Protein AF-A0AA36NJC1-F1 (afdb_monomer_lite)

Secondary structure (DSSP, 8-state):
--------------HHHHHHHHHHHHHHHHHHTTSPPPHHHHHHHHHHHHHHHHHTT-S-TT--HHHHHHHHHHHHHHSS-GGG---HHHHHHHHHHHHHS-HHHHHHHHHHHHHS-GGGSS--HHHHH-STTSTT---SSS-HHHHHHTS--HHHHHHHHHHHHHHHHHHHTTS-GGGGGGGSPPHHHHHHHHHHHHHHHHHHHHHHHH--HHHHHHHHHHHHHHHHH-TTHHHHHHHHHTT-TT--GGGSHHIIIII------S---HHHHHHHHHHHHHHHHHHHHHHHHHHHHHHHHHHHHHHHHHHHHHHHHHHHHHHHHHHHHHHHHHHHHHHT---------S-TTHHHHHHHHHTT----HHHHHHHHHHGGGGSS---EEE------TTTHHHHHHHHHHHHHHHHHTTEEEEEEEEE-B-TTS-S---SPPEEEEEEEEEGGGSPPTT--S---TTS-TTS-------TTTTSHHHHHTS--GGGPPBPPPGGG---TTSSS----TT-----TTTHHHHHHTTHHHHHHHHHHHHHTT-GGG--EEE-SS--HHHHHHHHHTT--EEETTHHHHHHHHHHHHHHHHHHHSPPP-

pLDDT: mean 71.26, std 20.95, range [26.2, 98.19]

Sequence (605 aa):
MACAEICVETITCDQTTASQAFTNLQLSYRGAERQAPSVLTLALTFSHVMAWKADRGLHSPEMNTEERLRAVVNEFNGGTIAKWHTDDDKFKAVLNLLIGSSPEARQVIANHLNYHKWTQSAFTSELLRSTRWLLGATCKNGTAYIKNILTVTHESQVDMLRGYVAWFNHQTRRVKAASRAKLRLDTKEWERLVDYSCVMTAIRNEAGKVHSGERLAEVQSMLHTAFMARDYYAEILASLDSALTNWNVRHLTLWGELVEIQAPESVPTEADMEAMEEATLAAQFQEVRSKISMDELAWVRYKNQEKKKLAREHIIAVTHGKAQNDIGKGLVEGYMEKMCCINLVPDSSSVPNLDAWIRQAAGELKVKQDELLTVVVTDYSKLGSAALIVAPLLAGASAGGSLRRDYRNIEDKVVQHRMELRDLRLGLDMGGLHGNTDRPGYFQAWLAVPDAFLPLKGTGHRVSRADDKEQLKAAKVSDFAASELWRLQGFAADSLPSALPEASFVVPSARATLSGNESRKNFTDVQETAQWLAGEEAYCKVLKSLFRFKLKRAVVIHTTAYCGSLERACVQLGVPVWSLTDNSVCHSYAAMTVANMLLQAGPLQ

Foldseek 3Di:
DDDDDPDPDDDDDDVVVVVVLVVLVVVCCVVCVPAQDDLLRLLVVLVVVLVVCVVVCVDPPPDDPLRSSVVVQVVVCPDPPCSSNADPLSSLLSSQCNQFADPLLSVLVSVQVSPDPNLQGLDDSQQSNDNQLGAQRFDPDADPVNRQLLGRHNQLSNLLSVLSRVVLCVVCVPPDSNCSNVVHDDNVVSSLSSSLSSNLVVLLVVLCVVDDDPLNVQLVVVSSVVNNVCPCSVVSVVLVVVRPNPDDSCPRPSCVPRRCPDDPDDPQDPVRVVVVVVVVVVVVVVVVVVVVVVVVVVVVVVVVVVVVVVVVVVVCVVVVVVVVVVVQVVVLVVVVVVPPDDDDDDDDDDDDPPVVVCVVVVVPDPDDPLCVLVVVQVVCVPLPDEKEKEQDQFDPVVPCPPCVVVVVSNCVSLVVSQKDKDKQWAFAACVQPDPPDPDTDTRIIIIIGHPLLDDDPPPDPPPPPPDDDDDPPPSPRHPQCVFPCNVVSYDDPVPHAAFDHPVVDDDPPPPDPPQPPVNDPDPDDTNPVNCGGHFLVVLLVVLCRRQVDHQVSYEYEYDDDDRVSNVVNCVVSVHHYHYPCCVPVVVVVVVVVVVVVVVVPPDDD

Radius of gyration: 37.59 Å; chains: 1; bounding box: 88×86×106 Å

Organism: NCBI:txid2562239

Structure (mmCIF, N/CA/C/O backbone):
data_AF-A0AA36NJC1-F1
#
_entry.id   AF-A0AA36NJC1-F1
#
loop_
_atom_site.group_PDB
_atom_site.id
_atom_site.type_symbol
_atom_site.label_atom_id
_atom_site.label_alt_id
_atom_site.label_comp_id
_atom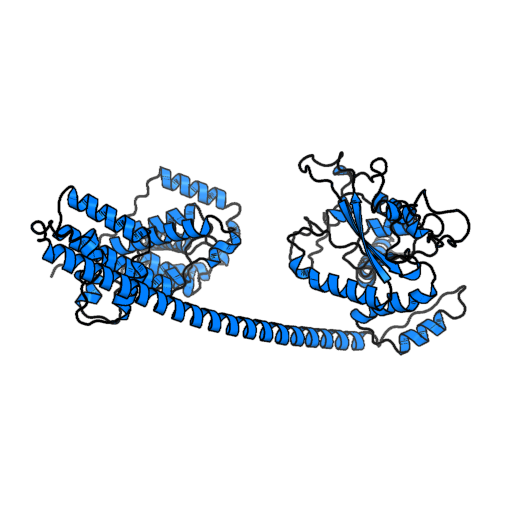_site.label_asym_id
_atom_site.label_entity_id
_atom_site.label_seq_id
_atom_site.pdbx_PDB_ins_code
_atom_site.Cartn_x
_atom_site.Cartn_y
_atom_site.Cartn_z
_atom_site.occupancy
_atom_site.B_iso_or_equiv
_atom_site.auth_seq_id
_atom_site.auth_comp_id
_atom_site.auth_asym_id
_atom_site.auth_atom_id
_atom_site.pdbx_PDB_model_num
ATOM 1 N N . MET A 1 1 ? -14.079 -18.087 39.304 1.00 34.72 1 MET A N 1
ATOM 2 C CA . MET A 1 1 ? -12.972 -17.951 38.334 1.00 34.72 1 MET A CA 1
ATOM 3 C C . MET A 1 1 ? -13.289 -18.848 37.153 1.00 34.72 1 MET A C 1
ATOM 5 O O . MET A 1 1 ? -13.023 -20.037 37.221 1.00 34.72 1 MET A O 1
ATOM 9 N N . ALA A 1 2 ? -13.970 -18.307 36.145 1.00 28.11 2 ALA A N 1
ATOM 10 C CA . ALA A 1 2 ? -14.322 -19.030 34.928 1.00 28.11 2 ALA A CA 1
ATOM 11 C C . ALA A 1 2 ? -13.328 -18.614 33.836 1.00 28.11 2 ALA A C 1
ATOM 13 O O . ALA A 1 2 ? -13.262 -17.433 33.495 1.00 28.11 2 ALA A O 1
ATOM 14 N N . CYS A 1 3 ? -12.516 -19.557 33.355 1.00 26.91 3 CYS A N 1
ATOM 15 C CA . CYS A 1 3 ? -11.728 -19.361 32.141 1.00 26.91 3 CYS A CA 1
ATOM 16 C C . CYS A 1 3 ? -12.693 -19.364 30.955 1.00 26.91 3 CYS A C 1
ATOM 18 O O . CYS A 1 3 ? -13.429 -20.328 30.765 1.00 26.91 3 CYS A O 1
ATOM 20 N N . ALA A 1 4 ? -12.709 -18.271 30.197 1.00 30.25 4 ALA A N 1
ATOM 21 C CA . ALA A 1 4 ? -13.461 -18.173 28.959 1.00 30.25 4 ALA A CA 1
ATOM 22 C C . ALA A 1 4 ? -12.799 -19.057 27.889 1.00 30.25 4 ALA A C 1
ATOM 24 O O . ALA A 1 4 ? -11.650 -18.823 27.512 1.00 30.25 4 ALA A O 1
ATOM 25 N N . GLU A 1 5 ? -13.523 -20.069 27.412 1.00 27.88 5 GLU A N 1
ATOM 26 C CA . GLU A 1 5 ? -13.194 -20.804 26.192 1.00 27.88 5 GLU A CA 1
ATOM 27 C C . GLU A 1 5 ? -13.321 -19.857 24.991 1.00 27.88 5 GLU A C 1
ATOM 29 O O . GLU A 1 5 ? -14.407 -19.384 24.656 1.00 27.88 5 GLU A O 1
ATOM 34 N N . ILE A 1 6 ? -12.197 -19.567 24.336 1.00 30.19 6 ILE A N 1
ATOM 35 C CA . ILE A 1 6 ? -12.183 -18.900 23.034 1.00 30.19 6 ILE A CA 1
ATOM 36 C C . ILE A 1 6 ? -12.561 -19.961 21.993 1.00 30.19 6 ILE A C 1
ATOM 38 O O . ILE A 1 6 ? -11.724 -20.764 21.580 1.00 30.19 6 ILE A O 1
ATOM 42 N N . CYS A 1 7 ? -13.832 -19.984 21.587 1.00 26.20 7 CYS A N 1
ATOM 43 C CA . CYS A 1 7 ? -14.284 -20.756 20.430 1.00 26.20 7 CYS A CA 1
ATOM 44 C C . CYS A 1 7 ? -13.639 -20.198 19.154 1.00 26.20 7 CYS A C 1
ATOM 46 O O . CYS A 1 7 ? -13.855 -19.045 18.781 1.00 26.20 7 CYS A O 1
ATOM 48 N N . VAL A 1 8 ? -12.851 -21.029 18.472 1.00 32.06 8 VAL A N 1
ATOM 49 C CA . VAL A 1 8 ? -12.366 -20.760 17.116 1.00 32.06 8 VAL A CA 1
ATOM 50 C C . VAL A 1 8 ? -13.524 -21.040 16.158 1.00 32.06 8 VAL A C 1
ATOM 52 O O . VAL A 1 8 ? -13.780 -22.190 15.803 1.00 32.06 8 VAL A O 1
ATOM 55 N N . GLU A 1 9 ? -14.258 -20.001 15.759 1.00 30.03 9 GLU A N 1
ATOM 56 C CA . GLU A 1 9 ? -15.265 -20.127 14.704 1.00 30.03 9 GLU A CA 1
ATOM 57 C C . GLU A 1 9 ? -14.600 -20.573 13.396 1.00 30.03 9 GLU A C 1
ATOM 59 O O . GLU A 1 9 ? -13.691 -19.936 12.855 1.00 30.03 9 GLU A O 1
ATOM 64 N N . THR A 1 10 ? -15.055 -21.721 12.900 1.00 35.41 10 THR A N 1
ATOM 65 C CA . THR A 1 10 ? -14.620 -22.292 11.629 1.00 35.41 10 THR A CA 1
ATOM 66 C C . THR A 1 10 ? -15.188 -21.434 10.503 1.00 35.41 10 THR A C 1
ATOM 68 O O . THR A 1 10 ? -16.403 -21.343 10.340 1.00 35.41 10 THR A O 1
ATOM 71 N N . ILE A 1 11 ? -14.312 -20.796 9.723 1.00 35.31 11 ILE A N 1
ATOM 72 C CA . ILE A 1 11 ? -14.692 -19.988 8.558 1.00 35.31 11 ILE A CA 1
ATOM 73 C C . ILE A 1 11 ? -15.380 -20.905 7.539 1.00 35.31 11 ILE A C 1
ATOM 75 O O . ILE A 1 11 ? -14.723 -21.648 6.809 1.00 35.31 11 ILE A O 1
ATOM 79 N N . THR A 1 12 ? -16.708 -20.853 7.476 1.00 31.88 12 THR A N 1
ATOM 80 C CA . THR A 1 12 ? -17.489 -21.478 6.408 1.00 31.88 12 THR A CA 1
ATOM 81 C C . THR A 1 12 ? -17.546 -20.498 5.239 1.00 31.88 12 THR A C 1
ATOM 83 O O . THR A 1 12 ? -18.242 -19.489 5.262 1.00 31.88 12 THR A O 1
ATOM 86 N N . CYS A 1 13 ? -16.714 -20.740 4.226 1.00 38.81 13 CYS A N 1
ATOM 87 C CA . CYS A 1 13 ? -16.704 -19.938 3.007 1.00 38.81 13 CYS A CA 1
ATOM 88 C C . CYS A 1 13 ? -17.854 -20.390 2.095 1.00 38.81 13 CYS A C 1
ATOM 90 O O . CYS A 1 13 ? -17.997 -21.585 1.830 1.00 38.81 13 CYS A O 1
ATOM 92 N N . ASP A 1 14 ? -18.657 -19.441 1.612 1.00 38.16 14 ASP A N 1
ATOM 93 C CA . ASP A 1 14 ? -19.707 -19.675 0.620 1.00 38.16 14 ASP A CA 1
ATOM 94 C C . ASP A 1 14 ? -19.108 -20.358 -0.626 1.00 38.16 14 ASP A C 1
ATOM 96 O O . ASP A 1 14 ? -18.220 -19.816 -1.297 1.00 38.16 14 ASP A O 1
ATOM 100 N N . GLN A 1 15 ? -19.561 -21.585 -0.904 1.00 43.72 15 GLN A N 1
ATOM 101 C CA . GLN A 1 15 ? -18.944 -22.490 -1.877 1.00 43.72 15 GLN A CA 1
ATOM 102 C C . GLN A 1 15 ? -18.927 -21.920 -3.300 1.00 43.72 15 GLN A C 1
ATOM 104 O O . GLN A 1 15 ? -18.056 -22.273 -4.093 1.00 43.72 15 GLN A O 1
ATOM 109 N N . THR A 1 16 ? -19.842 -21.009 -3.628 1.00 55.59 16 THR A N 1
ATOM 110 C CA . THR A 1 16 ? -19.928 -20.385 -4.956 1.00 55.59 16 THR A CA 1
ATOM 111 C C . THR A 1 16 ? -18.801 -19.375 -5.188 1.00 55.59 16 THR A C 1
ATOM 113 O O . THR A 1 16 ? -18.092 -19.444 -6.196 1.00 55.59 16 THR A O 1
ATOM 116 N N . THR A 1 17 ? -18.547 -18.512 -4.204 1.00 50.00 17 THR A N 1
ATOM 117 C CA . THR A 1 17 ? -17.450 -17.533 -4.222 1.00 50.00 17 THR A CA 1
ATOM 118 C C . THR A 1 17 ? -16.094 -18.220 -4.045 1.00 50.00 17 THR A C 1
ATOM 120 O O . THR A 1 17 ? -15.123 -17.862 -4.713 1.00 50.00 17 THR A O 1
ATOM 123 N N . ALA A 1 18 ? -16.031 -19.263 -3.208 1.00 46.56 18 ALA A N 1
ATOM 124 C CA . ALA A 1 18 ? -14.847 -20.101 -3.037 1.00 46.56 18 ALA A CA 1
ATOM 125 C C . ALA A 1 18 ? -14.481 -20.850 -4.326 1.00 46.56 18 ALA A C 1
ATOM 127 O O . ALA A 1 18 ? -13.310 -20.902 -4.688 1.00 46.56 18 ALA A O 1
ATOM 128 N N . SER A 1 19 ? -15.469 -21.372 -5.059 1.00 44.53 19 SER A N 1
ATOM 129 C CA . SER A 1 19 ? -15.263 -22.053 -6.342 1.00 44.53 19 SER A CA 1
ATOM 130 C C . SER A 1 19 ? -14.794 -21.086 -7.435 1.00 44.53 19 SER A C 1
ATOM 132 O O . SER A 1 19 ? -13.894 -21.407 -8.213 1.00 44.53 19 SER A O 1
ATOM 134 N N . GLN A 1 20 ? -15.306 -19.852 -7.450 1.00 47.41 20 GLN A N 1
ATOM 135 C CA . GLN A 1 20 ? -14.855 -18.815 -8.381 1.00 47.41 20 GLN A CA 1
ATOM 136 C C . GLN A 1 20 ? -13.445 -18.299 -8.037 1.00 47.41 20 GLN A C 1
ATOM 138 O O . GLN A 1 20 ? -12.611 -18.131 -8.929 1.00 47.41 20 GLN A O 1
ATOM 143 N N . ALA A 1 21 ? -13.131 -18.134 -6.747 1.00 50.25 21 ALA A N 1
ATOM 144 C CA . ALA A 1 21 ? -11.783 -17.834 -6.265 1.00 50.25 21 ALA A CA 1
ATOM 145 C C . ALA A 1 21 ? -10.804 -18.977 -6.573 1.00 50.25 21 ALA A C 1
ATOM 147 O O . ALA A 1 21 ? -9.695 -18.714 -7.031 1.00 50.25 21 ALA A O 1
ATOM 148 N N . PHE A 1 22 ? -11.228 -20.233 -6.407 1.00 48.91 22 PHE A N 1
ATOM 149 C CA . PHE A 1 22 ? -10.456 -21.427 -6.745 1.00 48.91 22 PHE A CA 1
ATOM 150 C C . PHE A 1 22 ? -10.212 -21.532 -8.252 1.00 48.91 22 PHE A C 1
ATOM 152 O O . PHE A 1 22 ? -9.081 -21.760 -8.662 1.00 48.91 22 PHE A O 1
ATOM 159 N N . THR A 1 23 ? -11.220 -21.261 -9.084 1.00 44.44 23 THR A N 1
ATOM 160 C CA . THR A 1 23 ? -11.103 -21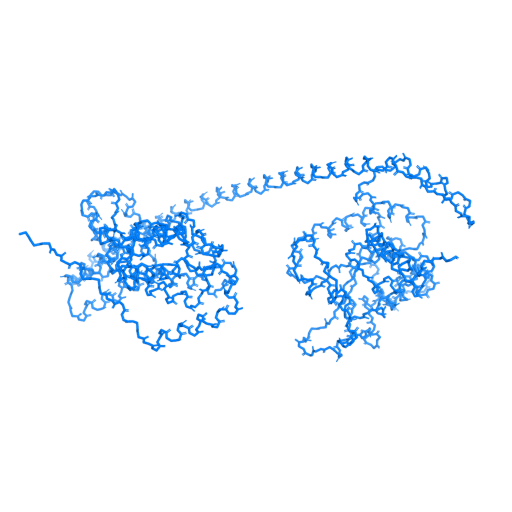.238 -10.553 1.00 44.44 23 THR A CA 1
ATOM 161 C C . THR A 1 23 ? -10.161 -20.125 -11.019 1.00 44.44 23 THR A C 1
ATOM 163 O O . THR A 1 23 ? -9.307 -20.355 -11.873 1.00 44.44 23 THR A O 1
ATOM 166 N N . ASN A 1 24 ? -10.221 -18.939 -10.406 1.00 48.50 24 ASN A N 1
ATOM 167 C CA . ASN A 1 24 ? -9.266 -17.857 -10.665 1.00 48.50 24 ASN A CA 1
ATOM 168 C C . ASN A 1 24 ? -7.847 -18.214 -10.187 1.00 48.50 24 ASN A C 1
ATOM 170 O O . ASN A 1 24 ? -6.868 -17.892 -10.864 1.00 48.50 24 ASN A O 1
ATOM 174 N N . LEU A 1 25 ? -7.719 -18.945 -9.075 1.00 45.03 25 LEU A N 1
ATOM 175 C CA . LEU A 1 25 ? -6.455 -19.526 -8.611 1.00 45.03 25 LEU A CA 1
ATOM 176 C C . LEU A 1 25 ? -5.918 -20.571 -9.601 1.00 45.03 25 LEU A C 1
ATOM 178 O O . LEU A 1 25 ? -4.721 -20.600 -9.875 1.00 45.03 25 LEU A O 1
ATOM 182 N N . GLN A 1 26 ? -6.795 -21.390 -10.180 1.00 41.81 26 GLN A N 1
ATOM 183 C CA . GLN A 1 26 ? -6.466 -22.472 -11.107 1.00 41.81 26 GLN A CA 1
ATOM 184 C C . GLN A 1 26 ? -6.102 -21.949 -12.511 1.00 41.81 26 GLN A C 1
ATOM 186 O O . GLN A 1 26 ? -5.174 -22.450 -13.147 1.00 41.81 26 GLN A O 1
ATOM 191 N N . LEU A 1 27 ? -6.761 -20.882 -12.975 1.00 40.22 27 LEU A N 1
ATOM 192 C CA . LEU A 1 27 ? -6.408 -20.154 -14.202 1.00 40.22 27 LEU A CA 1
ATOM 193 C C . LEU A 1 27 ? -5.113 -19.347 -14.026 1.00 40.22 27 LEU A C 1
ATOM 195 O O . LEU A 1 27 ? -4.299 -19.265 -14.947 1.00 40.22 27 LEU A O 1
ATOM 199 N N . SER A 1 28 ? -4.871 -18.825 -12.820 1.00 47.00 28 SER A N 1
ATOM 200 C CA . SER A 1 28 ? -3.584 -18.253 -12.421 1.00 47.00 28 SER A CA 1
ATOM 201 C C . SER A 1 28 ? -2.477 -19.317 -12.407 1.00 47.00 28 SER A C 1
ATOM 203 O O . SER A 1 28 ? -1.366 -19.025 -12.835 1.00 47.00 28 SER A O 1
ATOM 205 N N . TYR A 1 29 ? -2.769 -20.570 -12.033 1.00 39.97 29 TYR A N 1
ATOM 206 C CA . TYR A 1 29 ? -1.802 -21.670 -11.859 1.00 39.97 29 TYR A CA 1
ATOM 207 C C . TYR A 1 29 ? -0.889 -21.927 -13.071 1.00 39.97 29 TYR A C 1
ATOM 209 O O . TYR A 1 29 ? 0.311 -22.121 -12.883 1.00 39.97 29 TYR A O 1
ATOM 217 N N . ARG A 1 30 ? -1.384 -21.811 -14.315 1.00 42.62 30 ARG A N 1
ATOM 218 C CA . ARG A 1 30 ? -0.550 -22.018 -15.524 1.00 42.62 30 ARG A CA 1
ATOM 219 C C . ARG A 1 30 ? 0.528 -20.938 -15.739 1.00 42.62 30 ARG A C 1
ATOM 221 O O . ARG A 1 30 ? 1.493 -21.178 -16.459 1.00 42.62 30 ARG A O 1
ATOM 228 N N . GLY A 1 31 ? 0.408 -19.772 -15.094 1.00 42.84 31 GLY A N 1
ATOM 229 C CA . GLY A 1 31 ? 1.458 -18.740 -15.021 1.00 42.84 31 GLY A CA 1
ATOM 230 C C . GLY A 1 31 ? 2.042 -18.522 -13.613 1.00 42.84 31 GLY A C 1
ATOM 231 O O . GLY A 1 31 ? 3.157 -18.017 -13.472 1.00 42.84 31 GLY A O 1
ATOM 232 N N . ALA A 1 32 ? 1.315 -18.916 -12.567 1.00 43.81 32 ALA A N 1
ATOM 233 C CA . ALA A 1 32 ? 1.643 -18.727 -11.156 1.00 43.81 32 ALA A CA 1
ATOM 234 C C . ALA A 1 32 ? 2.521 -19.838 -10.582 1.00 43.81 32 ALA A C 1
ATOM 236 O O . ALA A 1 32 ? 3.129 -19.633 -9.530 1.00 43.81 32 ALA A O 1
ATOM 237 N N . GLU A 1 33 ? 2.695 -20.969 -11.276 1.00 47.25 33 GLU A N 1
ATOM 238 C CA . GLU A 1 33 ? 3.740 -21.943 -10.936 1.00 47.25 33 GLU A CA 1
ATOM 239 C C . GLU A 1 33 ? 5.119 -21.278 -10.796 1.00 47.25 33 GLU A C 1
ATOM 241 O O . GLU A 1 33 ? 5.881 -21.649 -9.905 1.00 47.25 33 GLU A O 1
ATOM 246 N N . ARG A 1 34 ? 5.380 -20.197 -11.545 1.00 51.78 34 ARG A N 1
ATOM 247 C CA . ARG A 1 34 ? 6.658 -19.469 -11.533 1.00 51.78 34 ARG A CA 1
ATOM 248 C C . ARG A 1 34 ? 6.779 -18.345 -10.497 1.00 51.78 34 ARG A C 1
ATOM 250 O O . ARG A 1 34 ? 7.883 -17.845 -10.311 1.00 51.78 34 ARG A O 1
ATOM 257 N N . GLN A 1 35 ? 5.697 -17.903 -9.849 1.00 59.41 35 GLN A N 1
ATOM 258 C CA . GLN A 1 35 ? 5.758 -16.788 -8.890 1.00 59.41 35 GLN A CA 1
ATOM 259 C C . GLN A 1 35 ? 5.654 -17.286 -7.454 1.00 59.41 35 GLN A C 1
ATOM 261 O O . GLN A 1 35 ? 4.804 -18.122 -7.155 1.00 59.41 35 GLN A O 1
ATOM 266 N N . ALA A 1 36 ? 6.512 -16.769 -6.570 1.00 70.62 36 ALA A N 1
ATOM 267 C CA . ALA A 1 36 ? 6.444 -17.061 -5.142 1.00 70.62 36 ALA A CA 1
ATOM 268 C C . ALA A 1 36 ? 5.036 -16.738 -4.592 1.00 70.62 36 ALA A C 1
ATOM 270 O O . ALA A 1 36 ? 4.454 -15.722 -4.991 1.00 70.62 36 ALA A O 1
ATOM 271 N N . PRO A 1 37 ? 4.472 -17.589 -3.716 1.00 80.38 37 PRO A N 1
ATOM 272 C CA . PRO A 1 37 ? 3.160 -17.359 -3.125 1.00 80.38 37 PRO A CA 1
ATOM 273 C C . PRO A 1 37 ? 3.142 -16.034 -2.354 1.00 80.38 37 PRO A C 1
ATOM 275 O O . PRO A 1 37 ? 4.134 -15.628 -1.744 1.00 80.38 37 PRO A O 1
ATOM 278 N N . SER A 1 38 ? 2.002 -15.343 -2.397 1.00 84.69 38 SER A N 1
ATOM 279 C CA . SER A 1 38 ? 1.811 -14.114 -1.622 1.00 84.69 38 SER A CA 1
ATOM 280 C C . SER A 1 38 ? 1.776 -14.413 -0.119 1.00 84.69 38 SER A C 1
ATOM 282 O O . SER A 1 38 ? 1.473 -15.538 0.278 1.00 84.69 38 SER A O 1
ATOM 284 N N . VAL A 1 39 ? 2.020 -13.404 0.725 1.00 87.69 39 VAL A N 1
ATOM 285 C CA . VAL A 1 39 ? 1.953 -13.557 2.192 1.00 87.69 39 VAL A CA 1
ATOM 286 C C . VAL A 1 39 ? 0.572 -14.046 2.638 1.00 87.69 39 VAL A C 1
ATOM 288 O O . VAL A 1 39 ? 0.490 -14.920 3.493 1.00 87.69 39 VAL A O 1
ATOM 291 N N . LEU A 1 40 ? -0.515 -13.560 2.024 1.00 85.69 40 LEU A N 1
ATOM 292 C CA . LEU A 1 40 ? -1.859 -14.057 2.335 1.00 85.69 40 LEU A CA 1
ATOM 293 C C . LEU A 1 40 ? -2.016 -15.532 1.945 1.00 85.69 40 LEU A C 1
ATOM 295 O O . LEU A 1 40 ? -2.547 -16.320 2.718 1.00 85.69 40 LEU A O 1
ATOM 299 N N . THR A 1 41 ? -1.543 -15.917 0.757 1.00 87.06 41 THR A N 1
ATOM 300 C CA . THR A 1 41 ? -1.603 -17.313 0.299 1.00 87.06 41 THR A CA 1
ATOM 301 C C . THR A 1 41 ? -0.829 -18.233 1.242 1.00 87.06 41 THR A C 1
ATOM 303 O O . THR A 1 41 ? -1.329 -19.301 1.591 1.00 87.06 41 THR A O 1
ATOM 306 N N . LEU A 1 42 ? 0.358 -17.806 1.686 1.00 92.00 42 LEU A N 1
ATOM 307 C CA . LEU A 1 42 ? 1.141 -18.511 2.700 1.00 92.00 42 LEU A CA 1
ATOM 308 C C . LEU A 1 42 ? 0.372 -18.614 4.018 1.00 92.00 42 LEU A C 1
ATOM 310 O O . LEU A 1 42 ? 0.260 -19.709 4.552 1.00 92.00 42 LEU A O 1
ATOM 314 N N . ALA A 1 43 ? -0.222 -17.520 4.499 1.00 91.38 43 ALA A N 1
ATOM 315 C CA . ALA A 1 43 ? -1.003 -17.521 5.732 1.00 91.38 43 ALA A CA 1
ATOM 316 C C . ALA A 1 43 ? -2.192 -18.486 5.671 1.00 91.38 43 ALA A C 1
ATOM 318 O O . ALA A 1 43 ? -2.352 -19.306 6.568 1.00 91.38 43 ALA A O 1
ATOM 319 N N . LEU A 1 44 ? -2.985 -18.461 4.597 1.00 87.50 44 LEU A N 1
ATOM 320 C CA . LEU A 1 44 ? -4.116 -19.379 4.425 1.00 87.50 44 LEU A CA 1
ATOM 321 C C . LEU A 1 44 ? -3.658 -20.841 4.338 1.00 87.50 44 LEU A C 1
ATOM 323 O O . LEU A 1 44 ? -4.234 -21.708 4.993 1.00 87.50 44 LEU A O 1
ATOM 327 N N . THR A 1 45 ? -2.590 -21.106 3.579 1.00 90.38 45 THR A N 1
ATOM 328 C CA . THR A 1 45 ? -2.037 -22.461 3.421 1.00 90.38 45 THR A CA 1
ATOM 329 C C . THR A 1 45 ? -1.499 -22.984 4.749 1.00 90.38 45 THR A C 1
ATOM 331 O O . THR A 1 45 ? -1.863 -24.076 5.176 1.00 90.38 45 THR A O 1
ATOM 334 N N . PHE A 1 46 ? -0.672 -22.197 5.439 1.00 94.19 46 PHE A N 1
ATOM 335 C CA . PHE A 1 46 ? -0.108 -22.582 6.728 1.00 94.19 46 PHE A CA 1
ATOM 336 C C . PHE A 1 46 ? -1.186 -22.696 7.805 1.00 94.19 46 PHE A C 1
ATOM 338 O O . PHE A 1 46 ? -1.118 -23.632 8.589 1.00 94.19 46 PHE A O 1
ATOM 345 N N . SER A 1 47 ? -2.221 -21.849 7.798 1.00 92.38 47 SER A N 1
ATOM 346 C CA . SER A 1 47 ? -3.389 -21.999 8.679 1.00 92.38 47 SER A CA 1
ATOM 347 C C . SER A 1 47 ? -4.059 -23.363 8.513 1.00 92.38 47 SER A C 1
ATOM 349 O O . SER A 1 47 ? -4.237 -24.092 9.487 1.00 92.38 47 SER A O 1
ATOM 351 N N . HIS A 1 48 ? -4.347 -23.753 7.268 1.00 89.81 48 HIS A N 1
ATOM 352 C CA . HIS A 1 48 ? -4.955 -25.047 6.968 1.00 89.81 48 HIS A CA 1
ATOM 353 C C . HIS A 1 48 ? -4.053 -26.219 7.384 1.00 89.81 48 HIS A C 1
ATOM 355 O O . HIS A 1 48 ? -4.523 -27.177 7.992 1.00 89.81 48 HIS A O 1
ATOM 361 N N . VAL A 1 49 ? -2.746 -26.143 7.102 1.00 93.06 49 VAL A N 1
ATOM 362 C CA . VAL A 1 49 ? -1.786 -27.180 7.519 1.00 93.06 49 VAL A CA 1
ATOM 363 C C . VAL A 1 49 ? -1.688 -27.262 9.046 1.00 93.06 49 VAL A C 1
ATOM 365 O O . VAL A 1 49 ? -1.649 -28.362 9.590 1.00 93.06 49 VAL A O 1
ATOM 368 N N . MET A 1 50 ? -1.683 -26.128 9.752 1.00 96.19 50 MET A N 1
ATOM 369 C CA . MET A 1 50 ? -1.670 -26.098 11.216 1.00 96.19 50 MET A CA 1
ATOM 370 C C . MET A 1 50 ? -2.923 -26.740 11.815 1.00 96.19 50 MET A C 1
ATOM 372 O O . MET A 1 50 ? -2.782 -27.497 12.775 1.00 96.19 50 MET A O 1
ATOM 376 N N . ALA A 1 51 ? -4.106 -26.460 11.257 1.00 92.38 51 ALA A N 1
ATOM 377 C CA . ALA A 1 51 ? -5.368 -27.069 11.676 1.00 92.38 51 ALA A CA 1
ATOM 378 C C . ALA A 1 51 ? -5.350 -28.585 11.436 1.00 92.38 51 ALA A C 1
ATOM 380 O O . ALA A 1 51 ? -5.485 -29.359 12.376 1.00 92.38 51 ALA A O 1
ATOM 381 N N . TRP A 1 52 ? -5.016 -29.013 10.215 1.00 96.44 52 TRP A N 1
ATOM 382 C CA . TRP A 1 52 ? -4.907 -30.430 9.863 1.00 96.44 52 TRP A CA 1
ATOM 383 C C . TRP A 1 52 ? -3.916 -31.197 10.755 1.00 96.44 52 TRP A C 1
ATOM 385 O O . TRP A 1 52 ? -4.174 -32.335 11.149 1.00 96.44 52 TRP A O 1
ATOM 395 N N . LYS A 1 53 ? -2.775 -30.584 11.100 1.00 97.19 53 LYS A N 1
ATOM 396 C CA . LYS A 1 53 ? -1.797 -31.183 12.019 1.00 97.19 53 LYS A CA 1
ATOM 397 C C . LYS A 1 53 ? -2.307 -31.253 13.454 1.00 97.19 53 LYS A C 1
ATOM 399 O O . LYS A 1 53 ? -2.028 -32.240 14.130 1.00 97.19 53 LYS A O 1
ATOM 404 N N . ALA A 1 54 ? -3.028 -30.235 13.920 1.00 95.62 54 ALA A N 1
ATOM 405 C CA . ALA A 1 54 ? -3.644 -30.250 15.242 1.00 95.62 54 ALA A CA 1
ATOM 406 C C . ALA A 1 54 ? -4.706 -31.358 15.342 1.00 95.62 54 ALA A C 1
ATOM 408 O O . ALA A 1 54 ? -4.652 -32.155 16.274 1.00 95.62 54 ALA A O 1
ATOM 409 N N . ASP A 1 55 ? -5.568 -31.496 14.331 1.00 96.12 55 ASP A N 1
ATOM 410 C CA . ASP A 1 55 ? -6.627 -32.518 14.283 1.00 96.12 55 ASP A CA 1
ATOM 411 C C . ASP A 1 55 ? -6.075 -33.952 14.288 1.00 96.12 55 ASP A C 1
ATOM 413 O O . ASP A 1 55 ? -6.714 -34.882 14.774 1.00 96.12 55 ASP A O 1
ATOM 417 N N . ARG A 1 56 ? -4.861 -34.146 13.761 1.00 97.56 56 ARG A N 1
ATOM 418 C CA . ARG A 1 56 ? -4.160 -35.439 13.756 1.00 97.56 56 ARG A CA 1
ATOM 419 C C . ARG A 1 56 ? -3.273 -35.679 14.978 1.00 97.56 56 ARG A C 1
ATOM 421 O O . ARG A 1 56 ? -2.563 -36.681 15.006 1.00 97.56 56 ARG A O 1
ATOM 428 N N . GLY A 1 57 ? -3.259 -34.764 15.948 1.00 97.25 57 GLY A N 1
ATOM 429 C CA . GLY A 1 57 ? -2.378 -34.842 17.116 1.00 97.25 57 GLY A CA 1
ATOM 430 C C . GLY A 1 57 ? -0.886 -34.700 16.786 1.00 97.25 57 GLY A C 1
ATOM 431 O O . GLY A 1 57 ? -0.043 -35.080 17.592 1.00 97.25 57 GLY A O 1
ATOM 432 N N . LEU A 1 58 ? -0.541 -34.170 15.604 1.00 97.56 58 LEU A N 1
ATOM 433 C CA . LEU A 1 58 ? 0.846 -33.907 15.192 1.00 97.56 58 LEU A CA 1
ATOM 434 C C . LEU A 1 58 ? 1.387 -32.597 15.780 1.00 97.56 58 LEU A C 1
ATOM 436 O O . LEU A 1 58 ? 2.598 -32.425 15.892 1.00 97.56 58 LEU A O 1
ATOM 440 N N . HIS A 1 59 ? 0.503 -31.663 16.134 1.00 98.12 59 HIS A N 1
ATOM 441 C CA . HIS A 1 59 ? 0.839 -30.508 16.962 1.00 98.12 59 HIS A CA 1
ATOM 442 C C . HIS A 1 59 ? 0.319 -30.740 18.377 1.00 98.12 59 HIS A C 1
ATOM 444 O O . HIS A 1 59 ? -0.861 -31.046 18.552 1.00 98.12 59 HIS A O 1
ATOM 450 N N . SER A 1 60 ? 1.187 -30.568 19.378 1.00 97.62 60 SER A N 1
ATOM 451 C CA . SER A 1 60 ? 0.775 -30.650 20.781 1.00 97.62 60 SER A CA 1
ATOM 452 C C . SER A 1 60 ? -0.279 -29.571 21.082 1.00 97.62 60 SER A C 1
ATOM 454 O O . SER A 1 60 ? -0.152 -28.444 20.584 1.00 97.62 60 SER A O 1
ATOM 456 N N . PRO A 1 61 ? -1.308 -29.870 21.899 1.00 96.56 61 PRO A N 1
ATOM 457 C CA . PRO A 1 61 ? -2.281 -28.870 22.334 1.00 96.56 61 PRO A CA 1
ATOM 458 C C . PRO A 1 61 ? -1.627 -27.695 23.077 1.00 96.56 61 PRO A C 1
ATOM 460 O O . PRO A 1 61 ? -2.160 -26.591 23.026 1.00 96.56 61 PRO A O 1
ATOM 463 N N . GLU A 1 62 ? -0.455 -27.904 23.686 1.00 97.75 62 GLU A N 1
ATOM 464 C CA . GLU A 1 62 ? 0.323 -26.869 24.382 1.00 97.75 62 GLU A CA 1
ATOM 465 C C . GLU A 1 62 ? 1.002 -25.875 23.429 1.00 97.75 62 GLU A C 1
ATOM 467 O O . GLU A 1 62 ? 1.353 -24.774 23.847 1.00 97.75 62 GLU A O 1
ATOM 472 N N . MET A 1 63 ? 1.169 -26.233 22.148 1.00 97.75 63 MET A N 1
ATOM 473 C CA . MET A 1 63 ? 1.821 -25.348 21.186 1.00 97.75 63 MET A CA 1
ATOM 474 C C . MET A 1 63 ? 0.945 -24.135 20.889 1.00 97.75 63 MET A C 1
ATOM 476 O O . MET A 1 63 ? -0.188 -24.287 20.411 1.00 97.75 63 MET A O 1
ATOM 480 N N . ASN A 1 64 ? 1.496 -22.937 21.070 1.00 97.00 64 ASN A N 1
ATOM 481 C CA . ASN A 1 64 ? 0.837 -21.700 20.657 1.00 97.00 64 ASN A CA 1
ATOM 482 C C . ASN A 1 64 ? 0.871 -21.527 19.120 1.00 97.00 64 ASN A C 1
ATOM 484 O O . ASN A 1 64 ? 1.542 -22.265 18.394 1.00 97.00 64 ASN A O 1
ATOM 488 N N . THR A 1 65 ? 0.134 -20.547 18.590 1.00 95.88 65 THR A N 1
ATOM 489 C CA . THR A 1 65 ? 0.034 -20.329 17.135 1.00 95.88 65 THR A CA 1
ATOM 490 C C . THR A 1 65 ? 1.384 -20.035 16.472 1.00 95.88 65 THR A C 1
ATOM 492 O O . THR A 1 65 ? 1.609 -20.483 15.349 1.00 95.88 65 THR A O 1
ATOM 495 N N . GLU A 1 66 ? 2.297 -19.323 17.144 1.00 97.00 66 GLU A N 1
ATOM 496 C CA . GLU A 1 66 ? 3.632 -19.050 16.597 1.00 97.00 66 GLU A CA 1
ATOM 497 C C . GLU A 1 66 ? 4.466 -20.330 16.497 1.00 97.00 66 GLU A C 1
ATOM 499 O O . GLU A 1 66 ? 5.091 -20.576 15.466 1.00 97.00 66 GLU A O 1
ATOM 504 N N . GLU A 1 67 ? 4.450 -21.171 17.529 1.00 97.94 67 GLU A N 1
ATOM 505 C CA . GLU A 1 67 ? 5.163 -22.451 17.552 1.00 97.94 67 GLU A CA 1
ATOM 506 C C . GLU A 1 67 ? 4.636 -23.403 16.478 1.00 97.94 67 GLU A C 1
ATOM 508 O O . GLU A 1 67 ? 5.423 -24.005 15.743 1.00 97.94 67 GLU A O 1
ATOM 513 N N . ARG A 1 68 ? 3.306 -23.489 16.325 1.00 98.00 68 ARG A N 1
ATOM 514 C CA . ARG A 1 68 ? 2.665 -24.268 15.251 1.00 98.00 68 ARG A CA 1
ATOM 515 C C . ARG A 1 68 ? 3.078 -23.752 13.876 1.00 98.00 68 ARG A C 1
ATOM 517 O O . ARG A 1 68 ? 3.421 -24.548 13.002 1.00 98.00 68 ARG A O 1
ATOM 524 N N . LEU A 1 69 ? 3.098 -22.432 13.687 1.00 97.12 69 LEU A N 1
ATOM 525 C CA . LEU A 1 69 ? 3.511 -21.823 12.426 1.00 97.12 69 LEU A CA 1
ATOM 526 C C . LEU A 1 69 ? 4.990 -22.095 12.137 1.00 97.12 69 LEU A C 1
ATOM 528 O O . LEU A 1 69 ? 5.336 -22.453 11.015 1.00 97.12 69 LEU A O 1
ATOM 532 N N . ARG A 1 70 ? 5.862 -21.964 13.141 1.00 97.56 70 ARG A N 1
ATOM 533 C CA . ARG A 1 70 ? 7.305 -22.206 13.017 1.00 97.56 70 ARG A CA 1
ATOM 534 C C . ARG A 1 70 ? 7.599 -23.662 12.672 1.00 97.56 70 ARG A C 1
ATOM 536 O O . ARG A 1 70 ? 8.426 -23.910 11.800 1.00 97.56 70 ARG A O 1
ATOM 543 N N . ALA A 1 71 ? 6.887 -24.611 13.279 1.00 97.31 71 ALA A N 1
ATOM 544 C CA . ALA A 1 71 ? 6.995 -26.029 12.942 1.00 97.31 71 ALA A CA 1
ATOM 545 C C . ALA A 1 71 ? 6.620 -26.304 11.475 1.00 97.31 71 ALA A C 1
ATOM 547 O O . ALA A 1 71 ? 7.358 -26.992 10.771 1.00 97.31 71 ALA A O 1
ATOM 548 N N . VAL A 1 72 ? 5.517 -25.721 10.989 1.00 96.25 72 VAL A N 1
ATOM 549 C CA . VAL A 1 72 ? 5.100 -25.835 9.580 1.00 96.25 72 VAL A CA 1
ATOM 550 C C . VAL A 1 72 ? 6.117 -25.179 8.645 1.00 96.25 72 VAL A C 1
ATOM 552 O O . VAL A 1 72 ? 6.540 -25.790 7.669 1.00 96.25 72 VAL A O 1
ATOM 555 N N . VAL A 1 73 ? 6.562 -23.960 8.945 1.00 95.81 73 VAL A N 1
ATOM 556 C CA . VAL A 1 73 ? 7.518 -23.227 8.104 1.00 95.81 73 VAL A CA 1
ATOM 557 C C . VAL A 1 73 ? 8.864 -23.945 8.017 1.00 95.81 73 VAL A C 1
ATOM 559 O O . VAL A 1 73 ? 9.427 -24.023 6.929 1.00 95.81 73 VAL A O 1
ATOM 562 N N . ASN A 1 74 ? 9.362 -24.519 9.114 1.00 95.94 74 ASN A N 1
ATOM 563 C CA . ASN A 1 74 ? 10.614 -25.279 9.117 1.00 95.94 74 ASN A CA 1
ATOM 564 C C . ASN A 1 74 ? 10.541 -26.527 8.226 1.00 95.94 74 ASN A C 1
ATOM 566 O O . ASN A 1 74 ? 11.487 -26.805 7.492 1.00 95.94 74 ASN A O 1
ATOM 570 N N . GLU A 1 75 ? 9.417 -27.247 8.239 1.00 94.00 75 GLU A N 1
ATOM 571 C CA . GLU A 1 75 ? 9.201 -28.393 7.349 1.00 94.00 75 GLU A CA 1
ATOM 572 C C . GLU A 1 75 ? 9.178 -27.964 5.876 1.00 94.00 75 GLU A C 1
ATOM 574 O O . GLU A 1 75 ? 9.857 -28.562 5.041 1.00 94.00 75 GLU A O 1
ATOM 579 N N . PHE A 1 76 ? 8.458 -26.885 5.556 1.00 92.50 76 PHE A N 1
ATOM 580 C CA . PHE A 1 76 ? 8.390 -26.358 4.191 1.00 92.50 76 PHE A CA 1
ATOM 581 C C . PHE A 1 76 ? 9.738 -25.809 3.706 1.00 92.50 76 PHE A C 1
ATOM 583 O O . PHE A 1 76 ? 10.096 -26.010 2.547 1.00 92.50 76 PHE A O 1
ATOM 590 N N . ASN A 1 77 ? 10.501 -25.152 4.583 1.00 93.38 77 ASN A N 1
ATOM 591 C CA . ASN A 1 77 ? 11.835 -24.638 4.275 1.00 93.38 77 ASN A CA 1
ATOM 592 C C . ASN A 1 77 ? 12.874 -25.760 4.110 1.00 93.38 77 ASN A C 1
ATOM 594 O O . ASN A 1 77 ? 13.834 -25.570 3.367 1.00 93.38 77 ASN A O 1
ATOM 598 N N . GLY A 1 78 ? 12.694 -26.907 4.778 1.00 88.06 78 GLY A N 1
ATOM 599 C CA . GLY A 1 78 ? 13.534 -28.099 4.608 1.00 88.06 78 GLY A CA 1
ATOM 600 C C . GLY A 1 78 ? 13.214 -28.919 3.352 1.00 88.06 78 GLY A C 1
ATOM 601 O O . GLY A 1 78 ? 14.011 -29.764 2.947 1.00 88.06 78 GLY A O 1
ATOM 602 N N . GLY A 1 79 ? 12.061 -28.675 2.721 1.00 85.12 79 GLY A N 1
ATOM 603 C CA . GLY A 1 79 ? 11.660 -29.320 1.474 1.00 85.12 79 GLY A CA 1
ATOM 604 C C . GLY A 1 79 ? 12.401 -28.786 0.242 1.00 85.12 79 GLY A C 1
ATOM 605 O O . GLY A 1 79 ? 12.912 -27.671 0.210 1.00 85.12 79 GLY A O 1
ATOM 606 N N . THR A 1 80 ? 12.406 -29.567 -0.841 1.00 62.59 80 THR A N 1
ATOM 607 C CA . THR A 1 80 ? 13.109 -29.241 -2.101 1.00 62.59 80 THR A CA 1
ATOM 608 C C . THR A 1 80 ? 12.479 -28.087 -2.894 1.00 62.59 80 THR A C 1
ATOM 610 O O . THR A 1 80 ? 13.026 -27.654 -3.908 1.00 62.59 80 THR A O 1
ATOM 613 N N . ILE A 1 81 ? 11.321 -27.571 -2.470 1.00 79.50 81 ILE A N 1
ATOM 614 C CA . ILE A 1 81 ? 10.568 -26.567 -3.222 1.00 79.50 81 ILE A CA 1
ATOM 615 C C . ILE A 1 81 ? 10.925 -25.162 -2.717 1.00 79.50 81 ILE A C 1
ATOM 617 O O . ILE A 1 81 ? 10.175 -24.546 -1.960 1.00 79.50 81 ILE A O 1
ATOM 621 N N . ALA A 1 82 ? 12.035 -24.612 -3.222 1.00 80.94 82 ALA A N 1
ATOM 622 C CA . ALA A 1 82 ? 12.534 -23.264 -2.897 1.00 80.94 82 ALA A CA 1
ATOM 623 C C . ALA A 1 82 ? 11.481 -22.140 -3.028 1.00 80.94 82 ALA A C 1
ATOM 625 O O . ALA A 1 82 ? 11.593 -21.086 -2.407 1.00 80.94 82 ALA A O 1
ATOM 626 N N . LYS A 1 83 ? 10.418 -22.363 -3.811 1.00 80.81 83 LYS A N 1
ATOM 627 C CA . LYS A 1 83 ? 9.289 -21.438 -3.979 1.00 80.81 83 LYS A CA 1
ATOM 628 C C . LYS A 1 83 ? 8.553 -21.121 -2.670 1.00 80.81 83 LYS A C 1
ATOM 630 O O . LYS A 1 83 ? 8.040 -20.013 -2.540 1.00 80.81 83 LYS A O 1
ATOM 635 N N . TRP A 1 84 ? 8.481 -22.065 -1.733 1.00 83.88 84 TRP A N 1
ATOM 636 C CA . TRP A 1 84 ? 7.791 -21.884 -0.448 1.00 83.88 84 TRP A CA 1
ATOM 637 C C . TRP A 1 84 ? 8.704 -21.347 0.650 1.00 83.88 84 TRP A C 1
ATOM 639 O O . TRP A 1 84 ? 8.266 -21.201 1.792 1.00 83.88 84 TRP A O 1
ATOM 649 N N . HIS A 1 85 ? 9.950 -21.020 0.295 1.00 91.19 85 HIS A N 1
ATOM 650 C CA . HIS A 1 85 ? 10.903 -20.503 1.250 1.00 91.19 85 HIS A CA 1
ATOM 651 C C . HIS A 1 85 ? 10.373 -19.220 1.899 1.00 91.19 85 HIS A C 1
ATOM 653 O O . HIS A 1 85 ? 10.091 -18.205 1.241 1.00 91.19 85 HIS A O 1
ATOM 659 N N . THR A 1 86 ? 10.214 -19.307 3.212 1.00 93.06 86 THR A N 1
ATOM 660 C CA . THR A 1 86 ? 9.680 -18.252 4.059 1.00 93.06 86 THR A CA 1
ATOM 661 C C . THR A 1 86 ? 10.823 -17.733 4.915 1.00 93.06 86 THR A C 1
ATOM 663 O O . THR A 1 86 ? 11.302 -18.435 5.804 1.00 93.06 86 THR A O 1
ATOM 666 N N . ASP A 1 87 ? 11.272 -16.520 4.599 1.00 93.50 87 ASP A N 1
ATOM 667 C CA . ASP A 1 87 ? 12.223 -15.757 5.407 1.00 93.50 87 ASP A CA 1
ATOM 668 C C . ASP A 1 87 ? 11.550 -15.203 6.678 1.00 93.50 87 ASP A C 1
ATOM 670 O O . ASP A 1 87 ? 10.321 -15.224 6.809 1.00 93.50 87 ASP A O 1
ATOM 674 N N . ASP A 1 88 ? 12.348 -14.691 7.617 1.00 94.38 88 ASP A N 1
ATOM 675 C CA . ASP A 1 88 ? 11.858 -14.162 8.899 1.00 94.38 88 ASP A CA 1
ATOM 676 C C . ASP A 1 88 ? 10.842 -13.018 8.738 1.00 94.38 88 ASP A C 1
ATOM 678 O O . ASP A 1 88 ? 9.935 -12.852 9.560 1.00 94.38 88 ASP A O 1
ATOM 682 N N . ASP A 1 89 ? 10.956 -12.233 7.665 1.00 91.00 89 ASP A N 1
ATOM 683 C CA . ASP A 1 89 ? 10.060 -11.111 7.398 1.00 91.00 89 ASP A CA 1
ATOM 684 C C . ASP A 1 89 ? 8.689 -11.586 6.918 1.00 91.00 89 ASP A C 1
ATOM 686 O O . ASP A 1 89 ? 7.656 -11.129 7.420 1.00 91.00 89 ASP A O 1
ATOM 690 N N . LYS A 1 90 ? 8.657 -12.545 5.989 1.00 92.69 90 LYS A N 1
ATOM 691 C CA . LYS A 1 90 ? 7.425 -13.220 5.572 1.00 92.69 90 LYS A CA 1
ATOM 692 C C . LYS A 1 90 ? 6.821 -14.010 6.720 1.00 92.69 90 LYS A C 1
ATOM 694 O O . LYS A 1 90 ? 5.604 -13.968 6.870 1.00 92.69 90 LYS A O 1
ATOM 699 N N . PHE A 1 91 ? 7.638 -14.681 7.535 1.00 95.69 91 PHE A N 1
ATOM 700 C CA . PHE A 1 91 ? 7.178 -15.408 8.717 1.00 95.69 91 PHE A CA 1
ATOM 701 C C . PHE A 1 91 ? 6.391 -14.481 9.645 1.00 95.69 91 PHE A C 1
ATOM 703 O O . PHE A 1 91 ? 5.236 -14.765 9.956 1.00 95.69 91 PHE A O 1
ATOM 710 N N . LYS A 1 92 ? 6.967 -13.329 10.015 1.00 96.56 92 LYS A N 1
ATOM 711 C CA . LYS A 1 92 ? 6.293 -12.337 10.868 1.00 96.56 92 LYS A CA 1
ATOM 712 C C . LYS A 1 92 ? 5.025 -11.778 10.229 1.00 96.56 92 LYS A C 1
ATOM 714 O O . LYS A 1 92 ? 4.015 -11.639 10.910 1.00 96.56 92 LYS A O 1
ATOM 719 N N . ALA A 1 93 ? 5.047 -11.480 8.931 1.00 94.81 93 ALA A N 1
ATOM 720 C CA . ALA A 1 93 ? 3.866 -10.981 8.230 1.00 94.81 93 ALA A CA 1
ATOM 721 C C . ALA A 1 93 ? 2.730 -12.025 8.184 1.00 94.81 93 ALA A C 1
ATOM 723 O O . ALA A 1 93 ? 1.564 -11.677 8.372 1.00 94.81 93 ALA A O 1
ATOM 724 N N . VAL A 1 94 ? 3.062 -13.305 7.981 1.00 95.56 94 VAL A N 1
ATOM 725 C CA . VAL A 1 94 ? 2.102 -14.416 8.054 1.00 95.56 94 VAL A CA 1
ATOM 726 C C . VAL A 1 94 ? 1.567 -14.576 9.474 1.00 95.56 94 VAL A C 1
ATOM 728 O O . VAL A 1 94 ? 0.354 -14.652 9.655 1.00 95.56 94 VAL A O 1
ATOM 731 N N . LEU A 1 95 ? 2.447 -14.584 10.477 1.00 96.69 95 LEU A N 1
ATOM 732 C CA . LEU A 1 95 ? 2.063 -14.700 11.881 1.00 96.69 95 LEU A CA 1
ATOM 733 C C . LEU A 1 95 ? 1.059 -13.611 12.263 1.00 96.69 95 LEU A C 1
ATOM 735 O O . LEU A 1 95 ? -0.022 -13.923 12.754 1.00 96.69 95 LEU A O 1
ATOM 739 N N . ASN A 1 96 ? 1.371 -12.355 11.945 1.00 96.62 96 ASN A N 1
ATOM 740 C CA . ASN A 1 96 ? 0.513 -11.202 12.196 1.00 96.62 96 ASN A CA 1
ATOM 741 C C . ASN A 1 96 ? -0.871 -11.326 11.542 1.00 96.62 96 ASN A C 1
ATOM 743 O O . ASN A 1 96 ? -1.874 -10.989 12.168 1.00 96.62 96 ASN A O 1
ATOM 747 N N . LEU A 1 97 ? -0.957 -11.840 10.310 1.00 95.00 97 LEU A N 1
ATOM 748 C CA . LEU A 1 97 ? -2.249 -12.104 9.666 1.00 95.00 97 LEU A CA 1
ATOM 749 C C . LEU A 1 97 ? -3.056 -13.176 10.408 1.00 95.00 97 LEU A C 1
ATOM 751 O O . LEU A 1 97 ? -4.281 -13.079 10.491 1.00 95.00 97 LEU A O 1
ATOM 755 N N . LEU A 1 98 ? -2.393 -14.201 10.936 1.00 94.00 98 LEU A N 1
ATOM 756 C CA . LEU A 1 98 ? -3.061 -15.312 11.607 1.00 94.00 98 LEU A CA 1
ATOM 757 C C . LEU A 1 98 ? -3.571 -14.925 12.994 1.00 94.00 98 LEU A C 1
ATOM 759 O O . LEU A 1 98 ? -4.725 -15.203 13.305 1.00 94.00 98 LEU A O 1
ATOM 763 N N . ILE A 1 99 ? -2.739 -14.266 13.803 1.00 94.38 99 ILE A N 1
ATOM 764 C CA . ILE A 1 99 ? -3.068 -13.967 15.206 1.00 94.38 99 ILE A CA 1
ATOM 765 C C . ILE A 1 99 ? -3.678 -12.581 15.408 1.00 94.38 99 ILE A C 1
ATOM 767 O O . ILE A 1 99 ? -4.405 -12.364 16.369 1.00 94.38 99 ILE A O 1
ATOM 771 N N . GLY A 1 100 ? -3.355 -11.629 14.534 1.00 93.19 100 GLY A N 1
ATOM 772 C CA . GLY A 1 100 ? -3.602 -10.210 14.771 1.00 93.19 100 GLY A CA 1
ATOM 773 C C . GLY A 1 100 ? -4.638 -9.585 13.848 1.00 93.19 100 GLY A C 1
ATOM 774 O O . GLY A 1 100 ? -4.831 -8.375 13.914 1.00 93.19 100 GLY A O 1
ATOM 775 N N . SER A 1 101 ? -5.309 -10.359 12.991 1.00 95.69 101 SER A N 1
ATOM 776 C CA . SER A 1 101 ? -6.360 -9.830 12.116 1.00 95.69 101 SER A CA 1
ATOM 777 C C . SER A 1 101 ? -7.696 -10.541 12.289 1.00 95.69 101 SER A C 1
ATOM 779 O O . SER A 1 101 ? -7.746 -11.741 12.572 1.00 95.69 101 SER A O 1
ATOM 781 N N . SER A 1 102 ? -8.784 -9.792 12.119 1.00 95.44 102 SER A N 1
ATOM 782 C CA . SER A 1 102 ? -10.131 -10.352 12.102 1.00 95.44 102 SER A CA 1
ATOM 783 C C . SER A 1 102 ? -10.404 -11.136 10.809 1.00 95.44 102 SER A C 1
ATOM 785 O O . SER A 1 102 ? -9.752 -10.893 9.784 1.00 95.44 102 SER A O 1
ATOM 787 N N . PRO A 1 103 ? -11.362 -12.082 10.809 1.00 92.12 103 PRO A N 1
ATOM 788 C CA . PRO A 1 103 ? -11.806 -12.757 9.586 1.00 92.12 103 PRO A CA 1
ATOM 789 C C . PRO A 1 103 ? -12.184 -11.779 8.460 1.00 92.12 103 PRO A C 1
ATOM 791 O O . PRO A 1 103 ? -11.794 -11.964 7.309 1.00 92.12 103 PRO A O 1
ATOM 794 N N . GLU A 1 104 ? -12.861 -10.691 8.802 1.00 95.06 104 GLU A N 1
ATOM 795 C CA . GLU A 1 104 ? -13.332 -9.644 7.901 1.00 95.06 104 GLU A CA 1
ATOM 796 C C . GLU A 1 104 ? -12.165 -8.837 7.333 1.00 95.06 104 GLU A C 1
ATOM 798 O O . GLU A 1 104 ? -12.129 -8.559 6.133 1.00 95.06 104 GLU A O 1
ATOM 803 N N . ALA A 1 105 ? -11.166 -8.515 8.159 1.00 95.62 105 ALA A N 1
ATOM 804 C CA . ALA A 1 105 ? -9.932 -7.880 7.710 1.00 95.62 105 ALA A CA 1
ATOM 805 C C . ALA A 1 105 ? -9.195 -8.767 6.693 1.00 95.62 105 ALA A C 1
ATOM 807 O O . ALA A 1 105 ? -8.783 -8.293 5.628 1.00 95.62 105 ALA A O 1
ATOM 808 N N . ARG A 1 106 ? -9.098 -10.078 6.964 1.00 92.94 106 ARG A N 1
ATOM 809 C CA . ARG A 1 106 ? -8.547 -11.048 6.002 1.00 92.94 106 ARG A CA 1
ATOM 810 C C . ARG A 1 106 ? -9.363 -11.093 4.715 1.00 92.94 106 ARG A C 1
ATOM 812 O O . ARG A 1 106 ? -8.766 -11.142 3.641 1.00 92.94 106 ARG A O 1
ATOM 819 N N . GLN A 1 107 ? -10.690 -11.017 4.801 1.00 91.94 107 GLN A N 1
ATOM 820 C CA . GLN A 1 107 ? -11.563 -10.994 3.629 1.00 91.94 107 GLN A CA 1
ATOM 821 C C . GLN A 1 107 ? -11.342 -9.743 2.768 1.00 91.94 107 GLN A C 1
ATOM 823 O O . GLN A 1 107 ? -11.315 -9.849 1.544 1.00 91.94 107 GLN A O 1
ATOM 828 N N . VAL A 1 108 ? -11.117 -8.567 3.367 1.00 95.31 108 VAL A N 1
ATOM 829 C CA . VAL A 1 108 ? -10.776 -7.340 2.621 1.00 95.31 108 VAL A CA 1
ATOM 830 C C . VAL A 1 108 ? -9.463 -7.517 1.852 1.00 95.31 108 VAL A C 1
ATOM 832 O O . VAL A 1 108 ? -9.394 -7.198 0.662 1.00 95.31 108 VAL A O 1
ATOM 835 N N . ILE A 1 109 ? -8.433 -8.075 2.498 1.00 93.75 109 ILE A N 1
ATOM 836 C CA . ILE A 1 109 ? -7.138 -8.336 1.852 1.00 93.75 109 ILE A CA 1
ATOM 837 C C . ILE A 1 109 ? -7.294 -9.376 0.732 1.00 93.75 109 ILE A C 1
ATOM 839 O O . ILE A 1 109 ? -6.774 -9.174 -0.367 1.00 93.75 109 ILE A O 1
ATOM 843 N N . ALA A 1 110 ? -8.041 -10.455 0.980 1.00 88.81 110 ALA A N 1
ATOM 844 C CA . ALA A 1 110 ? -8.331 -11.495 -0.004 1.00 88.81 110 ALA A CA 1
ATOM 845 C C . ALA A 1 110 ? -9.065 -10.932 -1.226 1.00 88.81 110 ALA A C 1
ATOM 847 O O . ALA A 1 110 ? -8.622 -11.135 -2.355 1.00 88.81 110 ALA A O 1
ATOM 848 N N . ASN A 1 111 ? -10.124 -10.148 -1.007 1.00 90.56 111 ASN A N 1
ATOM 849 C CA . ASN A 1 111 ? -10.887 -9.499 -2.069 1.00 90.56 111 ASN A CA 1
ATOM 850 C C . ASN A 1 111 ? -9.993 -8.614 -2.940 1.00 90.56 111 ASN A C 1
ATOM 852 O O . ASN A 1 111 ? -10.097 -8.668 -4.161 1.00 90.56 111 ASN A O 1
ATOM 856 N N . HIS A 1 112 ? -9.074 -7.847 -2.347 1.00 92.81 112 HIS A N 1
ATOM 857 C CA . HIS A 1 112 ? -8.124 -7.038 -3.116 1.00 92.81 112 HIS A CA 1
ATOM 858 C C . HIS A 1 112 ? -7.171 -7.898 -3.957 1.00 92.81 112 HIS A C 1
ATOM 860 O O . HIS A 1 112 ? -6.917 -7.612 -5.128 1.00 92.81 112 HIS A O 1
ATOM 866 N N . LEU A 1 113 ? -6.649 -8.978 -3.376 1.00 88.69 113 LEU A N 1
ATOM 867 C CA . LEU A 1 113 ? -5.711 -9.876 -4.053 1.00 88.69 113 LEU A CA 1
ATOM 868 C C . LEU A 1 113 ? -6.370 -10.752 -5.127 1.00 88.69 113 LEU A C 1
ATOM 870 O O . LEU A 1 113 ? -5.678 -11.179 -6.049 1.00 88.69 113 LEU A O 1
ATOM 874 N N . ASN A 1 114 ? -7.691 -10.941 -5.087 1.00 86.19 114 ASN A N 1
ATOM 875 C CA . ASN A 1 114 ? -8.438 -11.596 -6.166 1.00 86.19 114 ASN A CA 1
ATOM 876 C C . ASN A 1 114 ? -8.369 -10.811 -7.488 1.00 86.19 114 ASN A C 1
ATOM 878 O O . ASN A 1 114 ? -8.421 -11.413 -8.558 1.00 86.19 114 ASN A O 1
ATOM 882 N N . TYR A 1 115 ? -8.206 -9.484 -7.428 1.00 89.44 115 TYR A N 1
ATOM 883 C CA . TYR A 1 115 ? -8.130 -8.618 -8.613 1.00 89.44 115 TYR A CA 1
ATOM 884 C C . TYR A 1 115 ? -6.710 -8.143 -8.943 1.00 89.44 115 TYR A C 1
ATOM 886 O O . TYR A 1 115 ? -6.456 -7.648 -10.045 1.00 89.44 115 TYR A O 1
ATOM 894 N N . HIS A 1 116 ? -5.762 -8.277 -8.011 1.00 88.62 116 HIS A N 1
ATOM 895 C CA . HIS A 1 116 ? -4.418 -7.725 -8.154 1.00 88.62 116 HIS A CA 1
ATOM 896 C C . HIS A 1 116 ? -3.327 -8.739 -7.826 1.00 88.62 116 HIS A C 1
ATOM 898 O O . HIS A 1 116 ? -3.305 -9.351 -6.762 1.00 88.62 116 HIS A O 1
ATOM 904 N N . LYS A 1 117 ? -2.315 -8.818 -8.700 1.00 89.50 117 LYS A N 1
ATOM 905 C CA . LYS A 1 117 ? -1.064 -9.521 -8.379 1.00 89.50 117 LYS A CA 1
ATOM 906 C C . LYS A 1 117 ? -0.433 -8.900 -7.133 1.00 89.50 117 LYS A C 1
ATOM 908 O O . LYS A 1 117 ? -0.469 -7.681 -6.979 1.00 89.50 117 LYS A O 1
ATOM 913 N N . TRP A 1 118 ? 0.238 -9.699 -6.302 1.00 89.44 118 TRP A N 1
ATOM 914 C CA . TRP A 1 118 ? 0.900 -9.215 -5.079 1.00 89.44 118 TRP A CA 1
ATOM 915 C C . TRP A 1 118 ? 1.794 -7.988 -5.324 1.00 89.44 118 TRP A C 1
ATOM 917 O O . TRP A 1 118 ? 1.701 -6.992 -4.609 1.00 89.44 118 TRP A O 1
ATOM 927 N N . THR A 1 119 ? 2.586 -8.005 -6.403 1.00 89.62 119 THR A N 1
ATOM 928 C CA . THR A 1 119 ? 3.474 -6.903 -6.825 1.00 89.62 119 THR A CA 1
ATOM 929 C C . THR A 1 119 ? 2.747 -5.637 -7.289 1.00 89.62 119 THR A C 1
ATOM 931 O O . THR A 1 119 ? 3.369 -4.586 -7.389 1.00 89.62 119 THR A O 1
ATOM 934 N N . GLN A 1 120 ? 1.444 -5.718 -7.552 1.00 93.06 120 GLN A N 1
ATOM 935 C CA . GLN A 1 120 ? 0.582 -4.617 -7.995 1.00 93.06 120 GLN A CA 1
ATOM 936 C C . GLN A 1 120 ? -0.491 -4.251 -6.961 1.00 93.06 120 GLN A C 1
ATOM 938 O O . GLN A 1 120 ? -1.196 -3.263 -7.146 1.00 93.06 120 GLN A O 1
ATOM 943 N N . SER A 1 121 ? -0.622 -5.045 -5.896 1.00 94.81 121 SER A N 1
ATOM 944 C CA . SER A 1 121 ? -1.588 -4.839 -4.821 1.00 94.81 121 SER A CA 1
ATOM 945 C C . SER A 1 121 ? -1.197 -3.660 -3.924 1.00 94.81 121 SER A C 1
ATOM 947 O O . SER A 1 121 ? -0.089 -3.125 -4.038 1.00 94.81 121 SER A O 1
ATOM 949 N N . ALA A 1 122 ? -2.088 -3.291 -3.006 1.00 96.56 122 ALA A N 1
ATOM 950 C CA . ALA A 1 122 ? -1.858 -2.229 -2.033 1.00 96.56 122 ALA A CA 1
ATOM 951 C C . ALA A 1 122 ? -0.902 -2.688 -0.915 1.00 96.56 122 ALA A C 1
ATOM 953 O O . ALA A 1 122 ? -0.297 -1.866 -0.233 1.00 96.56 122 ALA A O 1
ATOM 954 N N . PHE A 1 123 ? -0.729 -4.000 -0.742 1.00 96.06 123 PHE A N 1
ATOM 955 C CA . PHE A 1 123 ? -0.035 -4.583 0.398 1.00 96.06 123 PHE A CA 1
ATOM 956 C C . PHE A 1 123 ? 1.415 -4.953 0.073 1.00 96.06 123 PHE A C 1
ATOM 958 O O . PHE A 1 123 ? 1.769 -5.293 -1.062 1.00 96.06 123 PHE A O 1
ATOM 965 N N . THR A 1 124 ? 2.255 -4.904 1.104 1.00 94.00 124 THR A N 1
ATOM 966 C CA . THR A 1 124 ? 3.613 -5.459 1.112 1.00 94.00 124 THR A CA 1
ATOM 967 C C . THR A 1 124 ? 3.802 -6.291 2.374 1.00 94.00 124 THR A C 1
ATOM 969 O O . THR A 1 124 ? 3.074 -6.121 3.353 1.00 94.00 124 THR A O 1
ATOM 972 N N . SER A 1 125 ? 4.801 -7.177 2.372 1.00 92.12 125 SER A N 1
ATOM 973 C CA . SER A 1 125 ? 5.168 -7.926 3.578 1.00 92.12 125 SER A CA 1
ATOM 974 C C . SER A 1 125 ? 5.600 -6.983 4.701 1.00 92.12 125 SER A C 1
ATOM 976 O O . SER A 1 125 ? 5.299 -7.236 5.858 1.00 92.12 125 SER A O 1
ATOM 978 N N . GLU A 1 126 ? 6.254 -5.872 4.354 1.00 94.25 126 GLU A N 1
ATOM 979 C CA . GLU A 1 126 ? 6.718 -4.869 5.311 1.00 94.25 126 GLU A CA 1
ATOM 980 C C . GLU A 1 126 ? 5.557 -4.195 6.055 1.00 94.25 126 GLU A C 1
ATOM 982 O O . GLU A 1 126 ? 5.596 -4.115 7.281 1.00 94.25 126 GLU A O 1
ATOM 987 N N . LEU A 1 127 ? 4.498 -3.798 5.338 1.00 95.81 127 LEU A N 1
ATOM 988 C CA . LEU A 1 127 ? 3.309 -3.197 5.950 1.00 95.81 127 LEU A CA 1
ATOM 989 C C . LEU A 1 127 ? 2.603 -4.183 6.887 1.00 95.81 127 LEU A C 1
ATOM 991 O O . LEU A 1 127 ? 2.295 -3.855 8.031 1.00 95.81 127 LEU A O 1
ATOM 995 N N . LEU A 1 128 ? 2.410 -5.425 6.430 1.00 95.94 128 LEU A N 1
ATOM 996 C CA . LEU A 1 128 ? 1.734 -6.461 7.218 1.00 95.94 128 LEU A CA 1
ATOM 997 C C . LEU A 1 128 ? 2.572 -6.948 8.415 1.00 95.94 128 LEU A C 1
ATOM 999 O O . LEU A 1 128 ? 2.017 -7.457 9.390 1.00 95.94 128 LEU A O 1
ATOM 1003 N N . ARG A 1 129 ? 3.896 -6.752 8.384 1.00 94.94 129 ARG A N 1
ATOM 1004 C CA . ARG A 1 129 ? 4.809 -7.027 9.504 1.00 94.94 129 ARG A CA 1
ATOM 1005 C C . ARG A 1 129 ? 4.670 -6.016 10.648 1.00 94.94 129 ARG A C 1
ATOM 1007 O O . ARG A 1 129 ? 5.030 -6.356 11.775 1.00 94.94 129 ARG A O 1
ATOM 1014 N N . SER A 1 130 ? 4.166 -4.802 10.404 1.00 95.69 130 SER A N 1
ATOM 1015 C CA . SER A 1 130 ? 3.919 -3.850 11.497 1.00 95.69 130 SER A CA 1
ATOM 1016 C C . SER A 1 130 ? 2.939 -4.458 12.503 1.00 95.69 130 SER A C 1
ATOM 1018 O O . SER A 1 130 ? 1.950 -5.081 12.125 1.00 95.69 130 SER A O 1
ATOM 1020 N N . THR A 1 131 ? 3.213 -4.293 13.796 1.00 96.69 131 THR A N 1
ATOM 1021 C CA . THR A 1 131 ? 2.332 -4.779 14.868 1.00 96.69 131 THR A CA 1
ATOM 1022 C C . THR A 1 131 ? 1.247 -3.771 15.233 1.00 96.69 131 THR A C 1
ATOM 1024 O O . THR A 1 131 ? 0.296 -4.115 15.928 1.00 96.69 131 THR A O 1
ATOM 1027 N N . ARG A 1 132 ? 1.359 -2.522 14.763 1.00 96.81 132 ARG A N 1
ATOM 1028 C CA . ARG A 1 132 ? 0.461 -1.430 15.152 1.00 96.81 132 ARG A CA 1
ATOM 1029 C C . ARG A 1 132 ? -0.976 -1.644 14.686 1.00 96.81 132 ARG A C 1
ATOM 1031 O O . ARG A 1 132 ? -1.876 -1.177 15.370 1.00 96.81 132 ARG A O 1
ATOM 1038 N N . TRP A 1 133 ? -1.178 -2.322 13.554 1.00 97.50 133 TRP A N 1
ATOM 1039 C CA . TRP A 1 133 ? -2.494 -2.558 12.947 1.00 97.50 133 TRP A CA 1
ATOM 1040 C C . TRP A 1 133 ? -3.194 -3.826 13.449 1.00 97.50 133 TRP A C 1
ATOM 1042 O O . TRP A 1 133 ? -4.294 -4.129 12.989 1.00 97.50 133 TRP A O 1
ATOM 1052 N N . LEU A 1 134 ? -2.558 -4.587 14.344 1.00 97.56 134 LEU A N 1
ATOM 1053 C CA . LEU A 1 134 ? -3.108 -5.838 14.860 1.00 97.56 134 LEU A CA 1
ATOM 1054 C C . LEU A 1 134 ? -4.192 -5.570 15.903 1.00 97.56 134 LEU A C 1
ATOM 1056 O O . LEU A 1 134 ? -4.121 -4.578 16.621 1.00 97.56 134 LEU A O 1
ATOM 1060 N N . LEU A 1 135 ? -5.166 -6.470 16.016 1.00 97.69 135 LEU A N 1
ATOM 1061 C CA . LEU A 1 135 ? -6.231 -6.386 17.015 1.00 97.69 135 LEU A CA 1
ATOM 1062 C C . LEU A 1 135 ? -5.655 -6.239 18.429 1.00 97.69 135 LEU A C 1
ATOM 1064 O O . LEU A 1 135 ? -4.736 -6.958 18.820 1.00 97.69 135 LEU A O 1
ATOM 1068 N N . GLY A 1 136 ? -6.193 -5.285 19.189 1.00 97.62 136 GLY A N 1
ATOM 1069 C CA . GLY A 1 136 ? -5.739 -4.966 20.542 1.00 97.62 136 GLY A CA 1
ATOM 1070 C C . GLY A 1 136 ? -4.438 -4.161 20.611 1.00 97.62 136 GLY A C 1
ATOM 1071 O O . GLY A 1 136 ? -4.032 -3.769 21.704 1.00 97.62 136 GLY A O 1
ATOM 1072 N N . ALA A 1 137 ? -3.779 -3.867 19.485 1.00 97.38 137 ALA A N 1
ATOM 1073 C CA . ALA A 1 137 ? -2.592 -3.022 19.493 1.00 97.38 137 ALA A CA 1
ATOM 1074 C C . ALA A 1 137 ? -2.952 -1.590 19.915 1.00 97.38 137 ALA A C 1
ATOM 1076 O O . ALA A 1 137 ? -3.875 -0.976 19.375 1.00 97.38 137 ALA A O 1
ATOM 1077 N N . THR A 1 138 ? -2.188 -1.038 20.857 1.00 96.25 138 THR A N 1
ATOM 1078 C CA . THR A 1 138 ? -2.357 0.330 21.365 1.00 96.25 138 THR A CA 1
ATOM 1079 C C . THR A 1 138 ? -1.127 1.176 21.053 1.00 96.25 138 THR A C 1
ATOM 1081 O O . THR A 1 138 ? -0.040 0.653 20.786 1.00 96.25 138 THR A O 1
ATOM 1084 N N . CYS A 1 139 ? -1.252 2.501 21.150 1.00 92.38 139 CYS A N 1
ATOM 1085 C CA . CYS A 1 139 ? -0.071 3.358 21.150 1.00 92.38 139 CYS A CA 1
ATOM 1086 C C . CYS A 1 139 ? 0.827 3.034 22.364 1.00 92.38 139 CYS A C 1
ATOM 1088 O O . CYS A 1 139 ? 0.348 2.700 23.455 1.00 92.38 139 CYS A O 1
ATOM 1090 N N . LYS A 1 140 ? 2.152 3.116 22.181 1.00 89.25 140 LYS A N 1
ATOM 1091 C CA . LYS A 1 140 ? 3.120 2.877 23.269 1.00 89.25 140 LYS A CA 1
ATOM 1092 C C . LYS A 1 140 ? 3.067 4.000 24.307 1.00 89.25 140 LYS A C 1
ATOM 1094 O O . LYS A 1 140 ? 3.041 3.744 25.512 1.00 89.25 140 LYS A O 1
ATOM 1099 N N . ASN A 1 141 ? 2.982 5.232 23.811 1.00 86.31 141 ASN A N 1
ATOM 1100 C CA . ASN A 1 141 ? 2.995 6.458 24.593 1.00 86.31 141 ASN A CA 1
ATOM 1101 C C . ASN A 1 141 ? 1.602 7.088 24.534 1.00 86.31 141 ASN A C 1
ATOM 1103 O O . ASN A 1 141 ? 1.080 7.327 23.449 1.00 86.31 141 ASN A O 1
ATOM 1107 N N . GLY A 1 142 ? 0.991 7.328 25.690 1.00 85.81 142 GLY A N 1
ATOM 1108 C CA . GLY A 1 142 ? -0.336 7.927 25.776 1.00 85.81 142 GLY A CA 1
ATOM 1109 C C . GLY A 1 142 ? -0.952 7.733 27.153 1.00 85.81 142 GLY A C 1
ATOM 1110 O O . GLY A 1 142 ? -0.617 6.781 27.867 1.00 85.81 142 GLY A O 1
ATOM 1111 N N . THR A 1 143 ? -1.858 8.636 27.519 1.00 90.38 143 THR A N 1
ATOM 1112 C CA . THR A 1 143 ? -2.721 8.468 28.693 1.00 90.38 143 THR A CA 1
ATOM 1113 C C . THR A 1 143 ? -3.615 7.236 28.510 1.00 90.38 143 THR A C 1
ATOM 1115 O O . THR A 1 143 ? -3.802 6.758 27.390 1.00 90.38 143 THR A O 1
ATOM 1118 N N . ALA A 1 144 ? -4.190 6.705 29.593 1.00 92.88 144 ALA A N 1
ATOM 1119 C CA . ALA A 1 144 ? -5.101 5.557 29.506 1.00 92.88 144 ALA A CA 1
ATOM 1120 C C . ALA A 1 144 ? -6.275 5.818 28.542 1.00 92.88 144 ALA A C 1
ATOM 1122 O O . ALA A 1 144 ? -6.659 4.936 27.778 1.00 92.88 144 ALA A O 1
ATOM 1123 N N . TYR A 1 145 ? -6.775 7.056 28.519 1.00 90.25 145 TYR A N 1
ATOM 1124 C CA . TYR A 1 145 ? -7.815 7.500 27.597 1.00 90.25 145 TYR A CA 1
ATOM 1125 C C . TYR A 1 145 ? -7.362 7.445 26.128 1.00 90.25 145 TYR A C 1
ATOM 1127 O O . TYR A 1 145 ? -8.027 6.812 25.310 1.00 90.25 145 TYR A O 1
ATOM 1135 N N . ILE A 1 146 ? -6.195 8.018 25.801 1.00 89.50 146 ILE A N 1
ATOM 1136 C CA . ILE A 1 146 ? -5.643 7.975 24.435 1.00 89.50 146 ILE A CA 1
ATOM 1137 C C . ILE A 1 146 ? -5.354 6.532 24.013 1.00 89.50 146 ILE A C 1
ATOM 1139 O O . ILE A 1 146 ? -5.657 6.152 22.886 1.00 89.50 146 ILE A O 1
ATOM 1143 N N . LYS A 1 147 ? -4.816 5.701 24.914 1.00 94.38 147 LYS A N 1
ATOM 1144 C CA . LYS A 1 147 ? -4.583 4.277 24.634 1.00 94.38 147 LYS A CA 1
ATOM 1145 C C . LYS A 1 147 ? -5.879 3.555 24.293 1.00 94.38 147 LYS A C 1
ATOM 1147 O O . LYS A 1 147 ? -5.886 2.793 23.333 1.00 94.38 147 LYS A O 1
ATOM 1152 N N . ASN A 1 148 ? -6.959 3.821 25.027 1.00 95.44 148 ASN A N 1
ATOM 1153 C CA . ASN A 1 148 ? -8.269 3.238 24.754 1.00 95.44 148 ASN A CA 1
ATOM 1154 C C . ASN A 1 148 ? -8.795 3.654 23.370 1.00 95.44 148 ASN A C 1
ATOM 1156 O O . ASN A 1 148 ? -9.179 2.798 22.582 1.00 95.44 148 ASN A O 1
ATOM 1160 N N . ILE A 1 149 ? -8.719 4.947 23.031 1.00 95.31 149 ILE A N 1
ATOM 1161 C CA . ILE A 1 149 ? -9.137 5.457 21.711 1.00 95.31 149 ILE A CA 1
ATOM 1162 C C . ILE A 1 149 ? -8.299 4.865 20.581 1.00 95.31 149 ILE A C 1
ATOM 1164 O O . ILE A 1 149 ? -8.834 4.501 19.541 1.00 95.31 149 ILE A O 1
ATOM 1168 N N . LEU A 1 150 ? -6.985 4.771 20.776 1.00 95.75 150 LEU A N 1
ATOM 1169 C CA . LEU A 1 150 ? -6.053 4.273 19.770 1.00 95.75 150 LEU A CA 1
ATOM 1170 C C . LEU A 1 150 ? -5.931 2.744 19.765 1.00 95.75 150 LEU A C 1
ATOM 1172 O O . LEU A 1 150 ? -5.143 2.203 18.988 1.00 95.75 150 LEU A O 1
ATOM 1176 N N . THR A 1 151 ? -6.689 2.023 20.590 1.00 97.75 151 THR A N 1
ATOM 1177 C CA . THR A 1 151 ? -6.704 0.558 20.542 1.00 97.75 151 THR A CA 1
ATOM 1178 C C . THR A 1 151 ? -7.327 0.107 19.226 1.00 97.75 151 THR A C 1
ATOM 1180 O O . THR A 1 151 ? -8.418 0.544 18.865 1.00 97.75 151 THR A O 1
ATOM 1183 N N . VAL A 1 152 ? -6.640 -0.764 18.485 1.00 98.19 152 VAL A N 1
ATOM 1184 C CA . VAL A 1 152 ? -7.207 -1.346 17.264 1.00 98.19 152 VAL A CA 1
ATOM 1185 C C . VAL A 1 152 ? -8.333 -2.295 17.644 1.00 98.19 152 VAL A C 1
ATOM 1187 O O . VAL A 1 152 ? -8.102 -3.349 18.241 1.00 98.19 152 VAL A O 1
ATOM 1190 N N . THR A 1 153 ? -9.551 -1.923 17.276 1.00 97.75 153 THR A N 1
ATOM 1191 C CA . THR A 1 153 ? -10.734 -2.766 17.386 1.00 97.75 153 THR A CA 1
ATOM 1192 C C . THR A 1 153 ? -10.950 -3.520 16.077 1.00 97.75 153 THR A C 1
ATOM 1194 O O . THR A 1 153 ? -10.291 -3.267 15.066 1.00 97.75 153 THR A O 1
ATOM 1197 N N . HIS A 1 154 ? -11.892 -4.460 16.089 1.00 97.56 154 HIS A N 1
ATOM 1198 C CA . HIS A 1 154 ? -12.322 -5.151 14.876 1.00 97.56 154 HIS A CA 1
ATOM 1199 C C . HIS A 1 154 ? -12.783 -4.166 13.793 1.00 97.56 154 HIS A C 1
ATOM 1201 O O . HIS A 1 154 ? -12.283 -4.202 12.668 1.00 97.56 154 HIS A O 1
ATOM 1207 N N . GLU A 1 155 ? -13.654 -3.230 14.169 1.00 96.31 155 GLU A N 1
ATOM 1208 C CA . GLU A 1 155 ? -14.201 -2.220 13.265 1.00 96.31 155 GLU A CA 1
ATOM 1209 C C . GLU A 1 155 ? -13.105 -1.301 12.711 1.00 96.31 155 GLU A C 1
ATOM 1211 O O . GLU A 1 155 ? -13.000 -1.134 11.494 1.00 96.31 155 GLU A O 1
ATOM 1216 N N . SER A 1 156 ? -12.224 -0.770 13.572 1.00 96.88 156 SER A N 1
ATOM 1217 C CA . SER A 1 156 ? -11.178 0.149 13.111 1.00 96.88 156 SER A CA 1
ATOM 1218 C C . SER A 1 156 ? -10.166 -0.534 12.189 1.00 96.88 156 SER A C 1
ATOM 1220 O O . SER A 1 156 ? -9.706 0.088 11.232 1.00 96.88 156 SER A O 1
ATOM 1222 N N . GLN A 1 157 ? -9.864 -1.820 12.406 1.00 97.56 157 GLN A N 1
ATOM 1223 C CA . GLN A 1 157 ? -9.004 -2.601 11.517 1.00 97.56 157 GLN A CA 1
ATOM 1224 C C . GLN A 1 157 ? -9.633 -2.799 10.131 1.00 97.56 157 GLN A C 1
ATOM 1226 O O . GLN A 1 157 ? -8.957 -2.626 9.113 1.00 97.56 157 GLN A O 1
ATOM 1231 N N . VAL A 1 158 ? -10.917 -3.165 10.077 1.00 96.44 158 VAL A N 1
ATOM 1232 C CA . VAL A 1 158 ? -11.635 -3.394 8.815 1.00 96.44 158 VAL A CA 1
ATOM 1233 C C . VAL A 1 158 ? -11.768 -2.095 8.024 1.00 96.44 158 VAL A C 1
ATOM 1235 O O . VAL A 1 158 ? -11.482 -2.079 6.822 1.00 96.44 158 VAL A O 1
ATOM 1238 N N . ASP A 1 159 ? -12.146 -1.003 8.683 1.00 93.94 159 ASP A N 1
ATOM 1239 C CA . ASP A 1 159 ? -12.334 0.288 8.022 1.00 93.94 159 ASP A CA 1
ATOM 1240 C C . ASP A 1 159 ? -11.015 0.896 7.552 1.00 93.94 159 ASP A C 1
ATOM 1242 O O . ASP A 1 159 ? -10.951 1.424 6.439 1.00 93.94 159 ASP A O 1
ATOM 1246 N N . MET A 1 160 ? -9.937 0.716 8.320 1.00 95.81 160 MET A N 1
ATOM 1247 C CA . MET A 1 160 ? -8.584 1.071 7.892 1.00 95.81 160 MET A CA 1
ATOM 1248 C C . MET A 1 160 ? -8.207 0.368 6.584 1.00 95.81 160 MET A C 1
ATOM 1250 O O . MET A 1 160 ? -7.789 1.016 5.622 1.00 95.81 160 MET A O 1
ATOM 1254 N N . LEU A 1 161 ? -8.403 -0.953 6.508 1.00 96.75 161 LEU A N 1
ATOM 1255 C CA . LEU A 1 161 ? -8.063 -1.734 5.318 1.00 96.75 161 LEU A CA 1
ATOM 1256 C C . LEU A 1 161 ? -8.938 -1.370 4.114 1.00 96.75 161 LEU A C 1
ATOM 1258 O O . LEU A 1 161 ? -8.419 -1.243 3.003 1.00 96.75 161 LEU A O 1
ATOM 1262 N N . ARG A 1 162 ? -10.248 -1.175 4.316 1.00 95.06 162 ARG A N 1
ATOM 1263 C CA . ARG A 1 162 ? -11.175 -0.747 3.253 1.00 95.06 162 ARG A CA 1
ATOM 1264 C C . ARG A 1 162 ? -10.807 0.632 2.721 1.00 95.06 162 ARG A C 1
ATOM 1266 O O . ARG A 1 162 ? -10.667 0.789 1.507 1.00 95.06 162 ARG A O 1
ATOM 1273 N N . GLY A 1 163 ? -10.592 1.598 3.615 1.00 91.19 163 GLY A N 1
ATOM 1274 C CA . GLY A 1 163 ? -10.170 2.952 3.263 1.00 91.19 163 GLY A CA 1
ATOM 1275 C C . GLY A 1 163 ? -8.832 2.955 2.526 1.00 91.19 163 GLY A C 1
ATOM 1276 O O . GLY A 1 163 ? -8.690 3.611 1.494 1.00 91.19 163 GLY A O 1
ATOM 1277 N N . TYR A 1 164 ? -7.868 2.148 2.981 1.00 95.50 164 TYR A N 1
ATOM 1278 C CA . TYR A 1 164 ? -6.576 2.021 2.314 1.00 95.50 164 TYR A CA 1
ATOM 1279 C C . TYR A 1 164 ? -6.685 1.447 0.898 1.00 95.50 164 TYR A C 1
ATOM 1281 O O . TYR A 1 164 ? -6.112 2.001 -0.043 1.00 95.50 164 TYR A O 1
ATOM 1289 N N . VAL A 1 165 ? -7.431 0.352 0.727 1.00 96.00 165 VAL A N 1
ATOM 1290 C CA . VAL A 1 165 ? -7.642 -0.280 -0.583 1.00 96.00 165 VAL A CA 1
ATOM 1291 C C . VAL A 1 165 ? -8.367 0.673 -1.534 1.00 96.00 165 VAL A C 1
ATOM 1293 O O . VAL A 1 165 ? -7.943 0.825 -2.683 1.00 96.00 165 VAL A O 1
ATOM 1296 N N . ALA A 1 166 ? -9.416 1.354 -1.064 1.00 93.50 166 ALA A N 1
ATOM 1297 C CA . ALA A 1 166 ? -10.149 2.343 -1.850 1.00 93.50 166 ALA A CA 1
ATOM 1298 C C . ALA A 1 166 ? -9.235 3.494 -2.298 1.00 93.50 166 ALA A C 1
ATOM 1300 O O . ALA A 1 166 ? -9.175 3.810 -3.491 1.00 93.50 166 ALA A O 1
ATOM 1301 N N . TRP A 1 167 ? -8.452 4.055 -1.370 1.00 93.62 167 TRP A N 1
ATOM 1302 C CA . TRP A 1 167 ? -7.465 5.089 -1.669 1.00 93.62 167 TRP A CA 1
ATOM 1303 C C . TRP A 1 167 ? -6.433 4.614 -2.698 1.00 93.62 167 TRP A C 1
ATOM 1305 O O . TRP A 1 167 ? -6.205 5.290 -3.702 1.00 93.62 167 TRP A O 1
ATOM 1315 N N . PHE A 1 168 ? -5.840 3.435 -2.501 1.00 95.88 168 PHE A N 1
ATOM 1316 C CA . PHE A 1 168 ? -4.828 2.898 -3.409 1.00 95.88 168 PHE A CA 1
ATOM 1317 C C . PHE A 1 168 ? -5.394 2.692 -4.820 1.00 95.88 168 PHE A C 1
ATOM 1319 O O . PHE A 1 168 ? -4.759 3.056 -5.813 1.00 95.88 168 PHE A O 1
ATOM 1326 N N . ASN A 1 169 ? -6.611 2.158 -4.932 1.00 95.06 169 ASN A N 1
ATOM 1327 C CA . ASN A 1 169 ? -7.287 1.970 -6.216 1.00 95.06 169 ASN A CA 1
ATOM 1328 C C . ASN A 1 169 ? -7.584 3.304 -6.907 1.00 95.06 169 ASN A C 1
ATOM 1330 O O . ASN A 1 169 ? -7.373 3.431 -8.116 1.00 95.06 169 ASN A O 1
ATOM 1334 N N . HIS A 1 170 ? -7.996 4.319 -6.146 1.00 93.38 170 HIS A N 1
ATOM 1335 C CA . HIS A 1 170 ? -8.195 5.666 -6.666 1.00 93.38 170 HIS A CA 1
ATOM 1336 C C . HIS A 1 170 ? -6.886 6.261 -7.212 1.00 93.38 170 HIS A C 1
ATOM 1338 O O . HIS A 1 170 ? -6.823 6.650 -8.381 1.00 93.38 170 HIS A O 1
ATOM 1344 N N . GLN A 1 171 ? -5.814 6.250 -6.411 1.00 92.94 171 GLN A N 1
ATOM 1345 C CA . GLN A 1 171 ? -4.505 6.795 -6.795 1.00 92.94 171 GLN A CA 1
ATOM 1346 C C . GLN A 1 171 ? -3.883 6.056 -7.986 1.00 92.94 171 GLN A C 1
ATOM 1348 O O . GLN A 1 171 ? -3.195 6.646 -8.819 1.00 92.94 171 GLN A O 1
ATOM 1353 N N . THR A 1 172 ? -4.137 4.752 -8.110 1.00 95.69 172 THR A N 1
ATOM 1354 C CA . THR A 1 172 ? -3.540 3.923 -9.164 1.00 95.69 172 THR A CA 1
ATOM 1355 C C . THR A 1 172 ? -4.366 3.837 -10.447 1.00 95.69 172 THR A C 1
ATOM 1357 O O . THR A 1 172 ? -3.891 3.256 -11.431 1.00 95.69 172 THR A O 1
ATOM 1360 N N . ARG A 1 173 ? -5.561 4.449 -10.497 1.00 95.50 173 ARG A N 1
ATOM 1361 C CA . ARG A 1 173 ? -6.472 4.389 -11.656 1.00 95.50 173 ARG A CA 1
ATOM 1362 C C . ARG A 1 173 ? -5.813 4.845 -12.960 1.00 95.50 173 ARG A C 1
ATOM 1364 O O . ARG A 1 173 ? -6.066 4.260 -14.008 1.00 95.50 173 ARG A O 1
ATOM 1371 N N . ARG A 1 174 ? -4.948 5.862 -12.899 1.00 94.88 174 ARG A N 1
ATOM 1372 C CA . ARG A 1 174 ? -4.239 6.437 -14.063 1.00 94.88 174 ARG A CA 1
ATOM 1373 C C . ARG A 1 174 ? -2.764 6.032 -14.143 1.00 94.88 174 ARG A C 1
ATOM 1375 O O . ARG A 1 174 ? -2.004 6.585 -14.932 1.00 94.88 174 ARG A O 1
ATOM 1382 N N . VAL A 1 175 ? -2.344 5.071 -13.324 1.00 95.25 175 VAL A N 1
ATOM 1383 C CA . VAL A 1 175 ? -0.936 4.699 -13.160 1.00 95.25 175 VAL A CA 1
ATOM 1384 C C . VAL A 1 175 ? -0.701 3.336 -13.796 1.00 95.25 175 VAL A C 1
ATOM 1386 O O . VAL A 1 175 ? -1.437 2.376 -13.549 1.00 95.25 175 VAL A O 1
ATOM 1389 N N . LYS A 1 176 ? 0.358 3.237 -14.611 1.00 94.25 176 LYS A N 1
ATOM 1390 C CA . LYS A 1 176 ? 0.782 1.970 -15.227 1.00 94.25 176 LYS A CA 1
ATOM 1391 C C . LYS A 1 176 ? 0.960 0.899 -14.147 1.00 94.25 176 LYS A C 1
ATOM 1393 O O . LYS A 1 176 ? 1.556 1.177 -13.109 1.00 94.25 176 LYS A O 1
ATOM 1398 N N . ALA A 1 177 ? 0.518 -0.331 -14.414 1.00 90.69 177 ALA A N 1
ATOM 1399 C CA . ALA A 1 177 ? 0.534 -1.430 -13.442 1.00 90.69 177 ALA A CA 1
ATOM 1400 C C . ALA A 1 177 ? 1.912 -1.647 -12.780 1.00 90.69 177 ALA A C 1
ATOM 1402 O O . ALA A 1 177 ? 1.991 -1.829 -11.569 1.00 90.69 177 ALA A O 1
ATOM 1403 N N . ALA A 1 178 ? 2.999 -1.538 -13.553 1.00 90.00 178 ALA A N 1
ATOM 1404 C CA . ALA A 1 178 ? 4.374 -1.665 -13.057 1.00 90.00 178 ALA A CA 1
ATOM 1405 C C . ALA A 1 178 ? 4.803 -0.548 -12.081 1.00 90.00 178 ALA A C 1
ATOM 1407 O O . ALA A 1 178 ? 5.720 -0.741 -11.290 1.00 90.00 178 ALA A O 1
ATOM 1408 N N . SER A 1 179 ? 4.144 0.613 -12.117 1.00 95.06 179 SER A N 1
ATOM 1409 C CA . SER A 1 179 ? 4.445 1.757 -11.248 1.00 95.06 179 SER A CA 1
ATOM 1410 C C . SER A 1 179 ? 3.568 1.815 -9.997 1.00 95.06 179 SER A C 1
ATOM 1412 O O . SER A 1 179 ? 3.873 2.593 -9.100 1.00 95.06 179 SER A O 1
ATOM 1414 N N . ARG A 1 180 ? 2.506 1.001 -9.899 1.00 94.19 180 ARG A N 1
ATOM 1415 C CA . ARG A 1 180 ? 1.557 1.040 -8.769 1.00 94.19 180 ARG A CA 1
ATOM 1416 C C . ARG A 1 180 ? 2.216 0.749 -7.424 1.00 94.19 180 ARG A C 1
ATOM 1418 O O . ARG A 1 180 ? 1.861 1.367 -6.430 1.00 94.19 180 ARG A O 1
ATOM 1425 N N . ALA A 1 181 ? 3.227 -0.121 -7.405 1.00 93.19 181 ALA A N 1
ATOM 1426 C CA . ALA A 1 181 ? 3.984 -0.433 -6.193 1.00 93.19 181 ALA A CA 1
ATOM 1427 C C . ALA A 1 181 ? 4.655 0.797 -5.554 1.00 93.19 181 ALA A C 1
ATOM 1429 O O . ALA A 1 181 ? 4.889 0.792 -4.352 1.00 93.19 181 ALA A O 1
ATOM 1430 N N . LYS A 1 182 ? 4.933 1.851 -6.338 1.00 95.31 182 LYS A N 1
ATOM 1431 C CA . LYS A 1 182 ? 5.541 3.102 -5.856 1.00 95.31 182 LYS A CA 1
ATOM 1432 C C . LYS A 1 182 ? 4.560 4.016 -5.116 1.00 95.31 182 LYS A C 1
ATOM 1434 O O . LYS A 1 182 ? 4.997 4.999 -4.540 1.00 95.31 182 LYS A O 1
ATOM 1439 N N . LEU A 1 183 ? 3.259 3.725 -5.185 1.00 95.88 183 LEU A N 1
ATOM 1440 C CA . LEU A 1 183 ? 2.191 4.491 -4.531 1.00 95.88 183 LEU A CA 1
ATOM 1441 C C . LEU A 1 183 ? 1.681 3.824 -3.252 1.00 95.88 183 LEU A C 1
ATOM 1443 O O . LEU A 1 183 ? 0.667 4.237 -2.702 1.00 95.88 183 LEU A O 1
ATOM 1447 N N . ARG A 1 184 ? 2.338 2.754 -2.805 1.00 96.44 184 ARG A N 1
ATOM 1448 C CA . ARG A 1 184 ? 2.047 2.148 -1.507 1.00 96.44 184 ARG A CA 1
ATOM 1449 C C . ARG A 1 184 ? 2.540 3.074 -0.407 1.00 96.44 184 ARG A C 1
ATOM 1451 O O . ARG A 1 184 ? 3.530 3.773 -0.607 1.00 96.44 184 ARG A O 1
ATOM 1458 N N . LEU A 1 185 ? 1.865 3.029 0.734 1.00 96.12 185 LEU A N 1
ATOM 1459 C CA . LEU A 1 185 ? 2.331 3.735 1.920 1.00 96.12 185 LEU A CA 1
ATOM 1460 C C . LEU A 1 185 ? 3.645 3.132 2.405 1.00 96.12 185 LEU A C 1
ATOM 1462 O O . LEU A 1 185 ? 3.884 1.928 2.247 1.00 96.12 185 LEU A O 1
ATOM 1466 N N . ASP A 1 186 ? 4.473 3.970 3.013 1.00 96.12 186 ASP A N 1
ATOM 1467 C CA . ASP A 1 186 ? 5.547 3.475 3.861 1.00 96.12 186 ASP A CA 1
ATOM 1468 C C . ASP A 1 186 ? 5.000 2.999 5.223 1.00 96.12 186 ASP A C 1
ATOM 1470 O O . ASP A 1 186 ? 3.827 3.188 5.563 1.00 96.12 186 ASP A O 1
ATOM 1474 N N . THR A 1 187 ? 5.850 2.351 6.021 1.00 95.50 187 THR A N 1
ATOM 1475 C CA . THR A 1 187 ? 5.458 1.819 7.335 1.00 95.50 187 THR A CA 1
ATOM 1476 C C . THR A 1 187 ? 4.962 2.914 8.288 1.00 95.50 187 THR A C 1
ATOM 1478 O O . THR A 1 187 ? 4.048 2.675 9.071 1.00 95.50 187 THR A O 1
ATOM 1481 N N . LYS A 1 188 ? 5.506 4.134 8.217 1.00 94.81 188 LYS A N 1
ATOM 1482 C CA . LYS A 1 188 ? 5.121 5.235 9.111 1.00 94.81 188 LYS A CA 1
ATOM 1483 C C . LYS A 1 188 ? 3.756 5.809 8.731 1.00 94.81 188 LYS A C 1
ATOM 1485 O O . LYS A 1 188 ? 2.942 6.110 9.600 1.00 94.81 188 LYS A O 1
ATOM 1490 N N . GLU A 1 189 ? 3.506 5.984 7.441 1.00 94.31 189 GLU A N 1
ATOM 1491 C CA . GLU A 1 189 ? 2.213 6.410 6.911 1.00 94.31 189 GLU A CA 1
ATOM 1492 C C . GLU A 1 189 ? 1.126 5.365 7.171 1.00 94.31 189 GLU A C 1
ATOM 1494 O O . GLU A 1 189 ? -0.001 5.724 7.501 1.00 94.31 189 GLU A O 1
ATOM 1499 N N . TRP A 1 190 ? 1.471 4.078 7.085 1.00 96.06 190 TRP A N 1
ATOM 1500 C CA . TRP A 1 190 ? 0.588 2.979 7.466 1.00 96.06 190 TRP A CA 1
ATOM 1501 C C . TRP A 1 190 ? 0.173 3.053 8.936 1.00 96.06 190 TRP A C 1
ATOM 1503 O O . TRP A 1 190 ? -1.015 3.005 9.238 1.00 96.06 190 TRP A O 1
ATOM 1513 N N . GLU A 1 191 ? 1.124 3.234 9.853 1.00 95.50 191 GLU A N 1
ATOM 1514 C CA . GLU A 1 191 ? 0.833 3.357 11.288 1.00 95.50 191 GLU A CA 1
ATOM 1515 C C . GLU A 1 191 ? -0.043 4.575 11.603 1.00 95.50 191 GLU A C 1
ATOM 1517 O O . GLU A 1 191 ? -0.995 4.470 12.375 1.00 95.50 191 GLU A O 1
ATOM 1522 N N . ARG A 1 192 ? 0.197 5.702 10.928 1.00 93.06 192 ARG A N 1
ATOM 1523 C CA . ARG A 1 192 ? -0.658 6.893 11.028 1.00 93.06 192 ARG A CA 1
ATOM 1524 C C . ARG A 1 192 ? -2.075 6.651 10.513 1.00 93.06 192 ARG A C 1
ATOM 1526 O O . ARG A 1 192 ? -3.030 7.161 11.092 1.00 93.06 192 ARG A O 1
ATOM 1533 N N . LEU A 1 193 ? -2.227 5.862 9.448 1.00 94.12 193 LEU A N 1
ATOM 1534 C CA . LEU A 1 193 ? -3.541 5.476 8.936 1.00 94.12 193 LEU A CA 1
ATOM 1535 C C . LEU A 1 193 ? -4.297 4.575 9.927 1.00 94.12 193 LEU A C 1
ATOM 1537 O O . LEU A 1 193 ? -5.518 4.695 10.046 1.00 94.12 193 LEU A O 1
ATOM 1541 N N . VAL A 1 194 ? -3.588 3.716 10.668 1.00 95.94 194 VAL A N 1
ATOM 1542 C CA . VAL A 1 194 ? -4.170 2.942 11.777 1.00 95.94 194 VAL A CA 1
ATOM 1543 C C . VAL A 1 194 ? -4.680 3.877 12.868 1.00 95.94 194 VAL A C 1
ATOM 1545 O O . VAL A 1 194 ? -5.844 3.775 13.246 1.00 95.94 194 VAL A O 1
ATOM 1548 N N . ASP A 1 195 ? -3.845 4.810 13.336 1.00 94.75 195 ASP A N 1
ATOM 1549 C CA . ASP A 1 195 ? -4.224 5.764 14.386 1.00 94.75 195 ASP A CA 1
ATOM 1550 C C . ASP A 1 195 ? -5.452 6.590 13.980 1.00 94.75 195 ASP A C 1
ATOM 1552 O O . ASP A 1 195 ? -6.420 6.685 14.736 1.00 94.75 195 ASP A O 1
ATOM 1556 N N . TYR A 1 196 ? -5.450 7.108 12.748 1.00 93.00 196 TYR A N 1
ATOM 1557 C CA . TYR A 1 196 ? -6.581 7.824 12.161 1.00 93.00 196 TYR A CA 1
ATOM 1558 C C . TYR A 1 196 ? -7.866 6.985 12.173 1.00 93.00 196 TYR A C 1
ATOM 1560 O O . TYR A 1 196 ? -8.924 7.459 12.588 1.00 93.00 196 TYR A O 1
ATOM 1568 N N . SER A 1 197 ? -7.776 5.715 11.777 1.00 94.81 197 SER A N 1
ATOM 1569 C CA . SER A 1 197 ? -8.931 4.811 11.734 1.00 94.81 197 SER A CA 1
ATOM 1570 C C . SER A 1 197 ? -9.469 4.484 13.127 1.00 94.81 197 SER A C 1
ATOM 1572 O O . SER A 1 197 ? -10.684 4.393 13.310 1.00 94.81 197 SER A O 1
ATOM 1574 N N . CYS A 1 198 ? -8.596 4.364 14.130 1.00 95.88 198 CYS A N 1
ATOM 1575 C CA . CYS A 1 198 ? -9.009 4.204 15.522 1.00 95.88 198 CYS A CA 1
ATOM 1576 C C . CYS A 1 198 ? -9.753 5.444 16.041 1.00 95.88 198 CYS A C 1
ATOM 1578 O O . CYS A 1 198 ? -10.854 5.306 16.573 1.00 95.88 198 CYS A O 1
ATOM 1580 N N . VAL A 1 199 ? -9.222 6.651 15.808 1.00 93.50 199 VAL A N 1
ATOM 1581 C CA . VAL A 1 199 ? -9.880 7.911 16.205 1.00 93.50 199 VAL A CA 1
ATOM 1582 C C . VAL A 1 199 ? -11.252 8.050 15.546 1.00 93.50 199 VAL A C 1
ATOM 1584 O O . VAL A 1 199 ? -12.237 8.315 16.226 1.00 93.50 199 VAL A O 1
ATOM 1587 N N . MET A 1 200 ? -11.349 7.800 14.242 1.00 92.38 200 MET A N 1
ATOM 1588 C CA . MET A 1 200 ? -12.611 7.915 13.500 1.00 92.38 200 MET A CA 1
ATOM 1589 C C . MET A 1 200 ? -13.652 6.876 13.933 1.00 92.38 200 MET A C 1
ATOM 1591 O O . MET A 1 200 ? -14.854 7.139 13.924 1.00 92.38 200 MET A O 1
ATOM 1595 N N . THR A 1 201 ? -13.204 5.702 14.372 1.00 94.88 201 THR A N 1
ATOM 1596 C CA . THR A 1 201 ? -14.075 4.692 14.988 1.00 94.88 201 THR A CA 1
ATOM 1597 C C . THR A 1 201 ? -14.546 5.133 16.372 1.00 94.88 201 THR A C 1
ATOM 1599 O O . THR A 1 201 ? -15.727 5.008 16.686 1.00 94.88 201 THR A O 1
ATOM 1602 N N . ALA A 1 202 ? -13.669 5.729 17.183 1.00 94.50 202 ALA A N 1
ATOM 1603 C CA . ALA A 1 202 ? -14.057 6.304 18.468 1.00 94.50 202 ALA A CA 1
ATOM 1604 C C . ALA A 1 202 ? -15.079 7.443 18.306 1.00 94.50 202 ALA A C 1
ATOM 1606 O O . ALA A 1 202 ? -16.072 7.462 19.027 1.00 94.50 202 ALA A O 1
ATOM 1607 N N . ILE A 1 203 ? -14.896 8.335 17.324 1.00 92.31 203 ILE A N 1
ATOM 1608 C CA . ILE A 1 203 ? -15.849 9.417 17.018 1.00 92.31 203 ILE A CA 1
ATOM 1609 C C . ILE A 1 203 ? -17.220 8.850 16.644 1.00 92.31 203 ILE A C 1
ATOM 1611 O O . ILE A 1 203 ? -18.221 9.296 17.195 1.00 92.31 203 ILE A O 1
ATOM 1615 N N . ARG A 1 204 ? -17.284 7.840 15.763 1.00 93.81 204 ARG A N 1
ATOM 1616 C CA . ARG A 1 204 ? -18.552 7.177 15.406 1.00 93.81 204 ARG A CA 1
ATOM 1617 C C . ARG A 1 204 ? -19.244 6.557 16.617 1.00 93.81 204 ARG A C 1
ATOM 1619 O O . ARG A 1 204 ? -20.452 6.716 16.774 1.00 93.81 204 ARG A O 1
ATOM 1626 N N . ASN A 1 205 ? -18.482 5.896 17.484 1.00 94.19 205 ASN A N 1
ATOM 1627 C CA . ASN A 1 205 ? -19.014 5.288 18.701 1.00 94.19 205 ASN A CA 1
ATOM 1628 C C . ASN A 1 205 ? -19.551 6.330 19.689 1.00 94.19 205 ASN A C 1
ATOM 1630 O O . ASN A 1 205 ? -20.607 6.121 20.277 1.00 94.19 205 ASN A O 1
ATOM 1634 N N . GLU A 1 206 ? -18.863 7.459 19.856 1.00 93.25 206 GLU A N 1
ATOM 1635 C CA . GLU A 1 206 ? -19.349 8.566 20.686 1.00 93.25 206 GLU A CA 1
ATOM 1636 C C . GLU A 1 206 ? -20.563 9.264 20.053 1.00 93.25 206 GLU A C 1
ATOM 1638 O O . GLU A 1 206 ? -21.532 9.549 20.752 1.00 93.25 206 GLU A O 1
ATOM 1643 N N . ALA A 1 207 ? -20.583 9.459 18.731 1.00 91.12 207 ALA A N 1
ATOM 1644 C CA . ALA A 1 207 ? -21.744 9.990 18.016 1.00 91.12 207 ALA A CA 1
ATOM 1645 C C . ALA A 1 207 ? -22.982 9.091 18.186 1.00 91.12 207 ALA A C 1
ATOM 1647 O O . ALA A 1 207 ? -24.083 9.602 18.373 1.00 91.12 207 ALA A O 1
ATOM 1648 N N . GLY A 1 208 ? -22.796 7.766 18.220 1.00 92.81 208 GLY A N 1
ATOM 1649 C CA . GLY A 1 208 ? -23.845 6.785 18.528 1.00 92.81 208 GLY A CA 1
ATOM 1650 C C . GLY A 1 208 ? -24.408 6.858 19.948 1.00 92.81 208 GLY A C 1
ATOM 1651 O O . GLY A 1 208 ? -25.490 6.335 20.197 1.00 92.81 208 GLY A O 1
ATOM 1652 N N . LYS A 1 209 ? -23.705 7.511 20.880 1.00 93.25 209 LYS A N 1
ATOM 1653 C CA . LYS A 1 209 ? -24.223 7.793 22.228 1.00 93.25 209 LYS A CA 1
ATOM 1654 C C . LYS A 1 209 ? -25.037 9.084 22.276 1.00 93.25 209 LYS A C 1
ATOM 1656 O O . LYS A 1 209 ? -25.879 9.226 23.155 1.00 93.25 209 LYS A O 1
ATOM 1661 N N . VAL A 1 210 ? -24.750 10.024 21.374 1.00 91.88 210 VAL A N 1
ATOM 1662 C CA . VAL A 1 210 ? -25.412 11.335 21.305 1.00 91.88 210 VAL A CA 1
ATOM 1663 C C . VAL A 1 210 ? -26.682 11.259 20.458 1.00 91.88 210 VAL A C 1
ATOM 1665 O O . VAL A 1 210 ? -27.720 11.777 20.857 1.00 91.88 210 VAL A O 1
ATOM 1668 N N . HIS A 1 211 ? -26.611 10.587 19.309 1.00 92.38 211 HIS A N 1
ATOM 1669 C CA . HIS A 1 211 ? -27.699 10.492 18.336 1.00 92.38 211 HIS A CA 1
ATOM 1670 C C . HIS A 1 211 ? -28.275 9.081 18.278 1.00 92.38 211 HIS A C 1
ATOM 1672 O O . HIS A 1 211 ? -27.567 8.096 18.464 1.00 92.38 211 HIS A O 1
ATOM 1678 N N . SER A 1 212 ? -29.562 8.973 17.952 1.00 92.94 212 SER A N 1
ATOM 1679 C CA . SER A 1 212 ? -30.243 7.695 17.714 1.00 92.94 212 SER A CA 1
ATOM 1680 C C . SER A 1 212 ? -31.171 7.783 16.495 1.00 92.94 212 SER A C 1
ATOM 1682 O O . SER A 1 212 ? -31.441 8.874 15.988 1.00 92.94 212 SER A O 1
ATOM 1684 N N . GLY A 1 213 ? -31.631 6.635 15.989 1.00 93.38 213 GLY A N 1
ATOM 1685 C CA . GLY A 1 213 ? -32.565 6.567 14.860 1.00 93.38 213 GLY A CA 1
ATOM 1686 C C . GLY A 1 213 ? -31.981 7.071 13.534 1.00 93.38 213 GLY A C 1
ATOM 1687 O O . GLY A 1 213 ? -30.810 6.843 13.232 1.00 93.38 213 GLY A O 1
ATOM 1688 N N . GLU A 1 214 ? -32.804 7.755 12.736 1.00 90.94 214 GLU A N 1
ATOM 1689 C CA . GLU A 1 214 ? -32.432 8.260 11.403 1.00 90.94 214 GLU A CA 1
ATOM 1690 C C . GLU A 1 214 ? -31.277 9.265 11.453 1.00 90.94 214 GLU A C 1
ATOM 1692 O O . GLU A 1 214 ? -30.387 9.237 10.603 1.00 90.94 214 GLU A O 1
ATOM 1697 N N . ARG A 1 215 ? -31.234 10.097 12.501 1.00 88.69 215 ARG A N 1
ATOM 1698 C CA . ARG A 1 215 ? -30.176 11.095 12.665 1.00 88.69 215 ARG A CA 1
ATOM 1699 C C . ARG A 1 215 ? -28.803 10.457 12.841 1.00 88.69 215 ARG A C 1
ATOM 1701 O O . ARG A 1 215 ? -27.823 10.951 12.294 1.00 88.69 215 ARG A O 1
ATOM 1708 N N . LEU A 1 216 ? -28.726 9.341 13.567 1.00 91.38 216 LEU A N 1
ATOM 1709 C CA . LEU A 1 216 ? -27.473 8.604 13.707 1.00 91.38 216 LEU A CA 1
ATOM 1710 C C . LEU A 1 216 ? -26.985 8.076 12.353 1.00 91.38 216 LEU A C 1
ATOM 1712 O O . LEU A 1 216 ? -25.796 8.172 12.065 1.00 91.38 216 LEU A O 1
ATOM 1716 N N . ALA A 1 217 ? -27.886 7.559 11.513 1.00 90.88 217 ALA A N 1
ATOM 1717 C CA . ALA A 1 217 ? -27.528 7.068 10.184 1.00 90.88 217 ALA A CA 1
ATOM 1718 C C . ALA A 1 217 ? -26.999 8.196 9.278 1.00 90.88 217 ALA A C 1
ATOM 1720 O O . ALA A 1 217 ? -26.004 8.008 8.577 1.00 90.88 217 ALA A O 1
ATOM 1721 N N . GLU A 1 218 ? -27.612 9.381 9.339 1.00 90.94 218 GLU A N 1
ATOM 1722 C CA . GLU A 1 218 ? -27.141 10.576 8.632 1.00 90.94 218 GLU A CA 1
ATOM 1723 C C . GLU A 1 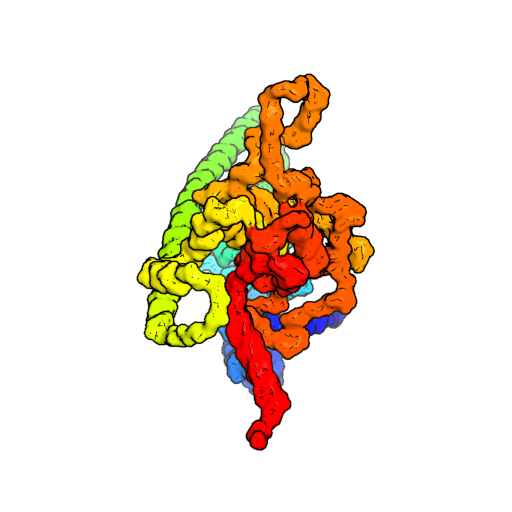218 ? -25.739 10.997 9.103 1.00 90.94 218 GLU A C 1
ATOM 1725 O O . GLU A 1 218 ? -24.821 11.101 8.288 1.00 90.94 218 GLU A O 1
ATOM 1730 N N . VAL A 1 219 ? -25.536 11.142 10.420 1.00 89.69 219 VAL A N 1
ATOM 1731 C CA . VAL A 1 219 ? -24.236 11.512 11.010 1.00 89.69 219 VAL A CA 1
ATOM 1732 C C . VAL A 1 219 ? -23.167 10.465 10.689 1.00 89.69 219 VAL A C 1
ATOM 1734 O O . VAL A 1 219 ? -22.048 10.815 10.321 1.00 89.69 219 VAL A O 1
ATOM 1737 N N . GLN A 1 220 ? -23.494 9.173 10.756 1.00 89.62 220 GLN A N 1
ATOM 1738 C CA . GLN A 1 220 ? -22.575 8.100 10.367 1.00 89.62 220 GLN A CA 1
ATOM 1739 C C . GLN A 1 220 ? -22.213 8.163 8.879 1.00 89.62 220 GLN A C 1
ATOM 1741 O O . GLN A 1 220 ? -21.048 7.961 8.534 1.00 89.62 220 GLN A O 1
ATOM 1746 N N . SER A 1 221 ? -23.167 8.485 8.002 1.00 89.75 221 SER A N 1
ATOM 1747 C CA . SER A 1 221 ? -22.913 8.684 6.571 1.00 89.75 221 SER A CA 1
ATOM 1748 C C . SER A 1 221 ? -22.003 9.892 6.315 1.00 89.75 221 SER A C 1
ATOM 1750 O O . SER A 1 221 ? -21.069 9.814 5.509 1.00 89.75 221 SER A O 1
ATOM 1752 N N . MET A 1 222 ? -22.215 10.998 7.035 1.00 88.25 222 MET A N 1
ATOM 1753 C CA . MET A 1 222 ? -21.360 12.189 6.971 1.00 88.25 222 MET A CA 1
ATOM 1754 C C . MET A 1 222 ? -19.943 11.884 7.469 1.00 88.25 222 MET A C 1
ATOM 1756 O O . MET A 1 222 ? -18.976 12.171 6.766 1.00 88.25 222 MET A O 1
ATOM 1760 N N . LEU A 1 223 ? -19.809 11.211 8.616 1.00 87.94 223 LEU A N 1
ATOM 1761 C CA . LEU A 1 223 ? -18.520 10.769 9.157 1.00 87.94 223 LEU A CA 1
ATOM 1762 C C . LEU A 1 223 ? -17.803 9.799 8.213 1.00 87.94 223 LEU A C 1
ATOM 1764 O O . LEU A 1 223 ? -16.589 9.893 8.050 1.00 87.94 223 LEU A O 1
ATOM 1768 N N . HIS A 1 224 ? -18.530 8.889 7.559 1.00 85.56 224 HIS A N 1
ATOM 1769 C CA . HIS A 1 224 ? -17.960 7.988 6.557 1.00 85.56 224 HIS A CA 1
ATOM 1770 C C . HIS A 1 224 ? -17.461 8.753 5.325 1.00 85.56 224 HIS A C 1
ATOM 1772 O O . HIS A 1 224 ? -16.373 8.482 4.818 1.00 85.56 224 HIS A O 1
ATOM 1778 N N . THR A 1 225 ? -18.222 9.743 4.861 1.00 84.38 225 THR A N 1
ATOM 1779 C CA . THR A 1 225 ? -17.818 10.600 3.738 1.00 84.38 225 THR A CA 1
ATOM 1780 C C . THR A 1 225 ? -16.569 11.408 4.094 1.00 84.38 225 THR A C 1
ATOM 1782 O O . THR A 1 225 ? -15.601 11.406 3.333 1.00 84.38 225 THR A O 1
ATOM 1785 N N . ALA A 1 226 ? -16.540 12.008 5.287 1.00 80.75 226 ALA A N 1
ATOM 1786 C CA . ALA A 1 226 ? -15.383 12.718 5.825 1.00 80.75 226 ALA A CA 1
ATOM 1787 C C . ALA A 1 226 ? -14.153 11.802 5.968 1.00 80.75 226 ALA A C 1
ATOM 1789 O O . ALA A 1 226 ? -13.039 12.197 5.617 1.00 80.75 226 ALA A O 1
ATOM 1790 N N . PHE A 1 227 ? -14.356 10.552 6.405 1.00 79.00 227 PHE A N 1
ATOM 1791 C CA . PHE A 1 227 ? -13.307 9.532 6.478 1.00 79.00 227 PHE A CA 1
ATOM 1792 C C . PHE A 1 227 ? -12.663 9.266 5.112 1.00 79.00 227 PHE A C 1
ATOM 1794 O O . PHE A 1 227 ? -11.441 9.165 4.990 1.00 79.00 227 PHE A O 1
ATOM 1801 N N . MET A 1 228 ? -13.487 9.175 4.066 1.00 76.19 228 MET A N 1
ATOM 1802 C CA . MET A 1 228 ? -13.027 8.899 2.704 1.00 76.19 228 MET A CA 1
ATOM 1803 C C . MET A 1 228 ? -12.407 10.123 2.016 1.00 76.19 228 MET A C 1
ATOM 1805 O O . MET A 1 228 ? -11.541 9.954 1.155 1.00 76.19 228 MET A O 1
ATOM 1809 N N . ALA A 1 229 ? -12.801 11.341 2.402 1.00 72.56 229 ALA A N 1
ATOM 1810 C CA . ALA A 1 229 ? -12.312 12.589 1.813 1.00 72.56 229 ALA A CA 1
ATOM 1811 C C . ALA A 1 229 ? -10.855 12.931 2.189 1.00 72.56 229 ALA A C 1
ATOM 1813 O O . ALA A 1 229 ? -10.208 13.683 1.469 1.00 72.56 229 ALA A O 1
ATOM 1814 N N . ARG A 1 230 ? -10.300 12.347 3.265 1.00 66.81 230 ARG A N 1
ATOM 1815 C CA . ARG A 1 230 ? -8.961 12.639 3.834 1.00 66.81 230 ARG A CA 1
ATOM 1816 C C . ARG A 1 230 ? -8.731 14.067 4.349 1.00 66.81 230 ARG A C 1
ATOM 1818 O O . ARG A 1 230 ? -7.685 14.284 4.956 1.00 66.81 230 ARG A O 1
ATOM 1825 N N . ASP A 1 231 ? -9.661 15.002 4.193 1.00 68.38 231 ASP A N 1
ATOM 1826 C CA . ASP A 1 231 ? -9.450 16.403 4.593 1.00 68.38 231 ASP A CA 1
ATOM 1827 C C . ASP A 1 231 ? -9.134 16.554 6.095 1.00 68.38 231 ASP A C 1
ATOM 1829 O O . ASP A 1 231 ? -8.199 17.260 6.472 1.00 68.38 231 ASP A O 1
ATOM 1833 N N . TYR A 1 232 ? -9.781 15.761 6.953 1.00 78.31 232 TYR A N 1
ATOM 1834 C CA . TYR A 1 232 ? -9.548 15.768 8.407 1.00 78.31 232 TYR A CA 1
ATOM 1835 C C . TYR A 1 232 ? -8.310 14.976 8.861 1.00 78.31 232 TYR A C 1
ATOM 1837 O O . TYR A 1 232 ? -7.981 14.933 10.048 1.00 78.31 232 TYR A O 1
ATOM 1845 N N . TYR A 1 233 ? -7.593 14.326 7.937 1.00 80.88 233 TYR A N 1
ATOM 1846 C CA . TYR A 1 233 ? -6.407 13.534 8.273 1.00 80.88 233 TYR A CA 1
ATOM 1847 C C . TYR A 1 233 ? -5.302 14.403 8.882 1.00 80.88 233 TYR A C 1
ATOM 1849 O O . TYR A 1 233 ? -4.676 14.012 9.865 1.00 80.88 233 TYR A O 1
ATOM 1857 N N . ALA A 1 234 ? -5.072 15.593 8.318 1.00 81.44 234 ALA A N 1
ATOM 1858 C CA . ALA A 1 234 ? -4.035 16.504 8.794 1.00 81.44 234 ALA A CA 1
ATOM 1859 C C . ALA A 1 234 ? -4.324 17.014 10.213 1.00 81.44 234 ALA A C 1
ATOM 1861 O O . ALA A 1 234 ? -3.419 17.041 11.045 1.00 81.44 234 ALA A O 1
ATOM 1862 N N . GLU A 1 235 ? -5.578 17.359 10.501 1.00 82.94 235 GLU A N 1
ATOM 1863 C CA . GLU A 1 235 ? -6.009 17.845 11.812 1.00 82.94 235 GLU A CA 1
ATOM 1864 C C . GLU A 1 235 ? -5.908 16.760 12.892 1.00 82.94 235 GLU A C 1
ATOM 1866 O O . GLU A 1 235 ? -5.345 16.999 13.964 1.00 82.94 235 GLU A O 1
ATOM 1871 N N . ILE A 1 236 ? -6.398 15.549 12.600 1.00 82.25 236 ILE A N 1
ATOM 1872 C CA . ILE A 1 236 ? -6.326 14.423 13.538 1.00 82.25 236 ILE A CA 1
ATOM 1873 C C . ILE A 1 236 ? -4.866 14.082 13.837 1.00 82.25 236 ILE A C 1
ATOM 1875 O O . ILE A 1 236 ? -4.502 13.903 14.997 1.00 82.25 236 ILE A O 1
ATOM 1879 N N . LEU A 1 237 ? -3.999 14.051 12.821 1.00 82.94 237 LEU A N 1
ATOM 1880 C CA . LEU A 1 237 ? -2.578 13.807 13.052 1.00 82.94 237 LEU A CA 1
ATOM 1881 C C . LEU A 1 237 ? -1.897 14.936 13.825 1.00 82.94 237 LEU A C 1
ATOM 1883 O O . LEU A 1 237 ? -1.113 14.642 14.719 1.00 82.94 237 LEU A O 1
ATOM 1887 N N . ALA A 1 238 ? -2.196 16.201 13.524 1.00 81.69 238 ALA A N 1
ATOM 1888 C CA . ALA A 1 238 ? -1.656 17.332 14.277 1.00 81.69 238 ALA A CA 1
ATOM 1889 C C . ALA A 1 238 ? -2.070 17.261 15.753 1.00 81.69 238 ALA A C 1
ATOM 1891 O O . ALA A 1 238 ? -1.252 17.477 16.646 1.00 81.69 238 ALA A O 1
ATOM 1892 N N . SER A 1 239 ? -3.319 16.873 16.005 1.00 79.62 239 SER A N 1
ATOM 1893 C CA . SER A 1 239 ? -3.837 16.647 17.348 1.00 79.62 239 SER A CA 1
ATOM 1894 C C . SER A 1 239 ? -3.103 15.518 18.073 1.00 79.62 239 SER A C 1
ATOM 1896 O O . SER A 1 239 ? -2.684 15.697 19.216 1.00 79.62 239 SER A O 1
ATOM 1898 N N . LEU A 1 240 ? -2.881 14.380 17.412 1.00 79.75 240 LEU A N 1
ATOM 1899 C CA . LEU A 1 240 ? -2.141 13.254 17.988 1.00 79.75 240 LEU A CA 1
ATOM 1900 C C . LEU A 1 240 ? -0.663 13.595 18.239 1.00 79.75 240 LEU A C 1
ATOM 1902 O O . LEU A 1 240 ? -0.122 13.246 19.289 1.00 79.75 240 LEU A O 1
ATOM 1906 N N . ASP A 1 241 ? -0.028 14.317 17.314 1.00 82.06 241 ASP A N 1
ATOM 1907 C CA . ASP A 1 241 ? 1.372 14.740 17.416 1.00 82.06 241 ASP A CA 1
ATOM 1908 C C . ASP A 1 241 ? 1.572 15.812 18.510 1.00 82.06 241 ASP A C 1
ATOM 1910 O O . ASP A 1 241 ? 2.651 15.896 19.096 1.00 82.06 241 ASP A O 1
ATOM 1914 N N . SER A 1 242 ? 0.539 16.605 18.828 1.00 79.50 242 SER A N 1
ATOM 1915 C CA . SER A 1 242 ? 0.601 17.648 19.867 1.00 79.50 242 SER A CA 1
ATOM 1916 C C . SER A 1 242 ? 0.759 17.105 21.296 1.00 79.50 242 SER A C 1
ATOM 1918 O O . SER A 1 242 ? 1.134 17.856 22.196 1.00 79.50 242 SER A O 1
ATOM 1920 N N . ALA A 1 243 ? 0.498 15.806 21.508 1.00 69.56 243 ALA A N 1
ATOM 1921 C CA . ALA A 1 243 ? 0.621 15.114 22.794 1.00 69.56 243 ALA A CA 1
ATOM 1922 C C . ALA A 1 243 ? -0.106 15.809 23.968 1.00 69.56 243 ALA A C 1
ATOM 1924 O O . ALA A 1 243 ? 0.310 15.682 25.123 1.00 69.56 243 ALA A O 1
ATOM 1925 N N . LEU A 1 244 ? -1.197 16.532 23.689 1.00 70.75 244 LEU A N 1
ATOM 1926 C CA . LEU A 1 244 ? -1.986 17.209 24.716 1.00 70.75 244 LEU A CA 1
ATOM 1927 C C . LEU A 1 244 ? -2.527 16.188 25.727 1.00 70.75 244 LEU A C 1
ATOM 1929 O O . LEU A 1 244 ? -3.251 15.252 25.384 1.00 70.75 244 LEU A O 1
ATOM 1933 N N . THR A 1 245 ? -2.180 16.371 27.001 1.00 73.62 245 THR A N 1
ATOM 1934 C CA . THR A 1 245 ? -2.552 15.451 28.090 1.00 73.62 245 THR A CA 1
ATOM 1935 C C . THR A 1 245 ? -4.060 15.400 28.333 1.00 73.62 245 THR A C 1
ATOM 1937 O O . THR A 1 245 ? -4.569 14.386 28.808 1.00 73.62 245 THR A O 1
ATOM 1940 N N . ASN A 1 246 ? -4.767 16.471 27.974 1.00 77.31 246 ASN A N 1
ATOM 1941 C CA . ASN A 1 246 ? -6.213 16.643 28.075 1.00 77.31 246 ASN A CA 1
ATOM 1942 C C . ASN A 1 246 ? -6.942 16.459 26.732 1.00 77.31 246 ASN A C 1
ATOM 1944 O O . ASN A 1 246 ? -8.077 16.910 26.597 1.00 77.31 246 ASN A O 1
ATOM 1948 N N . TRP A 1 247 ? -6.309 15.848 25.726 1.00 82.19 247 TRP A N 1
ATOM 1949 C CA . TRP A 1 247 ? -6.940 15.671 24.421 1.00 82.19 247 TRP A CA 1
ATOM 1950 C C . TRP A 1 247 ? -8.228 14.832 24.502 1.00 82.19 247 TRP A C 1
ATOM 1952 O O . TRP A 1 247 ? -8.268 13.800 25.173 1.00 82.19 247 TRP A O 1
ATOM 1962 N N . ASN A 1 248 ? -9.265 15.269 23.784 1.00 81.69 248 ASN A N 1
ATOM 1963 C CA . ASN A 1 248 ? -10.567 14.617 23.661 1.00 81.69 248 ASN A CA 1
ATOM 1964 C C . ASN A 1 248 ? -11.035 14.715 22.201 1.00 81.69 248 ASN A C 1
ATOM 1966 O O . ASN A 1 248 ? -10.775 15.722 21.546 1.00 81.69 248 ASN A O 1
ATOM 1970 N N . VAL A 1 249 ? -11.762 13.708 21.704 1.00 83.06 249 VAL A N 1
ATOM 1971 C CA . VAL A 1 249 ? -12.388 13.734 20.366 1.00 83.06 249 VAL A CA 1
ATOM 1972 C C . VAL A 1 249 ? -13.272 14.962 20.139 1.00 83.06 249 VAL A C 1
ATOM 1974 O O . VAL A 1 249 ? -13.356 15.440 19.015 1.00 83.06 249 VAL A O 1
ATOM 1977 N N . ARG A 1 250 ? -13.862 15.520 21.205 1.00 85.06 250 ARG A N 1
ATOM 1978 C CA . ARG A 1 250 ? -14.660 16.757 21.157 1.00 85.06 250 ARG A CA 1
ATOM 1979 C C . ARG A 1 250 ? -13.861 18.006 20.791 1.00 85.06 250 ARG A C 1
ATOM 1981 O O . ARG A 1 250 ? -14.450 19.018 20.445 1.00 85.06 250 ARG A O 1
ATOM 1988 N N . HIS A 1 251 ? -12.535 17.957 20.896 1.00 83.19 251 HIS A N 1
ATOM 1989 C CA . HIS A 1 251 ? -11.671 19.074 20.514 1.00 83.19 251 HIS A CA 1
ATOM 1990 C C . HIS A 1 251 ? -11.397 19.125 19.004 1.00 83.19 251 HIS A C 1
ATOM 1992 O O . HIS A 1 251 ? -10.766 20.072 18.548 1.00 83.19 251 HIS A O 1
ATOM 1998 N N . LEU A 1 252 ? -11.815 18.110 18.238 1.00 84.38 252 LEU A N 1
ATOM 1999 C CA . LEU A 1 252 ? -11.696 18.117 16.782 1.00 84.38 252 LEU A CA 1
ATOM 2000 C C . LEU A 1 252 ? -12.791 19.002 16.184 1.00 84.38 252 LEU A C 1
ATOM 2002 O O . LEU A 1 252 ? -13.954 18.878 16.562 1.00 84.38 252 LEU A O 1
ATOM 2006 N N . THR A 1 253 ? -12.442 19.836 15.209 1.00 84.31 253 THR A N 1
ATOM 2007 C CA . THR A 1 253 ? -13.402 20.678 14.470 1.00 84.31 253 THR A CA 1
ATOM 2008 C C . THR A 1 253 ? -14.502 19.832 13.827 1.00 84.31 253 THR A C 1
ATOM 2010 O O . THR A 1 253 ? -15.681 20.152 13.963 1.00 84.31 253 THR A O 1
ATOM 2013 N N . LEU A 1 254 ? -14.136 18.660 13.288 1.00 84.00 254 LEU A N 1
ATOM 2014 C CA . LEU A 1 254 ? -15.055 17.630 12.790 1.00 84.00 254 LEU A CA 1
ATOM 2015 C C . LEU A 1 254 ? -16.190 17.289 13.771 1.00 84.00 254 LEU A C 1
ATOM 2017 O O . LEU A 1 254 ? -17.309 16.995 13.349 1.00 84.00 254 LEU A O 1
ATOM 2021 N N . TRP A 1 255 ? -15.903 17.274 15.079 1.00 85.38 255 TRP A N 1
ATOM 2022 C CA . TRP A 1 255 ? -16.906 16.968 16.095 1.00 85.38 255 TRP A CA 1
ATOM 2023 C C . TRP A 1 255 ? -17.988 18.049 16.141 1.00 85.38 255 TRP A C 1
ATOM 2025 O O . TRP A 1 255 ? -19.171 17.719 16.088 1.00 85.38 255 TRP A O 1
ATOM 2035 N N . GLY A 1 256 ? -17.589 19.322 16.188 1.00 83.62 256 GLY A N 1
ATOM 2036 C CA . GLY A 1 256 ? -18.524 20.449 16.165 1.00 83.62 256 GLY A CA 1
ATOM 2037 C C . GLY A 1 256 ? -19.305 20.542 14.853 1.00 83.62 256 GLY A C 1
ATOM 2038 O O . GLY A 1 256 ? -20.496 20.824 14.864 1.00 83.62 256 GLY A O 1
ATOM 2039 N N . GLU A 1 257 ? -18.663 20.240 13.723 1.00 83.44 257 GLU A N 1
ATOM 2040 C CA . GLU A 1 257 ? -19.289 20.356 12.401 1.00 83.44 257 GLU A CA 1
ATOM 2041 C C . GLU A 1 257 ? -20.309 19.250 12.107 1.00 83.44 257 GLU A C 1
ATOM 2043 O O . GLU A 1 257 ? -21.375 19.521 11.553 1.00 83.44 257 GLU A O 1
ATOM 2048 N N . LEU A 1 258 ? -19.986 17.991 12.432 1.00 82.25 258 LEU A N 1
ATOM 2049 C CA . LEU A 1 258 ? -20.786 16.843 11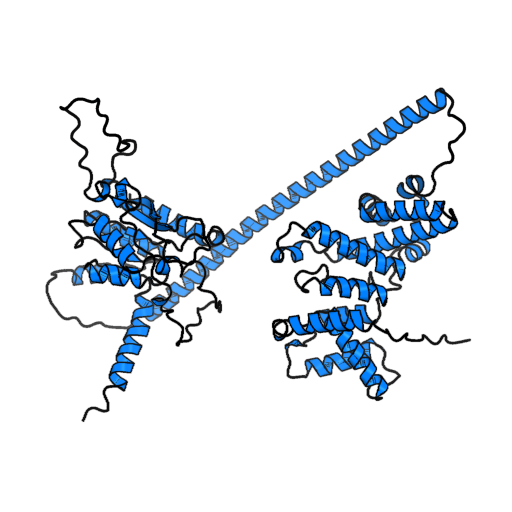.984 1.00 82.25 258 LEU A CA 1
ATOM 2050 C C . LEU A 1 258 ? -21.559 16.148 13.103 1.00 82.25 258 LEU A C 1
ATOM 2052 O O . LEU A 1 258 ? -22.571 15.504 12.824 1.00 82.25 258 LEU A O 1
ATOM 2056 N N . VAL A 1 259 ? -21.082 16.217 14.348 1.00 83.25 259 VAL A N 1
ATOM 2057 C CA . VAL A 1 259 ? -21.690 15.487 15.470 1.00 83.25 259 VAL A CA 1
ATOM 2058 C C . VAL A 1 259 ? -22.530 16.427 16.318 1.00 83.25 259 VAL A C 1
ATOM 2060 O O . VAL A 1 259 ? -23.703 16.159 16.555 1.00 83.25 259 VAL A O 1
ATOM 2063 N N . GLU A 1 260 ? -21.974 17.543 16.757 1.00 82.25 260 GLU A N 1
ATOM 2064 C CA . GLU A 1 260 ? -22.664 18.512 17.601 1.00 82.25 260 GLU A CA 1
ATOM 2065 C C . GLU A 1 260 ? -23.215 19.652 16.743 1.00 82.25 260 GLU A C 1
ATOM 2067 O O . GLU A 1 260 ? -22.817 20.800 16.900 1.00 82.25 260 GLU A O 1
ATOM 2072 N N . ILE A 1 261 ? -24.128 19.334 15.810 1.00 66.69 261 ILE A N 1
ATOM 2073 C CA . ILE A 1 261 ? -24.843 20.383 15.069 1.00 66.69 261 ILE A CA 1
ATOM 2074 C C . ILE A 1 261 ? -25.593 21.208 16.106 1.00 66.69 261 ILE A C 1
ATOM 2076 O O . ILE A 1 261 ? -26.568 20.729 16.692 1.00 66.69 261 ILE A O 1
ATOM 2080 N N . GLN A 1 262 ? -25.091 22.416 16.362 1.00 58.62 262 GLN A N 1
ATOM 2081 C CA . GLN A 1 262 ? -25.683 23.307 17.339 1.00 58.62 262 GLN A CA 1
ATOM 2082 C C . GLN A 1 262 ? -27.138 23.532 16.943 1.00 58.62 262 GLN A C 1
ATOM 2084 O O . GLN A 1 262 ? -27.442 23.868 15.794 1.00 58.62 262 GLN A O 1
ATOM 2089 N N . ALA A 1 263 ? -28.051 23.274 17.886 1.00 54.41 263 ALA A N 1
ATOM 2090 C CA . ALA A 1 263 ? -29.425 23.717 17.728 1.00 54.41 263 ALA A CA 1
ATOM 2091 C C . ALA A 1 263 ? -29.362 25.211 17.388 1.00 54.41 263 ALA A C 1
ATOM 2093 O O . ALA A 1 263 ? -28.549 25.893 18.011 1.00 54.41 263 ALA A O 1
ATOM 2094 N N . PRO A 1 264 ? -30.138 25.706 16.406 1.00 52.81 264 PRO A N 1
ATOM 2095 C CA . PRO A 1 264 ? -30.113 27.118 16.067 1.00 52.81 264 PRO A CA 1
ATOM 2096 C C . PRO A 1 264 ? -30.415 27.888 17.350 1.00 52.81 264 PRO A C 1
ATOM 2098 O O . PRO A 1 264 ? -31.546 27.858 17.845 1.00 52.81 264 PRO A O 1
ATOM 2101 N N . GLU A 1 265 ? -29.379 28.489 17.936 1.00 50.59 265 GLU A N 1
ATOM 2102 C CA . GLU A 1 265 ? -29.545 29.403 19.049 1.00 50.59 265 GLU A CA 1
ATOM 2103 C C . GLU A 1 265 ? -30.519 30.479 18.569 1.00 50.59 265 GLU A C 1
ATOM 2105 O O . GLU A 1 265 ? -30.565 30.809 17.378 1.00 50.59 265 GLU A O 1
ATOM 2110 N N . SER A 1 266 ? -31.392 30.924 19.475 1.00 60.19 266 SER A N 1
ATOM 2111 C CA . SER A 1 266 ? -32.388 31.968 19.223 1.00 60.19 266 SER A CA 1
ATOM 2112 C C . SER A 1 266 ? -31.849 33.007 18.249 1.00 60.19 266 SER A C 1
ATOM 2114 O O . SER A 1 266 ? -30.740 33.479 18.485 1.00 60.19 266 SER A O 1
ATOM 2116 N N . VAL A 1 267 ? -32.626 33.319 17.197 1.00 64.12 267 VAL A N 1
ATOM 2117 C CA . VAL A 1 267 ? -32.254 34.235 16.102 1.00 64.12 267 VAL A CA 1
ATOM 2118 C C . VAL A 1 267 ? -31.313 35.316 16.642 1.00 64.12 267 VAL A C 1
ATOM 2120 O O . VAL A 1 267 ? -31.776 36.120 17.460 1.00 64.12 267 VAL A O 1
ATOM 2123 N N . PRO A 1 268 ? -30.017 35.278 16.278 1.00 61.81 268 PRO A N 1
ATOM 2124 C CA . PRO A 1 268 ? -29.030 36.167 16.864 1.00 61.81 268 PRO A CA 1
ATOM 2125 C C . PRO A 1 268 ? -29.501 37.606 16.684 1.00 61.81 268 PRO A C 1
ATOM 2127 O O . PRO A 1 268 ? -30.041 37.961 15.630 1.00 61.81 268 PRO A O 1
ATOM 2130 N N . THR A 1 269 ? -29.363 38.429 17.725 1.00 80.12 269 THR A N 1
ATOM 2131 C CA . THR A 1 269 ? -29.665 39.853 17.567 1.00 80.12 269 THR A CA 1
ATOM 2132 C C . THR A 1 269 ? -28.733 40.441 16.504 1.00 80.12 269 THR A C 1
ATOM 2134 O O . THR A 1 269 ? -27.680 39.878 16.222 1.00 80.12 269 THR A O 1
ATOM 2137 N N . GLU A 1 270 ? -29.095 41.560 15.877 1.00 84.31 270 GLU A N 1
ATOM 2138 C CA . GLU A 1 270 ? -28.257 42.177 14.831 1.00 84.31 270 GLU A CA 1
ATOM 2139 C C . GLU A 1 270 ? -26.811 42.417 15.313 1.00 84.31 270 GLU A C 1
ATOM 2141 O O . GLU A 1 270 ? -25.864 42.178 14.569 1.00 84.31 270 GLU A O 1
ATOM 2146 N N . ALA A 1 271 ? -26.640 42.750 16.597 1.00 83.38 271 ALA A N 1
ATOM 2147 C CA . ALA A 1 271 ? -25.334 42.872 17.241 1.00 83.38 271 ALA A CA 1
ATOM 2148 C C . ALA A 1 271 ? -24.596 41.527 17.390 1.00 83.38 271 ALA A C 1
ATOM 2150 O O . ALA A 1 271 ? -23.379 41.474 17.223 1.00 83.38 271 ALA A O 1
ATOM 2151 N N . ASP A 1 272 ? -25.314 40.435 17.675 1.00 80.44 272 ASP A N 1
ATOM 2152 C CA . ASP A 1 272 ? -24.725 39.093 17.732 1.00 80.44 272 ASP A CA 1
ATOM 2153 C C . ASP A 1 272 ? -24.337 38.601 16.333 1.00 80.44 272 ASP A C 1
ATOM 2155 O O . ASP A 1 272 ? -23.313 37.939 16.193 1.00 80.44 272 ASP A O 1
ATOM 2159 N N . MET A 1 273 ? -25.109 38.951 15.293 1.00 78.75 273 MET A N 1
ATOM 2160 C CA . MET A 1 273 ? -24.757 38.643 13.903 1.00 78.75 273 MET A CA 1
ATOM 2161 C C . MET A 1 273 ? -23.500 39.392 13.467 1.00 78.75 273 MET A C 1
ATOM 2163 O O . MET A 1 273 ? -22.609 38.768 12.903 1.00 78.75 273 MET A O 1
ATOM 2167 N N . GLU A 1 274 ? -23.383 40.687 13.774 1.00 86.00 274 GLU A N 1
ATOM 2168 C CA . GLU A 1 274 ? -22.187 41.473 13.443 1.00 86.00 274 GLU A CA 1
ATOM 2169 C C . GLU A 1 274 ? -20.947 40.942 14.187 1.00 86.00 274 GLU A C 1
ATOM 2171 O O . GLU A 1 274 ? -19.892 40.742 13.582 1.00 86.00 274 GLU A O 1
ATOM 2176 N N . ALA A 1 275 ? -21.085 40.593 15.472 1.00 82.44 275 ALA A N 1
ATOM 2177 C CA . ALA A 1 275 ? -20.009 39.970 16.242 1.00 82.44 275 ALA A CA 1
ATOM 2178 C C . ALA A 1 275 ? -19.640 38.569 15.719 1.00 82.44 275 ALA A C 1
ATOM 2180 O O . ALA A 1 275 ? -18.459 38.213 15.683 1.00 82.44 275 ALA A O 1
ATOM 2181 N N . MET A 1 276 ? -20.622 37.768 15.285 1.00 72.19 276 MET A N 1
ATOM 2182 C CA . MET A 1 276 ? -20.371 36.474 14.643 1.00 72.19 276 MET A CA 1
ATOM 2183 C C . MET A 1 276 ? -19.687 36.637 13.290 1.00 72.19 276 MET A C 1
ATOM 2185 O O . MET A 1 276 ? -18.789 35.855 12.980 1.00 72.19 276 MET A O 1
ATOM 2189 N N . GLU A 1 277 ? -20.085 37.616 12.481 1.00 81.88 277 GLU A N 1
ATOM 2190 C CA . GLU A 1 277 ? -19.452 37.910 11.196 1.00 81.88 277 GLU A CA 1
ATOM 2191 C C . GLU A 1 277 ? -18.002 38.352 11.399 1.00 81.88 277 GLU A C 1
ATOM 2193 O O . GLU A 1 277 ? -17.109 37.818 10.738 1.00 81.88 277 GLU A O 1
ATOM 2198 N N . GLU A 1 278 ? -17.732 39.232 12.366 1.00 89.00 278 GLU A N 1
ATOM 2199 C CA . GLU A 1 278 ? -16.371 39.649 12.706 1.00 89.00 278 GLU A CA 1
ATOM 2200 C C . GLU A 1 278 ? -15.533 38.470 13.229 1.00 89.00 278 GLU A C 1
ATOM 2202 O O . GLU A 1 278 ? -14.402 38.264 12.779 1.00 89.00 278 GLU A O 1
ATOM 2207 N N . ALA A 1 279 ? -16.093 37.631 14.107 1.00 79.06 279 ALA A N 1
ATOM 2208 C CA . ALA A 1 279 ? -15.423 36.429 14.604 1.00 79.06 279 ALA A CA 1
ATOM 2209 C C . ALA A 1 279 ? -15.170 35.400 13.490 1.00 79.06 279 ALA A C 1
ATOM 2211 O O . ALA A 1 279 ? -14.106 34.781 13.447 1.00 79.06 279 ALA A O 1
ATOM 2212 N N . THR A 1 280 ? -16.110 35.247 12.556 1.00 75.44 280 THR A N 1
ATOM 2213 C CA . THR A 1 280 ? -15.982 34.350 11.400 1.00 75.44 280 THR A CA 1
ATOM 2214 C C . THR A 1 280 ? -14.914 34.862 10.443 1.00 75.44 280 THR A C 1
ATOM 2216 O O . THR A 1 280 ? -14.066 34.087 10.006 1.00 75.44 280 THR A O 1
ATOM 2219 N N . LEU A 1 281 ? -14.886 36.166 10.161 1.00 83.75 281 LEU A N 1
ATOM 2220 C CA . LEU A 1 281 ? -13.842 36.793 9.352 1.00 83.75 281 LEU A CA 1
ATOM 2221 C C . LEU A 1 281 ? -12.470 36.672 10.021 1.00 83.75 281 LEU A C 1
ATOM 2223 O O . LEU A 1 281 ? -11.489 36.350 9.349 1.00 83.75 281 LEU A O 1
ATOM 2227 N N . ALA A 1 282 ? -12.387 36.857 11.340 1.00 84.75 282 ALA A N 1
ATOM 2228 C CA . ALA A 1 282 ? -11.155 36.668 12.099 1.00 84.75 282 ALA A CA 1
ATOM 2229 C C . ALA A 1 282 ? -10.680 35.206 12.063 1.00 84.75 282 ALA A C 1
ATOM 2231 O O . ALA A 1 282 ? -9.494 34.952 11.835 1.00 84.75 282 ALA A O 1
ATOM 2232 N N . ALA A 1 283 ? -11.594 34.243 12.215 1.00 77.00 283 ALA A N 1
ATOM 2233 C CA . ALA A 1 283 ? -11.297 32.816 12.126 1.00 77.00 283 ALA A CA 1
ATOM 2234 C C . ALA A 1 283 ? -10.842 32.417 10.714 1.00 77.00 283 ALA A C 1
ATOM 2236 O O . ALA A 1 283 ? -9.799 31.778 10.568 1.00 77.00 283 ALA A O 1
ATOM 2237 N N . GLN A 1 284 ? -11.545 32.866 9.670 1.00 77.06 284 GLN A N 1
ATOM 2238 C CA . GLN A 1 284 ? -11.151 32.659 8.272 1.00 77.06 284 GLN A CA 1
ATOM 2239 C C . GLN A 1 284 ? -9.784 33.282 7.984 1.00 77.06 284 GLN A C 1
ATOM 2241 O O . GLN A 1 284 ? -8.931 32.663 7.347 1.00 77.06 284 GLN A O 1
ATOM 2246 N N . PHE A 1 285 ? -9.522 34.486 8.494 1.00 87.19 285 PHE A N 1
ATOM 2247 C CA . PHE A 1 285 ? -8.223 35.134 8.349 1.00 87.19 285 PHE A CA 1
ATOM 2248 C C . PHE A 1 285 ? -7.113 34.349 9.059 1.00 87.19 285 PHE A C 1
ATOM 2250 O O . PHE A 1 285 ? -6.022 34.173 8.508 1.00 87.19 285 PHE A O 1
ATOM 2257 N N . GLN A 1 286 ? -7.378 33.826 10.257 1.00 80.62 286 GLN A N 1
ATOM 2258 C CA . GLN A 1 286 ? -6.435 32.997 11.003 1.00 80.62 286 GLN A CA 1
ATOM 2259 C C . GLN A 1 286 ? -6.182 31.649 10.313 1.00 80.62 286 GLN A C 1
ATOM 2261 O O . GLN A 1 286 ? -5.036 31.187 10.274 1.00 80.62 286 GLN A O 1
ATOM 2266 N N . GLU A 1 287 ? -7.207 31.049 9.709 1.00 77.56 287 GLU A N 1
ATOM 2267 C CA . GLU A 1 287 ? -7.099 29.834 8.903 1.00 77.56 287 GLU A CA 1
ATOM 2268 C C . GLU A 1 287 ? -6.242 30.081 7.655 1.00 77.56 287 GLU A C 1
ATOM 2270 O O . GLU A 1 287 ? -5.274 29.358 7.418 1.00 77.56 287 GLU A O 1
ATOM 2275 N N . VAL A 1 288 ? -6.526 31.144 6.893 1.00 81.31 288 VAL A N 1
ATOM 2276 C CA . VAL A 1 288 ? -5.736 31.542 5.715 1.00 81.31 288 VAL A CA 1
ATOM 2277 C C . VAL A 1 288 ? -4.286 31.818 6.107 1.00 81.31 288 VAL A C 1
ATOM 2279 O O . VAL A 1 288 ? -3.365 31.333 5.452 1.00 81.31 288 VAL A O 1
ATOM 2282 N N . ARG A 1 289 ? -4.055 32.526 7.216 1.00 86.69 289 ARG A N 1
ATOM 2283 C CA . ARG A 1 289 ? -2.707 32.785 7.737 1.00 86.69 289 ARG A CA 1
ATOM 2284 C C . ARG A 1 289 ? -1.979 31.491 8.110 1.00 86.69 289 ARG A C 1
ATOM 2286 O O . ARG A 1 289 ? -0.786 31.356 7.836 1.00 86.69 289 ARG A O 1
ATOM 2293 N N . SER A 1 290 ? -2.688 30.531 8.697 1.00 74.56 290 SER A N 1
ATOM 2294 C CA . SER A 1 290 ? -2.140 29.215 9.045 1.00 74.56 290 SER A CA 1
ATOM 2295 C C . SER A 1 290 ? -1.820 28.390 7.796 1.00 74.56 290 SER A C 1
ATOM 2297 O O . SER A 1 290 ? -0.745 27.796 7.726 1.00 74.56 290 SER A O 1
ATOM 2299 N N . LYS A 1 291 ? -2.687 28.420 6.774 1.00 78.19 291 LYS A N 1
ATOM 2300 C CA . LYS A 1 291 ? -2.447 27.787 5.467 1.00 78.19 291 LYS A CA 1
ATOM 2301 C C . LYS A 1 291 ? -1.218 28.372 4.772 1.00 78.19 291 LYS A C 1
ATOM 2303 O O . LYS A 1 291 ? -0.339 27.609 4.393 1.00 78.19 291 LYS A O 1
ATOM 2308 N N . ILE A 1 292 ? -1.089 29.701 4.714 1.00 84.25 292 ILE A N 1
ATOM 2309 C CA . ILE A 1 292 ? 0.090 30.373 4.137 1.00 84.25 292 ILE A CA 1
ATOM 2310 C C . ILE A 1 292 ? 1.376 29.947 4.862 1.00 84.25 292 ILE A C 1
ATOM 2312 O O . ILE A 1 292 ? 2.369 29.622 4.216 1.00 84.25 292 ILE A O 1
ATOM 2316 N N . SER A 1 293 ? 1.354 29.887 6.197 1.00 84.81 293 SER A N 1
ATOM 2317 C CA . SER A 1 293 ? 2.501 29.433 6.997 1.00 84.81 293 SER A CA 1
ATOM 2318 C C . SER A 1 293 ? 2.876 27.968 6.714 1.00 84.81 293 SER A C 1
ATOM 2320 O O . SER A 1 293 ? 4.055 27.626 6.569 1.00 84.81 293 SER A O 1
ATOM 2322 N N . MET A 1 294 ? 1.881 27.083 6.575 1.00 78.19 294 MET A N 1
ATOM 2323 C CA . MET A 1 294 ? 2.111 25.684 6.198 1.00 78.19 294 MET A CA 1
ATOM 2324 C C . MET A 1 294 ? 2.666 25.547 4.776 1.00 78.19 294 MET A C 1
ATOM 2326 O O . MET A 1 294 ? 3.588 24.753 4.566 1.00 78.19 294 MET A O 1
ATOM 2330 N N . ASP A 1 295 ? 2.160 26.331 3.826 1.00 80.88 295 ASP A N 1
ATOM 2331 C CA . ASP A 1 295 ? 2.635 26.349 2.441 1.00 80.88 295 ASP A CA 1
ATOM 2332 C C . ASP A 1 295 ? 4.076 26.865 2.348 1.00 80.88 295 ASP A C 1
ATOM 2334 O O . ASP A 1 295 ? 4.895 26.294 1.624 1.00 80.88 295 ASP A O 1
ATOM 2338 N N . GLU A 1 296 ? 4.438 27.876 3.142 1.00 89.06 296 GLU A N 1
ATOM 2339 C CA . GLU A 1 296 ? 5.810 28.376 3.233 1.00 89.06 296 GLU A CA 1
ATOM 2340 C C . GLU A 1 296 ? 6.763 27.295 3.778 1.00 89.06 296 GLU A C 1
ATOM 2342 O O . GLU A 1 296 ? 7.818 27.023 3.193 1.00 89.06 296 GLU A O 1
ATOM 2347 N N . LEU A 1 297 ? 6.363 26.582 4.838 1.00 84.44 297 LEU A N 1
ATOM 2348 C CA . LEU A 1 297 ? 7.115 25.437 5.365 1.00 84.44 297 LEU A CA 1
ATOM 2349 C C . LEU A 1 297 ? 7.235 24.295 4.343 1.00 84.44 297 LEU A C 1
ATOM 2351 O O . LEU A 1 297 ? 8.305 23.683 4.218 1.00 84.44 297 LEU A O 1
ATOM 2355 N N . ALA A 1 298 ? 6.163 23.991 3.609 1.00 78.62 298 ALA A N 1
ATOM 2356 C CA . ALA A 1 298 ? 6.160 22.978 2.557 1.00 78.62 298 ALA A CA 1
ATOM 2357 C C . ALA A 1 298 ? 7.104 23.366 1.408 1.00 78.62 298 ALA A C 1
ATOM 2359 O O . ALA A 1 298 ? 7.899 22.535 0.956 1.00 78.62 298 ALA A O 1
ATOM 2360 N N . TRP A 1 299 ? 7.100 24.636 1.002 1.00 86.81 299 TRP A N 1
ATOM 2361 C CA . TRP A 1 299 ? 7.995 25.180 -0.015 1.00 86.81 299 TRP A CA 1
ATOM 2362 C C . TRP A 1 299 ? 9.469 25.101 0.401 1.00 86.81 299 TRP A C 1
ATOM 2364 O O . TRP A 1 299 ? 10.314 24.628 -0.368 1.00 86.81 299 TRP A O 1
ATOM 2374 N N . VAL A 1 300 ? 9.792 25.472 1.644 1.00 90.00 300 VAL A N 1
ATOM 2375 C CA . VAL A 1 300 ? 11.154 25.347 2.190 1.00 90.00 300 VAL A CA 1
ATOM 2376 C C . VAL A 1 300 ? 11.607 23.881 2.206 1.00 90.00 300 VAL A C 1
ATOM 2378 O O . VAL A 1 300 ? 12.738 23.567 1.812 1.00 90.00 300 VAL A O 1
ATOM 2381 N N . ARG A 1 301 ? 10.730 22.947 2.603 1.00 83.00 301 ARG A N 1
ATOM 2382 C CA . ARG A 1 301 ? 11.018 21.501 2.559 1.00 83.00 301 ARG A CA 1
ATOM 2383 C C . ARG A 1 301 ? 11.254 21.014 1.131 1.00 83.00 301 ARG A C 1
ATOM 2385 O O . ARG A 1 301 ? 12.228 20.292 0.909 1.00 83.00 301 ARG A O 1
ATOM 2392 N N . TYR A 1 302 ? 10.426 21.436 0.177 1.00 89.06 302 TYR A N 1
ATOM 2393 C CA . TYR A 1 302 ? 10.585 21.115 -1.241 1.00 89.06 302 TYR A CA 1
ATOM 2394 C C . TYR A 1 302 ? 11.938 21.602 -1.776 1.00 89.06 302 TYR A C 1
ATOM 2396 O O . TYR A 1 302 ? 12.703 20.807 -2.323 1.00 89.06 302 TYR A O 1
ATOM 2404 N N . LYS A 1 303 ? 12.308 22.865 -1.523 1.00 90.94 303 LYS A N 1
ATOM 2405 C CA . LYS A 1 303 ? 13.612 23.421 -1.927 1.00 90.94 303 LYS A CA 1
ATOM 2406 C C . LYS A 1 303 ? 14.792 22.649 -1.338 1.00 90.94 303 LYS A C 1
ATOM 2408 O O . LYS A 1 303 ? 15.794 22.423 -2.019 1.00 90.94 303 LYS A O 1
ATOM 2413 N N . ASN A 1 304 ? 14.677 22.193 -0.093 1.00 88.25 304 ASN A N 1
ATOM 2414 C CA . ASN A 1 304 ? 15.700 21.361 0.536 1.00 88.25 304 ASN A CA 1
ATOM 2415 C C . ASN A 1 304 ? 15.778 19.951 -0.076 1.00 88.25 304 ASN A C 1
ATOM 2417 O O . ASN A 1 304 ? 16.875 19.406 -0.216 1.00 88.25 304 ASN A O 1
ATOM 2421 N N . GLN A 1 305 ? 14.648 19.356 -0.463 1.00 84.06 305 GLN A N 1
ATOM 2422 C CA . GLN A 1 305 ? 14.621 18.073 -1.173 1.00 84.06 305 GLN A CA 1
ATOM 2423 C C . GLN A 1 305 ? 15.196 18.190 -2.589 1.00 84.06 305 GLN A C 1
ATOM 2425 O O . GLN A 1 305 ? 15.984 17.334 -2.986 1.00 84.06 305 GLN A O 1
ATOM 2430 N N . GLU A 1 306 ? 14.877 19.263 -3.314 1.00 89.00 306 GLU A N 1
ATOM 2431 C CA . GLU A 1 306 ? 15.420 19.572 -4.642 1.00 89.00 306 GLU A CA 1
ATOM 2432 C C . GLU A 1 306 ? 16.954 19.684 -4.595 1.00 89.00 306 GLU A C 1
ATOM 2434 O O . GLU A 1 306 ? 17.650 19.002 -5.350 1.00 89.00 306 GLU A O 1
ATOM 2439 N N . LYS A 1 307 ? 17.502 20.424 -3.616 1.00 88.56 307 LYS A N 1
ATOM 2440 C CA . LYS A 1 307 ? 18.956 20.497 -3.373 1.00 88.56 307 LYS A CA 1
ATOM 2441 C C . LYS A 1 307 ? 19.574 19.125 -3.075 1.00 88.56 307 LYS A C 1
ATOM 2443 O O . LYS A 1 307 ? 20.619 18.788 -3.629 1.00 88.56 307 LYS A O 1
ATOM 2448 N N . LYS A 1 308 ? 18.930 18.306 -2.231 1.00 88.06 308 LYS A N 1
ATOM 2449 C CA . LYS A 1 308 ? 19.397 16.938 -1.922 1.00 88.06 308 LYS A CA 1
ATOM 2450 C C . LYS A 1 308 ? 19.353 16.018 -3.144 1.00 88.06 308 LYS A C 1
ATOM 2452 O O . LYS A 1 308 ? 20.241 15.183 -3.299 1.00 88.06 308 LYS A O 1
ATOM 2457 N N . LYS A 1 309 ? 18.340 16.154 -4.005 1.00 88.25 309 LYS A N 1
ATOM 2458 C CA . LYS A 1 309 ? 18.210 15.389 -5.251 1.00 88.25 309 LYS A CA 1
ATOM 2459 C C . LYS A 1 309 ? 19.344 15.729 -6.217 1.00 88.25 309 LYS A C 1
ATOM 2461 O O . LYS A 1 309 ? 20.031 14.811 -6.650 1.00 88.25 309 LYS A O 1
ATOM 2466 N N . LEU A 1 310 ? 19.598 17.017 -6.455 1.00 87.00 310 LEU A N 1
ATOM 2467 C CA . LEU A 1 310 ? 20.705 17.479 -7.301 1.00 87.00 310 LEU A CA 1
ATOM 2468 C C . LEU A 1 310 ? 22.066 16.986 -6.783 1.00 87.00 310 LEU A C 1
ATOM 2470 O O . LEU A 1 310 ? 22.889 16.507 -7.559 1.00 87.00 310 LEU A O 1
ATOM 2474 N N . ALA A 1 311 ? 22.283 17.017 -5.464 1.00 88.44 311 ALA A N 1
ATOM 2475 C CA . ALA A 1 311 ? 23.500 16.476 -4.860 1.00 88.44 311 ALA A CA 1
ATOM 2476 C C . ALA A 1 311 ? 23.648 14.957 -5.083 1.00 88.44 311 ALA A C 1
ATOM 2478 O O . ALA A 1 311 ? 24.736 14.484 -5.404 1.00 88.44 311 ALA A O 1
ATOM 2479 N N . ARG A 1 312 ? 22.561 14.180 -4.959 1.00 85.12 312 ARG A N 1
ATOM 2480 C CA . ARG A 1 312 ? 22.570 12.731 -5.237 1.00 85.12 312 ARG A CA 1
ATOM 2481 C C . ARG A 1 312 ? 22.827 12.426 -6.710 1.00 85.12 312 ARG A C 1
ATOM 2483 O O . ARG A 1 312 ? 23.610 11.529 -6.999 1.00 85.12 312 ARG A O 1
ATOM 2490 N N . GLU A 1 313 ? 22.197 13.161 -7.624 1.00 83.50 313 GLU A N 1
ATOM 2491 C CA . GLU A 1 313 ? 22.422 13.022 -9.069 1.00 83.50 313 GLU A CA 1
ATOM 2492 C C . GLU A 1 313 ? 23.885 13.303 -9.427 1.00 83.50 313 GLU A C 1
ATOM 2494 O O . GLU A 1 313 ? 24.490 12.535 -10.174 1.00 83.50 313 GLU A O 1
ATOM 2499 N N . HIS A 1 314 ? 24.483 14.333 -8.821 1.00 89.00 314 HIS A N 1
ATOM 2500 C CA . HIS A 1 314 ? 25.901 14.633 -8.989 1.00 89.00 314 HIS A CA 1
ATOM 2501 C C . HIS A 1 314 ? 26.802 13.496 -8.480 1.00 89.00 314 HIS A C 1
ATOM 2503 O O . HIS A 1 314 ? 27.695 13.058 -9.204 1.00 89.00 314 HIS A O 1
ATOM 2509 N N . ILE A 1 315 ? 26.538 12.959 -7.282 1.00 89.69 315 ILE A N 1
ATOM 2510 C CA . ILE A 1 315 ? 27.299 11.825 -6.728 1.00 89.69 315 ILE A CA 1
ATOM 2511 C C . ILE A 1 315 ? 27.184 10.595 -7.636 1.00 89.69 315 ILE A C 1
ATOM 2513 O O . ILE A 1 315 ? 28.201 10.000 -7.974 1.00 89.69 315 ILE A O 1
ATOM 2517 N N . ILE A 1 316 ? 25.975 10.238 -8.085 1.00 84.38 316 ILE A N 1
ATOM 2518 C CA . ILE A 1 316 ? 25.757 9.093 -8.984 1.00 84.38 316 ILE A CA 1
ATOM 2519 C C . ILE A 1 316 ? 26.532 9.277 -10.291 1.00 84.38 316 ILE A C 1
ATOM 2521 O O . ILE A 1 316 ? 27.194 8.341 -10.736 1.00 84.38 316 ILE A O 1
ATOM 2525 N N . ALA A 1 317 ? 26.492 10.473 -10.887 1.00 83.88 317 ALA A N 1
ATOM 2526 C CA . ALA A 1 317 ? 27.225 10.768 -12.115 1.00 83.88 317 ALA A CA 1
ATOM 2527 C C . ALA A 1 317 ? 28.743 10.594 -11.932 1.00 83.88 317 ALA A C 1
ATOM 2529 O O . ALA A 1 317 ? 29.394 9.958 -12.764 1.00 83.88 317 ALA A O 1
ATOM 2530 N N . VAL A 1 318 ? 29.298 11.096 -10.823 1.00 90.06 318 VAL A N 1
ATOM 2531 C CA . VAL A 1 318 ? 30.729 10.975 -10.501 1.00 90.06 318 VAL A CA 1
ATOM 2532 C C . VAL A 1 318 ? 31.120 9.520 -10.220 1.00 90.06 318 VAL A C 1
ATOM 2534 O O . VAL A 1 318 ? 32.101 9.031 -10.781 1.00 90.06 318 VAL A O 1
ATOM 2537 N N . THR A 1 319 ? 30.355 8.796 -9.398 1.00 83.94 319 THR A N 1
ATOM 2538 C CA . THR A 1 319 ? 30.644 7.395 -9.051 1.00 83.94 319 THR A CA 1
ATOM 2539 C C . THR A 1 319 ? 30.528 6.475 -10.264 1.00 83.94 319 THR A C 1
ATOM 2541 O O . THR A 1 319 ? 31.395 5.630 -10.471 1.00 83.94 319 THR A O 1
ATOM 2544 N N . HIS A 1 320 ? 29.504 6.662 -11.101 1.00 81.62 320 HIS A N 1
ATOM 2545 C CA . HIS A 1 320 ? 29.344 5.902 -12.338 1.00 81.62 320 HIS A CA 1
ATOM 2546 C C . HIS A 1 320 ? 30.483 6.188 -13.324 1.00 81.62 320 HIS A C 1
ATOM 2548 O O . HIS A 1 320 ? 31.048 5.254 -13.885 1.00 81.62 320 HIS A O 1
ATOM 2554 N N . GLY A 1 321 ? 30.874 7.459 -13.490 1.00 83.06 321 GLY A N 1
ATOM 2555 C CA . GLY A 1 321 ? 32.022 7.829 -14.321 1.00 83.06 321 GLY A CA 1
ATOM 2556 C C . GLY A 1 321 ? 33.322 7.166 -13.856 1.00 83.06 321 GLY A C 1
ATOM 2557 O O . GLY A 1 321 ? 34.068 6.631 -14.672 1.00 83.06 321 GLY A O 1
ATOM 2558 N N . LYS A 1 322 ? 33.560 7.121 -12.540 1.00 87.31 322 LYS A N 1
ATOM 2559 C CA . LYS A 1 322 ? 34.724 6.437 -11.964 1.00 87.31 322 LYS A CA 1
ATOM 2560 C C . LYS A 1 322 ? 34.689 4.924 -12.215 1.00 87.31 322 LYS A C 1
ATOM 2562 O O . LYS A 1 322 ? 35.666 4.379 -12.711 1.00 87.31 322 LYS A O 1
ATOM 2567 N N . ALA A 1 323 ? 33.552 4.271 -11.968 1.00 79.75 323 ALA A N 1
ATOM 2568 C CA . ALA A 1 323 ? 33.396 2.834 -12.196 1.00 79.75 323 ALA A CA 1
ATOM 2569 C C . ALA A 1 323 ? 33.587 2.443 -13.674 1.00 79.75 323 ALA A C 1
ATOM 2571 O O . ALA A 1 323 ? 34.241 1.445 -13.966 1.00 79.75 323 ALA A O 1
ATOM 2572 N N . GLN A 1 324 ? 33.063 3.239 -14.613 1.00 73.31 324 GLN A N 1
ATOM 2573 C CA . GLN A 1 324 ? 33.274 3.008 -16.047 1.00 73.31 324 GLN A CA 1
ATOM 2574 C C . GLN A 1 324 ? 34.753 3.126 -16.436 1.00 73.31 324 GLN A C 1
ATOM 2576 O O . GLN A 1 324 ? 35.249 2.300 -17.202 1.00 73.31 324 GLN A O 1
ATOM 2581 N N . ASN A 1 325 ? 35.467 4.109 -15.880 1.00 78.88 325 ASN A N 1
ATOM 2582 C CA . ASN A 1 325 ? 36.901 4.269 -16.116 1.00 78.88 325 ASN A CA 1
ATOM 2583 C C . ASN A 1 325 ? 37.712 3.091 -15.557 1.00 78.88 325 ASN A C 1
ATOM 2585 O O . ASN A 1 325 ? 38.622 2.611 -16.232 1.00 78.88 325 ASN A O 1
ATOM 2589 N N . ASP A 1 326 ? 37.362 2.596 -14.369 1.00 74.62 326 ASP A N 1
ATOM 2590 C CA . ASP A 1 326 ? 38.048 1.465 -13.735 1.00 74.62 326 ASP A CA 1
ATOM 2591 C C . ASP A 1 326 ? 37.820 0.151 -14.510 1.00 74.62 326 ASP A C 1
ATOM 2593 O O . ASP A 1 326 ? 38.769 -0.596 -14.753 1.00 74.62 326 ASP A O 1
ATOM 2597 N N . ILE A 1 327 ? 36.593 -0.102 -14.989 1.00 72.44 327 ILE A N 1
ATOM 2598 C CA . ILE A 1 327 ? 36.281 -1.254 -15.860 1.00 72.44 327 ILE A CA 1
ATOM 2599 C C . ILE A 1 327 ? 37.048 -1.157 -17.184 1.00 72.44 327 ILE A C 1
ATOM 2601 O O . ILE A 1 327 ? 37.652 -2.135 -17.628 1.00 72.44 327 ILE A O 1
ATOM 2605 N N . GLY A 1 328 ? 37.053 0.026 -17.806 1.00 67.00 328 GLY A N 1
ATOM 2606 C CA . GLY A 1 328 ? 37.793 0.266 -19.044 1.00 67.00 328 GLY A CA 1
ATOM 2607 C C . GLY A 1 328 ? 39.293 0.025 -18.876 1.00 67.00 328 GLY A C 1
ATOM 2608 O O . GLY A 1 328 ? 39.917 -0.584 -19.742 1.00 67.00 328 GLY A O 1
ATOM 2609 N N . LYS A 1 329 ? 39.864 0.431 -17.737 1.00 69.19 329 LYS A N 1
ATOM 2610 C CA . LYS A 1 329 ? 41.271 0.190 -17.408 1.00 69.19 329 LYS A CA 1
ATOM 2611 C C . LYS A 1 329 ? 41.591 -1.307 -17.310 1.00 69.19 329 LYS A C 1
ATOM 2613 O O . LYS A 1 329 ? 42.522 -1.756 -17.972 1.00 69.19 329 LYS A O 1
ATOM 2618 N N . GLY A 1 330 ? 40.786 -2.080 -16.577 1.00 63.47 330 GLY A N 1
ATOM 2619 C CA . GLY A 1 330 ? 41.006 -3.525 -16.419 1.00 63.47 330 GLY A CA 1
ATOM 2620 C C . GLY A 1 330 ? 40.876 -4.319 -17.726 1.00 63.47 330 GLY A C 1
ATOM 2621 O O . GLY A 1 330 ? 41.645 -5.246 -17.972 1.00 63.47 330 GLY A O 1
ATOM 2622 N N . LEU A 1 331 ? 39.949 -3.931 -18.609 1.00 53.91 331 LEU A N 1
ATOM 2623 C CA . LEU A 1 331 ? 39.804 -4.555 -19.931 1.00 53.91 331 LEU A CA 1
ATOM 2624 C C . LEU A 1 331 ? 40.999 -4.262 -20.851 1.00 53.91 331 LEU A C 1
ATOM 2626 O O . LEU A 1 331 ? 41.422 -5.143 -21.597 1.00 53.91 331 LEU A O 1
ATOM 2630 N N . VAL A 1 332 ? 41.561 -3.050 -20.786 1.00 47.59 332 VAL A N 1
ATOM 2631 C CA . VAL A 1 332 ? 42.753 -2.667 -21.563 1.00 47.59 332 VAL A CA 1
ATOM 2632 C C . VAL A 1 332 ? 43.998 -3.399 -21.064 1.00 47.59 332 VAL A C 1
ATOM 2634 O O . VAL A 1 332 ? 44.779 -3.886 -21.880 1.00 47.59 332 VAL A O 1
ATOM 2637 N N . GLU A 1 333 ? 44.167 -3.519 -19.747 1.00 55.50 333 GLU A N 1
ATOM 2638 C CA . GLU A 1 333 ? 45.272 -4.271 -19.138 1.00 55.50 333 GLU A CA 1
ATOM 2639 C C . GLU A 1 333 ? 45.208 -5.760 -19.531 1.00 55.50 333 GLU A C 1
ATOM 2641 O O . GLU A 1 333 ? 46.182 -6.292 -20.062 1.00 55.50 333 GLU A O 1
ATOM 2646 N N . GLY A 1 334 ? 44.035 -6.398 -19.428 1.00 54.81 334 GLY A N 1
ATOM 2647 C CA . GLY A 1 334 ? 43.858 -7.803 -19.825 1.00 54.81 334 GLY A CA 1
ATOM 2648 C C . GLY A 1 334 ? 43.944 -8.071 -21.337 1.00 54.81 334 GLY A C 1
ATOM 2649 O O . GLY A 1 334 ? 44.214 -9.200 -21.752 1.00 54.81 334 GLY A O 1
ATOM 2650 N N . TYR A 1 335 ? 43.718 -7.060 -22.180 1.00 46.09 335 TYR A N 1
ATOM 2651 C CA . TYR A 1 335 ? 43.883 -7.156 -23.635 1.00 46.09 335 TYR A CA 1
ATOM 2652 C C . TYR A 1 335 ? 45.353 -7.021 -24.058 1.00 46.09 335 TYR A C 1
ATOM 2654 O O . TYR A 1 335 ? 45.820 -7.770 -24.916 1.00 46.09 335 TYR A O 1
ATOM 2662 N N . MET A 1 336 ? 46.102 -6.115 -23.418 1.00 45.09 336 MET A N 1
ATOM 2663 C CA . MET A 1 336 ? 47.544 -5.935 -23.643 1.00 45.09 336 MET A CA 1
ATOM 2664 C C . MET A 1 336 ? 48.335 -7.203 -23.297 1.00 45.09 336 MET A C 1
ATOM 2666 O O . MET A 1 336 ? 49.243 -7.573 -24.036 1.00 45.09 336 MET A O 1
ATOM 2670 N N . GLU A 1 337 ? 47.955 -7.911 -22.230 1.00 48.59 337 GLU A N 1
ATOM 2671 C CA . GLU A 1 337 ? 48.597 -9.174 -21.840 1.00 48.59 337 GLU A CA 1
ATOM 2672 C C . GLU A 1 337 ? 48.381 -10.310 -22.855 1.00 48.59 337 GLU A C 1
ATOM 2674 O O . GLU A 1 337 ? 49.243 -11.174 -23.002 1.00 48.59 337 GLU A O 1
ATOM 2679 N N . LYS A 1 338 ? 47.264 -10.308 -23.597 1.00 47.28 338 LYS A N 1
ATOM 2680 C CA . LYS A 1 338 ? 46.923 -11.373 -24.562 1.00 47.28 338 LYS A CA 1
ATOM 2681 C C . LYS A 1 338 ? 47.478 -11.146 -25.972 1.00 47.28 338 LYS A C 1
ATOM 2683 O O . LYS A 1 338 ? 47.615 -12.107 -26.718 1.00 47.28 338 LYS A O 1
ATOM 2688 N N . MET A 1 339 ? 47.810 -9.905 -26.333 1.00 41.69 339 MET A N 1
ATOM 2689 C CA . MET A 1 339 ? 48.295 -9.526 -27.671 1.00 41.69 339 MET A CA 1
ATOM 2690 C C . MET A 1 339 ? 49.806 -9.745 -27.892 1.00 41.69 339 MET A C 1
ATOM 2692 O O . MET A 1 339 ? 50.264 -9.689 -29.029 1.00 41.69 339 MET A O 1
ATOM 2696 N N . CYS A 1 340 ? 50.597 -10.040 -26.852 1.00 40.34 340 CYS A N 1
ATOM 2697 C CA . CYS A 1 340 ? 52.042 -10.303 -26.993 1.00 40.34 340 CYS A CA 1
ATOM 2698 C C . CYS A 1 340 ? 52.389 -11.666 -27.623 1.00 40.34 340 CYS A C 1
ATOM 2700 O O . CYS A 1 340 ? 53.564 -12.006 -27.761 1.00 40.34 340 CYS A O 1
ATOM 2702 N N . CYS A 1 341 ? 51.401 -12.466 -28.014 1.00 34.44 341 CYS A N 1
ATOM 2703 C CA . CYS A 1 341 ? 51.624 -13.750 -28.656 1.00 34.44 341 CYS A CA 1
ATOM 2704 C C . CYS A 1 341 ? 50.680 -13.867 -29.851 1.00 34.44 341 CYS A C 1
ATOM 2706 O O . CYS A 1 341 ? 49.483 -13.992 -29.635 1.00 34.44 341 CYS A O 1
ATOM 2708 N N . ILE A 1 342 ? 51.211 -13.843 -31.081 1.00 35.78 342 ILE A N 1
ATOM 2709 C CA . ILE A 1 342 ? 50.882 -14.749 -32.206 1.00 35.78 342 ILE A CA 1
ATOM 2710 C C . ILE A 1 342 ? 51.256 -14.107 -33.559 1.00 35.78 342 ILE A C 1
ATOM 2712 O O . ILE A 1 342 ? 50.828 -13.012 -33.912 1.00 35.78 342 ILE A O 1
ATOM 2716 N N . ASN A 1 343 ? 52.078 -14.856 -34.301 1.00 41.56 343 ASN A N 1
ATOM 2717 C CA . ASN A 1 343 ? 52.527 -14.639 -35.676 1.00 41.56 343 ASN A CA 1
ATOM 2718 C C . ASN A 1 343 ? 51.390 -14.804 -36.694 1.00 41.56 343 ASN A C 1
ATOM 2720 O O . ASN A 1 343 ? 50.572 -15.709 -36.539 1.00 41.56 343 ASN A O 1
ATOM 2724 N N . LEU A 1 344 ? 51.445 -14.071 -37.812 1.00 32.72 344 LEU A N 1
ATOM 2725 C CA . LEU A 1 344 ? 50.778 -14.477 -39.053 1.00 32.72 344 LEU A CA 1
ATOM 2726 C C . LEU A 1 344 ? 51.707 -14.351 -40.269 1.00 32.72 344 LEU A C 1
ATOM 2728 O O . LEU A 1 344 ? 52.431 -13.372 -40.440 1.00 32.72 344 LEU A O 1
ATOM 2732 N N . VAL A 1 345 ? 51.674 -15.420 -41.066 1.00 32.53 345 VAL A N 1
ATOM 2733 C CA . VAL A 1 345 ? 52.414 -15.707 -42.305 1.00 32.53 345 VAL A CA 1
ATOM 2734 C C . VAL A 1 345 ? 51.708 -15.045 -43.502 1.00 32.53 345 VAL A C 1
ATOM 2736 O O . VAL A 1 345 ? 50.476 -15.051 -43.519 1.00 32.53 345 VAL A O 1
ATOM 2739 N N . PRO A 1 346 ? 52.429 -14.509 -44.511 1.00 37.19 346 PRO A N 1
ATOM 2740 C CA . PRO A 1 346 ? 51.816 -13.895 -45.686 1.00 37.19 346 PRO A CA 1
ATOM 2741 C C . PRO A 1 346 ? 51.726 -14.856 -46.881 1.00 37.19 346 PRO A C 1
ATOM 2743 O O . PRO A 1 346 ? 52.599 -15.703 -47.066 1.00 37.19 346 PRO A O 1
ATOM 2746 N N . ASP A 1 347 ? 50.746 -14.623 -47.758 1.00 33.84 347 ASP A N 1
ATOM 2747 C CA . ASP A 1 347 ? 50.942 -14.860 -49.189 1.00 33.84 347 ASP A CA 1
ATOM 2748 C C . ASP A 1 347 ? 50.391 -13.702 -50.038 1.00 33.84 347 ASP A C 1
ATOM 2750 O O . ASP A 1 347 ? 49.461 -12.978 -49.680 1.00 33.84 347 ASP A O 1
ATOM 2754 N N . SER A 1 348 ? 51.105 -13.529 -51.138 1.00 42.72 348 SER A N 1
ATOM 2755 C CA . SER A 1 348 ? 51.201 -12.486 -52.142 1.00 42.72 348 SER A CA 1
ATOM 2756 C C . SER A 1 348 ? 49.940 -12.348 -53.011 1.00 42.72 348 SER A C 1
ATOM 2758 O O . SER A 1 348 ? 49.225 -13.298 -53.290 1.00 42.72 348 SER A O 1
ATOM 2760 N N . SER A 1 349 ? 49.579 -11.176 -53.525 1.00 39.91 349 SER A N 1
ATOM 2761 C CA . SER A 1 349 ? 50.380 -10.360 -54.432 1.00 39.91 349 SER A CA 1
ATOM 2762 C C . SER A 1 349 ? 49.618 -9.058 -54.738 1.00 39.91 349 SER A C 1
ATOM 2764 O O . SER A 1 349 ? 48.391 -9.053 -54.807 1.00 39.91 349 SER A O 1
ATOM 2766 N N . SER A 1 350 ? 50.360 -7.971 -54.987 1.00 42.62 350 SER A N 1
ATOM 2767 C CA . SER A 1 350 ? 49.919 -6.699 -55.609 1.00 42.62 350 SER A CA 1
ATOM 2768 C C . SER A 1 350 ? 49.484 -5.495 -54.749 1.00 42.62 350 SER A C 1
ATOM 2770 O O . SER A 1 350 ? 48.705 -4.667 -55.213 1.00 42.62 350 SER A O 1
ATOM 2772 N N . VAL A 1 351 ? 50.110 -5.256 -53.588 1.00 40.84 351 VAL A N 1
ATOM 2773 C CA . VAL A 1 351 ? 50.226 -3.873 -53.066 1.00 40.84 351 VAL A CA 1
ATOM 2774 C C . VAL A 1 351 ? 51.644 -3.620 -52.537 1.00 40.84 351 VAL A C 1
ATOM 2776 O O . VAL A 1 351 ? 51.989 -4.134 -51.472 1.00 40.84 351 VAL A O 1
ATOM 2779 N N . PRO A 1 352 ? 52.496 -2.837 -53.231 1.00 43.03 352 PRO A N 1
ATOM 2780 C CA . PRO A 1 352 ? 53.756 -2.408 -52.650 1.00 43.03 352 PRO A CA 1
ATOM 2781 C C . PRO A 1 352 ? 53.432 -1.384 -51.556 1.00 43.03 352 PRO A C 1
ATOM 2783 O O . PRO A 1 352 ? 52.854 -0.339 -51.839 1.00 43.03 352 PRO A O 1
ATOM 2786 N N . ASN A 1 353 ? 53.802 -1.707 -50.315 1.00 48.81 353 ASN A N 1
ATOM 2787 C CA . ASN A 1 353 ? 53.701 -0.884 -49.098 1.00 48.81 353 ASN A CA 1
ATOM 2788 C C . ASN A 1 353 ? 52.404 -0.862 -48.274 1.00 48.81 353 ASN A C 1
ATOM 2790 O O . ASN A 1 353 ? 52.319 -0.058 -47.349 1.00 48.81 353 ASN A O 1
ATOM 2794 N N . LEU A 1 354 ? 51.462 -1.792 -48.456 1.00 40.97 354 LEU A N 1
ATOM 2795 C CA . LEU A 1 354 ? 50.426 -1.976 -47.424 1.00 40.97 354 LEU A CA 1
ATOM 2796 C C . LEU A 1 354 ? 51.030 -2.558 -46.131 1.00 40.97 354 LEU A C 1
ATOM 2798 O O . LEU A 1 354 ? 50.698 -2.125 -45.036 1.00 40.97 354 LEU A O 1
ATOM 2802 N N . ASP A 1 355 ? 51.996 -3.468 -46.264 1.00 39.75 355 ASP A N 1
ATOM 2803 C CA . ASP A 1 355 ? 52.597 -4.184 -45.134 1.00 39.75 355 ASP A CA 1
ATOM 2804 C C . ASP A 1 355 ? 53.557 -3.304 -44.304 1.00 39.75 355 ASP A C 1
ATOM 2806 O O . ASP A 1 355 ? 53.586 -3.378 -43.079 1.00 39.75 355 ASP A O 1
ATOM 2810 N N . ALA A 1 356 ? 54.292 -2.390 -44.950 1.00 44.81 356 ALA A N 1
ATOM 2811 C CA . ALA A 1 356 ? 55.130 -1.405 -44.258 1.00 44.81 356 ALA A CA 1
ATOM 2812 C C . ALA A 1 356 ? 54.289 -0.345 -43.527 1.00 44.81 356 ALA A C 1
ATOM 2814 O O . ALA A 1 356 ? 54.630 0.063 -42.419 1.00 44.81 356 ALA A O 1
ATOM 2815 N N . TRP A 1 357 ? 53.159 0.052 -44.119 1.00 45.72 357 TRP A N 1
ATOM 2816 C CA . TRP A 1 357 ? 52.213 0.983 -43.511 1.00 45.72 357 TRP A CA 1
ATOM 2817 C C . TRP A 1 357 ? 51.463 0.352 -42.328 1.00 45.72 357 TRP A C 1
ATOM 2819 O O . TRP A 1 357 ? 51.368 0.968 -41.270 1.00 45.72 357 TRP A O 1
ATOM 2829 N N . ILE A 1 358 ? 51.021 -0.907 -42.455 1.00 42.25 358 ILE A N 1
ATOM 2830 C CA . ILE A 1 358 ? 50.386 -1.666 -41.366 1.00 42.25 358 ILE A CA 1
ATOM 2831 C C . ILE A 1 358 ? 51.369 -1.894 -40.214 1.00 42.25 358 ILE A C 1
ATOM 2833 O O . ILE A 1 358 ? 50.987 -1.713 -39.063 1.00 42.25 358 ILE A O 1
ATOM 2837 N N . ARG A 1 359 ? 52.642 -2.218 -40.483 1.00 44.97 359 ARG A N 1
ATOM 2838 C CA . ARG A 1 359 ? 53.665 -2.372 -39.428 1.00 44.97 359 ARG A CA 1
ATOM 2839 C C . ARG A 1 359 ? 53.991 -1.054 -38.717 1.00 44.97 359 ARG A C 1
ATOM 2841 O O . ARG A 1 359 ? 54.255 -1.073 -37.519 1.00 44.97 359 ARG A O 1
ATOM 2848 N N . GLN A 1 360 ? 53.926 0.078 -39.420 1.00 42.72 360 GLN A N 1
ATOM 2849 C CA . GLN A 1 360 ? 54.104 1.405 -38.823 1.00 42.72 360 GLN A CA 1
ATOM 2850 C C . GLN A 1 360 ? 52.873 1.844 -38.008 1.00 42.72 360 GLN A C 1
ATOM 2852 O O . GLN A 1 360 ? 53.028 2.389 -36.921 1.00 42.72 360 GLN A O 1
ATOM 2857 N N . ALA A 1 361 ? 51.655 1.541 -38.470 1.00 40.88 361 ALA A N 1
ATOM 2858 C CA . ALA A 1 361 ? 50.415 1.825 -37.742 1.00 40.88 361 ALA A CA 1
ATOM 2859 C C . ALA A 1 361 ? 50.205 0.893 -36.529 1.00 40.88 361 ALA A C 1
ATOM 2861 O O . ALA A 1 361 ? 49.738 1.326 -35.478 1.00 40.88 361 ALA A O 1
ATOM 2862 N N . ALA A 1 362 ? 50.586 -0.383 -36.635 1.00 37.38 362 ALA A N 1
ATOM 2863 C CA . ALA A 1 362 ? 50.431 -1.374 -35.569 1.00 37.38 362 ALA A CA 1
ATOM 2864 C C . ALA A 1 362 ? 51.453 -1.213 -34.428 1.00 37.38 362 ALA A C 1
ATOM 2866 O O . ALA A 1 362 ? 51.187 -1.653 -33.312 1.00 37.38 362 ALA A O 1
ATOM 2867 N N . GLY A 1 363 ? 52.596 -0.562 -34.679 1.00 36.16 363 GLY A N 1
ATOM 2868 C CA . GLY A 1 363 ? 53.608 -0.273 -33.657 1.00 36.16 363 GLY A CA 1
ATOM 2869 C C . GLY A 1 363 ? 53.250 0.875 -32.702 1.00 36.16 363 GLY A C 1
ATOM 2870 O O . GLY A 1 363 ? 53.829 0.956 -31.621 1.00 36.16 363 GLY A O 1
ATOM 2871 N N . GLU A 1 364 ? 52.288 1.738 -33.057 1.00 36.97 364 GLU A N 1
ATOM 2872 C CA . GLU A 1 364 ? 51.973 2.964 -32.298 1.00 36.97 364 GLU A CA 1
ATOM 2873 C C . GLU A 1 364 ? 50.519 3.061 -31.790 1.00 36.97 364 GLU A C 1
ATOM 2875 O O . GLU A 1 364 ? 50.225 3.891 -30.927 1.00 36.97 364 GLU A O 1
ATOM 2880 N N . LEU A 1 365 ? 49.590 2.211 -32.244 1.00 37.09 365 LEU A N 1
ATOM 2881 C CA . LEU A 1 365 ? 48.172 2.344 -31.887 1.00 37.09 365 LEU A CA 1
ATOM 2882 C C . LEU A 1 365 ? 47.763 1.512 -30.653 1.00 37.09 365 LEU A C 1
ATOM 2884 O O . LEU A 1 365 ? 47.268 0.390 -30.757 1.00 37.09 365 LEU A O 1
ATOM 2888 N N . LYS A 1 366 ? 47.841 2.121 -29.461 1.00 40.12 366 LYS A N 1
ATOM 2889 C CA . LYS A 1 366 ? 46.996 1.742 -28.309 1.00 40.12 366 LYS A CA 1
ATOM 2890 C C . LYS A 1 366 ? 45.616 2.393 -28.449 1.00 40.12 366 LYS A C 1
ATOM 2892 O O . LYS A 1 366 ? 45.360 3.399 -27.798 1.00 40.12 366 LYS A O 1
ATOM 2897 N N . VAL A 1 367 ? 44.744 1.851 -29.300 1.00 39.16 367 VAL A N 1
ATOM 2898 C CA . VAL A 1 367 ? 43.492 2.537 -29.666 1.00 39.16 367 VAL A CA 1
ATOM 2899 C C . VAL A 1 367 ? 42.279 2.065 -28.866 1.00 39.16 367 VAL A C 1
ATOM 2901 O O . VAL A 1 367 ? 41.913 0.891 -28.884 1.00 39.16 367 VAL A O 1
ATOM 2904 N N . LYS A 1 368 ? 41.643 3.003 -28.154 1.00 41.97 368 LYS A N 1
ATOM 2905 C CA . LYS A 1 368 ? 40.360 2.820 -27.448 1.00 41.97 368 LYS A CA 1
ATOM 2906 C C . LYS A 1 368 ? 39.223 2.628 -28.462 1.00 41.97 368 LYS A C 1
ATOM 2908 O O . LYS A 1 368 ? 39.296 3.127 -29.579 1.00 41.97 368 LYS A O 1
ATOM 2913 N N . GLN A 1 369 ? 38.108 2.003 -28.072 1.00 37.94 369 GLN A N 1
ATOM 2914 C CA . GLN A 1 369 ? 36.905 1.890 -28.924 1.00 37.94 369 GLN A CA 1
ATOM 2915 C C . GLN A 1 369 ? 36.413 3.265 -29.424 1.00 37.94 369 GLN A C 1
ATOM 2917 O O . GLN A 1 369 ? 35.868 3.385 -30.523 1.00 37.94 369 GLN A O 1
ATOM 2922 N N . ASP A 1 370 ? 36.691 4.322 -28.651 1.00 37.41 370 ASP A N 1
ATOM 2923 C CA . ASP A 1 370 ? 36.419 5.691 -29.057 1.00 37.41 370 ASP A CA 1
ATOM 2924 C C . ASP A 1 370 ? 37.275 6.189 -30.218 1.00 37.41 370 ASP A C 1
ATOM 2926 O O . ASP A 1 370 ? 36.764 6.935 -31.052 1.00 37.41 370 ASP A O 1
ATOM 2930 N N . GLU A 1 371 ? 38.520 5.732 -30.288 1.00 38.69 371 GLU A N 1
ATOM 2931 C CA . GLU A 1 371 ? 39.493 6.066 -31.318 1.00 38.69 371 GLU A CA 1
ATOM 2932 C C . GLU A 1 371 ? 39.343 5.166 -32.553 1.00 38.69 371 GLU A C 1
ATOM 2934 O O . GLU A 1 371 ? 39.829 5.527 -33.611 1.00 38.69 371 GLU A O 1
ATOM 2939 N N . LEU A 1 372 ? 38.620 4.041 -32.487 1.00 39.03 372 LEU A N 1
ATOM 2940 C CA . LEU A 1 372 ? 38.363 3.181 -33.651 1.00 39.03 372 LEU A CA 1
ATOM 2941 C C . LEU A 1 372 ? 37.380 3.846 -34.628 1.00 39.03 372 LEU A C 1
ATOM 2943 O O . LEU A 1 372 ? 37.619 3.865 -35.830 1.00 39.03 372 LEU A O 1
ATOM 2947 N N . LEU A 1 373 ? 36.339 4.513 -34.113 1.00 39.88 373 LEU A N 1
ATOM 2948 C CA . LEU A 1 373 ? 35.497 5.401 -34.927 1.00 39.88 373 LEU A CA 1
ATOM 2949 C C . LEU A 1 373 ? 36.300 6.604 -35.457 1.00 39.88 373 LEU A C 1
ATOM 2951 O O . LEU A 1 373 ? 36.004 7.106 -36.530 1.00 39.88 373 LEU A O 1
ATOM 2955 N N . THR A 1 374 ? 37.330 7.047 -34.731 1.00 36.62 374 THR A N 1
ATOM 2956 C CA . THR A 1 374 ? 38.215 8.145 -35.147 1.00 36.62 374 THR A CA 1
ATOM 2957 C C . THR A 1 374 ? 39.192 7.708 -36.239 1.00 36.62 374 THR A C 1
ATOM 2959 O O . THR A 1 374 ? 39.339 8.429 -37.215 1.00 36.62 374 THR A O 1
ATOM 2962 N N . VAL A 1 375 ? 39.803 6.522 -36.144 1.00 37.41 375 VAL A N 1
ATOM 2963 C CA . VAL A 1 375 ? 40.720 5.927 -37.139 1.00 37.41 375 VAL A CA 1
ATOM 2964 C C . VAL A 1 375 ? 39.984 5.633 -38.445 1.00 37.41 375 VAL A C 1
ATOM 2966 O O . VAL A 1 375 ? 40.487 5.917 -39.529 1.00 37.41 375 VAL A O 1
ATOM 2969 N N . VAL A 1 376 ? 38.745 5.148 -38.346 1.00 46.41 376 VAL A N 1
ATOM 2970 C CA . VAL A 1 376 ? 37.885 4.874 -39.502 1.00 46.41 376 VAL A CA 1
ATOM 2971 C C . VAL A 1 376 ? 37.287 6.160 -40.097 1.00 46.41 376 VAL A C 1
ATOM 2973 O O . VAL A 1 376 ? 36.552 6.105 -41.069 1.00 46.41 376 VAL A O 1
ATOM 2976 N N . VAL A 1 377 ? 37.589 7.347 -39.571 1.00 42.16 377 VAL A N 1
ATOM 2977 C CA . VAL A 1 377 ? 37.109 8.602 -40.168 1.00 42.16 377 VAL A CA 1
ATOM 2978 C C . VAL A 1 377 ? 38.260 9.567 -40.502 1.00 42.16 377 VAL A C 1
ATOM 2980 O O . VAL A 1 377 ? 38.181 10.286 -41.500 1.00 42.16 377 VAL A O 1
ATOM 2983 N N . THR A 1 378 ? 39.392 9.533 -39.789 1.00 39.84 378 THR A N 1
ATOM 2984 C CA . THR A 1 378 ? 40.589 10.337 -40.108 1.00 39.84 378 THR A CA 1
ATOM 2985 C C . THR A 1 378 ? 41.241 9.961 -41.439 1.00 39.84 378 THR A C 1
ATOM 2987 O O . THR A 1 378 ? 41.654 10.861 -42.176 1.00 39.84 378 THR A O 1
ATOM 2990 N N . ASP A 1 379 ? 41.285 8.677 -41.806 1.00 45.09 379 ASP A N 1
ATOM 2991 C CA . ASP A 1 379 ? 41.927 8.237 -43.059 1.00 45.09 379 ASP A CA 1
ATOM 2992 C C . ASP A 1 379 ? 41.062 8.485 -44.318 1.00 45.09 379 ASP A C 1
ATOM 2994 O O . ASP A 1 379 ? 41.535 8.442 -45.455 1.00 45.09 379 ASP A O 1
ATOM 2998 N N . TYR A 1 380 ? 39.787 8.845 -44.135 1.00 52.19 380 TYR A N 1
ATOM 2999 C CA . TYR A 1 380 ? 38.789 8.946 -45.209 1.00 52.19 380 TYR A CA 1
ATOM 3000 C C . TYR A 1 380 ? 38.730 10.307 -45.897 1.00 52.19 380 TYR A C 1
ATOM 3002 O O . TYR A 1 380 ? 38.261 10.406 -47.034 1.00 52.19 380 TYR A O 1
ATOM 3010 N N . SER A 1 381 ? 39.296 11.342 -45.271 1.00 45.97 381 SER A N 1
ATOM 3011 C CA . SER A 1 381 ? 39.534 12.642 -45.915 1.00 45.97 381 SER A CA 1
ATOM 3012 C C . SER A 1 381 ? 40.369 12.525 -47.205 1.00 45.97 381 SER A C 1
ATOM 3014 O O . SER A 1 381 ? 40.286 13.393 -48.073 1.00 45.97 381 SER A O 1
ATOM 3016 N N . LYS A 1 382 ? 41.116 11.421 -47.372 1.00 47.72 382 LYS A N 1
ATOM 3017 C CA . LYS A 1 382 ? 41.974 11.131 -48.531 1.00 47.72 382 LYS A CA 1
ATOM 3018 C C . LYS A 1 382 ? 41.298 10.313 -49.645 1.00 47.72 382 LYS A C 1
ATOM 3020 O O . LYS A 1 382 ? 41.794 10.317 -50.768 1.00 47.72 382 LYS A O 1
ATOM 3025 N N . LEU A 1 383 ? 40.175 9.631 -49.381 1.00 48.59 383 LEU A N 1
ATOM 3026 C CA . LEU A 1 383 ? 39.550 8.670 -50.318 1.00 48.59 383 LEU A CA 1
ATOM 3027 C C . LEU A 1 383 ? 38.539 9.294 -51.301 1.00 48.59 383 LEU A C 1
ATOM 3029 O O . LEU A 1 383 ? 38.060 8.626 -52.219 1.00 48.59 383 LEU A O 1
ATOM 3033 N N . GLY A 1 384 ? 38.233 10.587 -51.159 1.00 49.34 384 GLY A N 1
ATOM 3034 C CA . GLY A 1 384 ? 37.561 11.399 -52.184 1.00 49.34 384 GLY A CA 1
ATOM 3035 C C . GLY A 1 384 ? 36.117 11.018 -52.546 1.00 49.34 384 GLY A C 1
ATOM 3036 O O . GLY A 1 384 ? 35.550 11.658 -53.428 1.00 49.34 384 GLY A O 1
ATOM 3037 N N . SER A 1 385 ? 35.513 10.003 -51.916 1.00 51.88 385 SER A N 1
ATOM 3038 C CA . SER A 1 385 ? 34.101 9.631 -52.106 1.00 51.88 385 SER A CA 1
ATOM 3039 C C . SER A 1 385 ? 33.705 8.501 -51.150 1.00 51.88 385 SER A C 1
ATOM 3041 O O . SER A 1 385 ? 33.958 7.343 -51.460 1.00 51.88 385 SER A O 1
ATOM 3043 N N . ALA A 1 386 ? 33.086 8.815 -50.011 1.00 52.72 386 ALA A N 1
ATOM 3044 C CA . ALA A 1 386 ? 32.516 7.807 -49.116 1.00 52.72 386 ALA A CA 1
ATOM 3045 C C . ALA A 1 386 ? 31.261 8.347 -48.417 1.00 52.72 386 ALA A C 1
ATOM 3047 O O . ALA A 1 386 ? 31.208 9.524 -48.057 1.00 52.72 386 ALA A O 1
ATOM 3048 N N . ALA A 1 387 ? 30.268 7.476 -48.238 1.00 54.69 387 ALA A N 1
ATOM 3049 C CA . ALA A 1 387 ? 29.080 7.731 -47.439 1.00 54.69 387 ALA A CA 1
ATOM 3050 C C . ALA A 1 387 ? 28.922 6.584 -46.439 1.00 54.69 387 ALA A C 1
ATOM 3052 O O . ALA A 1 387 ? 28.923 5.417 -46.828 1.00 54.69 387 ALA A O 1
ATOM 3053 N N . LEU A 1 388 ? 28.826 6.925 -45.159 1.00 59.38 388 LEU A N 1
ATOM 3054 C CA . LEU A 1 388 ? 28.700 5.969 -44.066 1.00 59.38 388 LEU A CA 1
ATOM 3055 C C . LEU A 1 388 ? 27.215 5.768 -43.760 1.00 59.38 388 LEU A C 1
ATOM 3057 O O . LEU A 1 388 ? 26.543 6.717 -43.362 1.00 59.38 388 LEU A O 1
ATOM 3061 N N . ILE A 1 389 ? 26.714 4.543 -43.934 1.00 56.69 389 ILE A N 1
ATOM 3062 C CA . ILE A 1 389 ? 25.354 4.172 -43.532 1.00 56.69 389 ILE A CA 1
ATOM 3063 C C . ILE A 1 389 ? 25.420 3.553 -42.138 1.00 56.69 389 ILE A C 1
ATOM 3065 O O . ILE A 1 389 ? 25.836 2.408 -41.990 1.00 56.69 389 ILE A O 1
ATOM 3069 N N . VAL A 1 390 ? 24.990 4.294 -41.120 1.00 57.81 390 VAL A N 1
ATOM 3070 C CA . VAL A 1 390 ? 24.776 3.739 -39.780 1.00 57.81 390 VAL A CA 1
ATOM 3071 C C . VAL A 1 390 ? 23.317 3.320 -39.701 1.00 57.81 390 VAL A C 1
ATOM 3073 O O . VAL A 1 390 ? 22.436 4.172 -39.726 1.00 57.81 390 VAL A O 1
ATOM 3076 N N . ALA A 1 391 ? 23.035 2.020 -39.629 1.00 52.47 391 ALA A N 1
ATOM 3077 C CA . ALA A 1 391 ? 21.690 1.550 -39.314 1.00 52.47 391 ALA A CA 1
ATOM 3078 C C . ALA A 1 391 ? 21.437 1.786 -37.810 1.00 52.47 391 ALA A C 1
ATOM 3080 O O . ALA A 1 391 ? 22.071 1.118 -36.984 1.00 52.47 391 ALA A O 1
ATOM 3081 N N . PRO A 1 392 ? 20.571 2.733 -37.402 1.00 50.69 392 PRO A N 1
ATOM 3082 C CA . PRO A 1 392 ? 20.123 2.788 -36.032 1.00 50.69 392 PRO A CA 1
ATOM 3083 C C . PRO A 1 392 ? 19.324 1.514 -35.748 1.00 50.69 392 PRO A C 1
ATOM 3085 O O . PRO A 1 392 ? 18.497 1.072 -36.545 1.00 50.69 392 PRO A O 1
ATOM 3088 N N . LEU A 1 393 ? 19.544 0.957 -34.558 1.00 49.62 393 LEU A N 1
ATOM 3089 C CA . LEU A 1 393 ? 18.499 0.249 -33.827 1.00 49.62 393 LEU A CA 1
ATOM 3090 C C . LEU A 1 393 ? 17.173 0.988 -34.052 1.00 49.62 393 LEU A C 1
ATOM 3092 O O . LEU A 1 393 ? 17.111 2.177 -33.734 1.00 49.62 393 LEU A O 1
ATOM 3096 N N . LEU A 1 394 ? 16.161 0.336 -34.644 1.00 42.38 394 LEU A N 1
ATOM 3097 C CA . LEU A 1 394 ? 14.870 0.980 -34.900 1.00 42.38 394 LEU A CA 1
ATOM 3098 C C . LEU A 1 394 ? 14.427 1.704 -33.629 1.00 42.38 394 LEU A C 1
ATOM 3100 O O . LEU A 1 394 ? 14.360 1.132 -32.544 1.00 42.38 394 LEU A O 1
ATOM 3104 N N . ALA A 1 395 ? 14.173 2.998 -33.731 1.00 37.47 395 ALA A N 1
ATOM 3105 C CA . ALA A 1 395 ? 13.740 3.770 -32.587 1.00 37.47 395 ALA A CA 1
ATOM 3106 C C . ALA A 1 395 ? 12.253 3.486 -32.334 1.00 37.47 395 ALA A C 1
ATOM 3108 O O . ALA A 1 395 ? 11.372 4.215 -32.782 1.00 37.47 395 ALA A O 1
ATOM 3109 N N . GLY A 1 396 ? 11.950 2.444 -31.561 1.00 38.84 396 GLY A N 1
ATOM 3110 C CA . GLY A 1 396 ? 10.725 2.449 -30.771 1.00 38.84 396 GLY A CA 1
ATOM 3111 C C . GLY A 1 396 ? 10.854 3.560 -29.728 1.00 38.84 396 GLY A C 1
ATOM 3112 O O . GLY A 1 396 ? 11.823 3.572 -28.967 1.00 38.84 396 GLY A O 1
ATOM 3113 N N . ALA A 1 397 ? 9.899 4.493 -29.660 1.00 36.50 397 ALA A N 1
ATOM 3114 C CA . ALA A 1 397 ? 9.928 5.638 -28.734 1.00 36.50 397 ALA A CA 1
ATOM 3115 C C . ALA A 1 397 ? 10.136 5.258 -27.243 1.00 36.50 397 ALA A C 1
ATOM 3117 O O . ALA A 1 397 ? 10.442 6.115 -26.418 1.00 36.50 397 ALA A O 1
ATOM 3118 N N . SER A 1 398 ? 9.998 3.977 -26.889 1.00 39.91 398 SER A N 1
ATOM 3119 C CA . SER A 1 398 ? 10.236 3.402 -25.563 1.00 39.91 398 SER A CA 1
ATOM 3120 C C . SER A 1 398 ? 11.675 2.919 -25.296 1.00 39.91 398 SER A C 1
ATOM 3122 O O . SER A 1 398 ? 12.048 2.822 -24.129 1.00 39.91 398 SER A O 1
ATOM 3124 N N . ALA A 1 399 ? 12.495 2.638 -26.318 1.00 41.66 399 ALA A N 1
ATOM 3125 C CA . ALA A 1 399 ? 13.866 2.121 -26.164 1.00 41.66 399 ALA A CA 1
ATOM 3126 C C . ALA A 1 399 ? 14.949 3.222 -26.143 1.00 41.66 399 ALA A C 1
ATOM 3128 O O . ALA A 1 399 ? 16.052 3.012 -25.638 1.00 41.66 399 ALA A O 1
ATOM 3129 N N . GLY A 1 400 ? 14.625 4.426 -26.629 1.00 40.47 400 GLY A N 1
ATOM 3130 C CA . GLY A 1 400 ? 15.585 5.517 -26.851 1.00 40.47 400 GLY A CA 1
ATOM 3131 C C . GLY A 1 400 ? 16.202 6.157 -25.599 1.00 40.47 400 GLY A C 1
ATOM 3132 O O . GLY A 1 400 ? 17.095 6.986 -25.729 1.00 40.47 400 GLY A O 1
ATOM 3133 N N . GLY A 1 401 ? 15.768 5.799 -24.387 1.00 45.94 401 GLY A N 1
ATOM 3134 C CA . GLY A 1 401 ? 16.301 6.394 -23.155 1.00 45.94 401 GLY A CA 1
ATOM 3135 C C . GLY A 1 401 ? 17.749 5.996 -22.841 1.00 45.94 401 GLY A C 1
ATOM 3136 O O . GLY A 1 401 ? 18.510 6.831 -22.362 1.00 45.94 401 GLY A O 1
ATOM 3137 N N . SER A 1 402 ? 18.136 4.747 -23.126 1.00 46.16 402 SER A N 1
ATOM 3138 C CA . SER A 1 402 ? 19.482 4.235 -22.812 1.00 46.16 402 SER A CA 1
ATOM 3139 C C . SER A 1 402 ? 20.512 4.534 -23.908 1.00 46.16 402 SER A C 1
ATOM 3141 O O . SER A 1 402 ? 21.653 4.850 -23.593 1.00 46.16 402 SER A O 1
ATOM 3143 N N . LEU A 1 403 ? 20.093 4.538 -25.177 1.00 50.91 403 LEU A N 1
ATOM 3144 C CA . LEU A 1 403 ? 20.975 4.687 -26.345 1.00 50.91 403 LEU A CA 1
ATOM 3145 C C . LEU A 1 403 ? 21.216 6.146 -26.767 1.00 50.91 403 LEU A C 1
ATOM 3147 O O . LEU A 1 403 ? 22.054 6.421 -27.621 1.00 50.91 403 LEU A O 1
ATOM 3151 N N . ARG A 1 404 ? 20.505 7.115 -26.172 1.00 59.91 404 ARG A N 1
ATOM 3152 C CA . ARG A 1 404 ? 20.624 8.542 -26.531 1.00 59.91 404 ARG A CA 1
ATOM 3153 C C . ARG A 1 404 ? 22.042 9.091 -26.351 1.00 59.91 404 ARG A C 1
ATOM 3155 O O . ARG A 1 404 ? 22.437 9.989 -27.089 1.00 59.91 404 ARG A O 1
ATOM 3162 N N . ARG A 1 405 ? 22.791 8.571 -25.370 1.00 61.25 405 ARG A N 1
ATOM 3163 C CA . ARG A 1 405 ? 24.194 8.947 -25.145 1.00 61.25 405 ARG A CA 1
ATOM 3164 C C . ARG A 1 405 ? 25.083 8.452 -26.286 1.00 61.25 405 ARG A C 1
ATOM 3166 O O . ARG A 1 405 ? 25.878 9.228 -26.798 1.00 61.25 405 ARG A O 1
ATOM 3173 N N . ASP A 1 406 ? 24.894 7.210 -26.719 1.00 61.75 406 ASP A N 1
ATOM 3174 C CA . ASP A 1 406 ? 25.700 6.597 -27.780 1.00 61.75 406 ASP A CA 1
ATOM 3175 C C . ASP A 1 406 ? 25.431 7.253 -29.136 1.00 61.75 406 ASP A C 1
ATOM 3177 O O . ASP A 1 406 ? 26.361 7.565 -29.874 1.00 61.75 406 ASP A O 1
ATOM 3181 N N . TYR A 1 407 ? 24.167 7.571 -29.416 1.00 65.62 407 TYR A N 1
ATOM 3182 C CA . TYR A 1 407 ? 23.771 8.340 -30.593 1.00 65.62 407 TYR A CA 1
ATOM 3183 C C . TYR A 1 407 ? 24.434 9.717 -30.651 1.00 65.62 407 TYR A C 1
ATOM 3185 O O . TYR A 1 407 ? 24.980 10.091 -31.686 1.00 65.62 407 TYR A O 1
ATOM 3193 N N . ARG A 1 408 ? 24.462 10.435 -29.525 1.00 71.62 408 ARG A N 1
ATOM 3194 C CA . ARG A 1 408 ? 25.121 11.741 -29.450 1.00 71.62 408 ARG A CA 1
ATOM 3195 C C . ARG A 1 408 ? 26.637 11.639 -29.620 1.00 71.62 408 ARG A C 1
ATOM 3197 O O . ARG A 1 408 ? 27.223 12.461 -30.307 1.00 71.62 408 ARG A O 1
ATOM 3204 N N . ASN A 1 409 ? 27.259 10.593 -29.077 1.00 70.50 409 ASN A N 1
ATOM 3205 C CA . ASN A 1 409 ? 28.688 10.347 -29.278 1.00 70.50 409 ASN A CA 1
ATOM 3206 C C . ASN A 1 409 ? 29.026 10.072 -30.756 1.00 70.50 409 ASN A C 1
ATOM 3208 O O . ASN A 1 409 ? 30.092 10.469 -31.221 1.00 70.50 409 ASN A O 1
ATOM 3212 N N . ILE A 1 410 ? 28.143 9.391 -31.497 1.00 70.06 410 ILE A N 1
ATOM 3213 C CA . ILE A 1 410 ? 28.309 9.178 -32.943 1.00 70.06 410 ILE A CA 1
ATOM 3214 C C . ILE A 1 410 ? 28.173 10.510 -33.690 1.00 70.06 410 ILE A C 1
ATOM 3216 O O . ILE A 1 410 ? 29.037 10.825 -34.506 1.00 70.06 410 ILE A O 1
ATOM 3220 N N . GLU A 1 411 ? 27.141 11.305 -33.391 1.00 74.00 411 GLU A N 1
ATOM 3221 C CA . GLU A 1 411 ? 26.944 12.643 -33.972 1.00 74.00 411 GLU A CA 1
ATOM 3222 C C . GLU A 1 411 ? 28.161 13.549 -33.743 1.00 74.00 411 GLU A C 1
ATOM 3224 O O . GLU A 1 411 ? 28.707 14.099 -34.699 1.00 74.00 411 GLU A O 1
ATOM 3229 N N . ASP A 1 412 ? 28.633 13.648 -32.497 1.00 75.88 412 ASP A N 1
ATOM 3230 C CA . ASP A 1 412 ? 29.761 14.501 -32.119 1.00 75.88 412 ASP A CA 1
ATOM 3231 C C . ASP A 1 412 ? 31.047 14.096 -32.864 1.00 75.88 412 ASP A C 1
ATOM 3233 O O . ASP A 1 412 ? 31.789 14.959 -33.338 1.00 75.88 412 ASP A O 1
ATOM 3237 N N . LYS A 1 413 ? 31.289 12.790 -33.050 1.00 73.19 413 LYS A N 1
ATOM 3238 C CA . LYS A 1 413 ? 32.445 12.289 -33.814 1.00 73.19 413 LYS A CA 1
ATOM 3239 C C . LYS A 1 413 ? 32.318 12.561 -35.307 1.00 73.19 413 LYS A C 1
ATOM 3241 O O . LYS A 1 413 ? 33.274 13.016 -35.927 1.00 73.19 413 LYS A O 1
ATOM 3246 N N . VAL A 1 414 ? 31.145 12.325 -35.891 1.00 73.62 414 VAL A N 1
ATOM 3247 C CA . VAL A 1 414 ? 30.876 12.634 -37.305 1.00 73.62 414 VAL A CA 1
ATOM 3248 C C . VAL A 1 414 ? 31.126 14.127 -37.575 1.00 73.62 414 VAL A C 1
ATOM 3250 O O . VAL A 1 414 ? 31.838 14.474 -38.520 1.00 73.62 414 VAL A O 1
ATOM 3253 N N . VAL A 1 415 ? 30.665 15.002 -36.675 1.00 77.00 415 VAL A N 1
ATOM 3254 C CA . VAL A 1 415 ? 30.912 16.452 -36.735 1.00 77.00 415 VAL A CA 1
ATOM 3255 C C . VAL A 1 415 ? 32.396 16.792 -36.566 1.00 77.00 415 VAL A C 1
ATOM 3257 O O . VAL A 1 415 ? 32.926 17.601 -37.332 1.00 77.00 415 VAL A O 1
ATOM 3260 N N . GLN A 1 416 ? 33.097 16.161 -35.617 1.00 77.06 416 GLN A N 1
ATOM 3261 C CA . GLN A 1 416 ? 34.540 16.354 -35.405 1.00 77.06 416 GLN A CA 1
ATOM 3262 C C . GLN A 1 416 ? 35.353 16.087 -36.682 1.00 77.06 416 GLN A C 1
ATOM 3264 O O . GLN A 1 416 ? 36.388 16.716 -36.912 1.00 77.06 416 GLN A O 1
ATOM 3269 N N . HIS A 1 417 ? 34.855 15.205 -37.546 1.00 73.56 417 HIS A N 1
ATOM 3270 C CA . HIS A 1 417 ? 35.479 14.846 -38.811 1.00 73.56 417 HIS A CA 1
ATOM 3271 C C . HIS A 1 417 ? 34.965 15.613 -40.039 1.00 73.56 417 HIS A C 1
ATOM 3273 O O . HIS A 1 417 ? 35.282 15.236 -41.168 1.00 73.56 417 HIS A O 1
ATOM 3279 N N . ARG A 1 418 ? 34.227 16.717 -39.849 1.00 79.31 418 ARG A N 1
ATOM 3280 C CA . ARG A 1 418 ? 33.664 17.539 -40.944 1.00 79.31 418 ARG A CA 1
ATOM 3281 C C . ARG A 1 418 ? 32.760 16.737 -41.885 1.00 79.31 418 ARG A C 1
ATOM 3283 O O . ARG A 1 418 ? 32.778 16.914 -43.107 1.00 79.31 418 ARG A O 1
ATOM 3290 N N . MET A 1 419 ? 32.008 15.815 -41.301 1.00 78.12 419 MET A N 1
ATOM 3291 C CA . MET A 1 419 ? 30.939 15.098 -41.970 1.00 78.12 419 MET A CA 1
ATOM 3292 C C . MET A 1 419 ? 29.604 15.566 -41.397 1.00 78.12 419 MET A C 1
ATOM 3294 O O . MET A 1 419 ? 29.480 15.838 -40.203 1.00 78.12 419 MET A O 1
ATOM 3298 N N . GLU A 1 420 ? 28.589 15.638 -42.244 1.00 78.31 420 GLU A N 1
ATOM 3299 C CA . GLU A 1 420 ? 27.219 15.890 -41.833 1.00 78.31 420 GLU A CA 1
ATOM 3300 C C . GLU A 1 420 ? 26.476 14.561 -41.743 1.00 78.31 420 GLU A C 1
ATOM 3302 O O . GLU A 1 420 ? 26.551 13.731 -42.653 1.00 78.31 420 GLU A O 1
ATOM 3307 N N . LEU A 1 421 ? 25.736 14.376 -40.654 1.00 76.75 421 LEU A N 1
ATOM 3308 C CA . LEU A 1 421 ? 24.842 13.243 -40.468 1.00 76.75 421 LEU A CA 1
ATOM 3309 C C . LEU A 1 421 ? 23.439 13.610 -40.966 1.00 76.75 421 LEU A C 1
ATOM 3311 O O . LEU A 1 421 ? 22.883 14.640 -40.577 1.00 76.75 421 LEU A O 1
ATOM 3315 N N . ARG A 1 422 ? 22.842 12.765 -41.806 1.00 76.44 422 ARG A N 1
ATOM 3316 C CA . ARG A 1 422 ? 21.460 12.911 -42.282 1.00 76.44 422 ARG A CA 1
ATOM 3317 C C . ARG A 1 422 ? 20.613 11.714 -41.879 1.00 76.44 422 ARG A C 1
ATOM 3319 O O . ARG A 1 422 ? 21.041 10.575 -42.033 1.00 76.44 422 ARG A O 1
ATOM 3326 N N . ASP A 1 423 ? 19.410 11.990 -41.384 1.00 76.12 423 ASP A N 1
ATOM 3327 C CA . ASP A 1 423 ? 18.407 10.977 -41.052 1.00 76.12 423 ASP A CA 1
ATOM 3328 C C . ASP A 1 423 ? 17.658 10.572 -42.330 1.00 76.12 423 ASP A C 1
ATOM 3330 O O . ASP A 1 423 ? 16.967 11.389 -42.934 1.00 76.12 423 ASP A O 1
ATOM 3334 N N . LEU A 1 424 ? 17.811 9.320 -42.749 1.00 74.19 424 LEU A N 1
ATOM 3335 C CA . LEU A 1 424 ? 17.082 8.710 -43.853 1.00 74.19 424 LEU A CA 1
ATOM 3336 C C . LEU A 1 424 ? 15.895 7.930 -43.296 1.00 74.19 424 LEU A C 1
ATOM 3338 O O . LEU A 1 424 ? 16.067 7.031 -42.474 1.00 74.19 424 LEU A O 1
ATOM 3342 N N . ARG A 1 425 ? 14.690 8.237 -43.780 1.00 74.62 425 ARG A N 1
ATOM 3343 C CA . ARG A 1 425 ? 13.461 7.514 -43.427 1.00 74.62 425 ARG A CA 1
ATOM 3344 C C . ARG A 1 425 ? 12.861 6.919 -44.684 1.00 74.62 425 ARG A C 1
ATOM 3346 O O . ARG A 1 425 ? 12.113 7.568 -45.406 1.00 74.62 425 ARG A O 1
ATOM 3353 N N . LEU A 1 426 ? 13.229 5.680 -44.960 1.00 75.50 426 LEU A N 1
ATOM 3354 C CA . LEU A 1 426 ? 12.857 4.999 -46.188 1.00 75.50 426 LEU A CA 1
ATOM 3355 C C . LEU A 1 426 ? 11.521 4.304 -45.977 1.00 75.50 426 LEU A C 1
ATOM 3357 O O . LEU A 1 426 ? 11.444 3.365 -45.192 1.00 75.50 426 LEU A O 1
ATOM 3361 N N . GLY A 1 427 ? 10.473 4.770 -46.654 1.00 76.19 427 GLY A N 1
ATOM 3362 C CA . GLY A 1 427 ? 9.190 4.072 -46.655 1.00 76.19 427 GLY A CA 1
ATOM 3363 C C . GLY A 1 427 ? 9.342 2.635 -47.161 1.00 76.19 427 GLY A C 1
ATOM 3364 O O . GLY A 1 427 ? 10.187 2.359 -48.016 1.00 76.19 427 GLY A O 1
ATOM 3365 N N . LEU A 1 428 ? 8.520 1.740 -46.628 1.00 74.38 428 LEU A N 1
ATOM 3366 C CA . LEU A 1 428 ? 8.452 0.334 -47.012 1.00 74.38 428 LEU A CA 1
ATOM 3367 C C . LEU A 1 428 ? 7.028 0.011 -47.450 1.00 74.38 428 LEU A C 1
ATOM 3369 O O . LEU A 1 428 ? 6.070 0.529 -46.868 1.00 74.38 428 LEU A O 1
ATOM 3373 N N . ASP A 1 429 ? 6.888 -0.835 -48.467 1.00 78.62 429 ASP A N 1
ATOM 3374 C CA . ASP A 1 429 ? 5.575 -1.345 -48.846 1.00 78.62 429 ASP A CA 1
ATOM 3375 C C . ASP A 1 429 ? 5.170 -2.478 -47.892 1.00 78.62 429 ASP A C 1
ATOM 3377 O O . ASP A 1 429 ? 5.766 -3.558 -47.861 1.00 78.62 429 ASP A O 1
ATOM 3381 N N . MET A 1 430 ? 4.150 -2.183 -47.086 1.00 74.62 430 MET A N 1
ATOM 3382 C CA . MET A 1 430 ? 3.608 -3.049 -46.042 1.00 74.62 430 MET A CA 1
ATOM 3383 C C . MET A 1 430 ? 2.409 -3.875 -46.524 1.00 74.62 430 MET A C 1
ATOM 3385 O O . MET A 1 430 ? 1.845 -4.618 -45.725 1.00 74.62 430 MET A O 1
ATOM 3389 N N . GLY A 1 431 ? 1.994 -3.758 -47.793 1.00 75.62 431 GLY A N 1
ATOM 3390 C CA . GLY A 1 431 ? 0.760 -4.372 -48.300 1.00 75.62 431 GLY A CA 1
ATOM 3391 C C . GLY A 1 431 ? 0.697 -5.899 -48.166 1.00 75.62 431 GLY A C 1
ATOM 3392 O O . GLY A 1 431 ? -0.393 -6.463 -48.133 1.00 75.62 431 GLY A O 1
ATOM 3393 N N . GLY A 1 432 ? 1.852 -6.566 -48.049 1.00 68.06 432 GLY A N 1
ATOM 3394 C CA . GLY A 1 432 ? 1.969 -8.012 -47.823 1.00 68.06 432 GLY A CA 1
ATOM 3395 C C . GLY A 1 432 ? 2.057 -8.452 -46.355 1.00 68.06 432 GLY A C 1
ATOM 3396 O O . GLY A 1 432 ? 2.140 -9.651 -46.097 1.00 68.06 432 GLY A O 1
ATOM 3397 N N . LEU A 1 433 ? 2.065 -7.520 -45.396 1.00 65.25 433 LEU A N 1
ATOM 3398 C CA . LEU A 1 433 ? 2.133 -7.807 -43.960 1.00 65.25 433 LEU A CA 1
ATOM 3399 C C . LEU A 1 433 ? 0.755 -7.679 -43.302 1.00 65.25 433 LEU A C 1
ATOM 3401 O O . LEU A 1 433 ? -0.121 -6.960 -43.778 1.00 65.25 433 LEU A O 1
ATOM 3405 N N . HIS A 1 434 ? 0.558 -8.396 -42.193 1.00 52.91 434 HIS A N 1
ATOM 3406 C CA . HIS A 1 434 ? -0.713 -8.456 -41.468 1.00 52.91 434 HIS A CA 1
ATOM 3407 C C . HIS A 1 434 ? -1.265 -7.037 -41.211 1.00 52.91 434 HIS A C 1
ATOM 3409 O O . HIS A 1 434 ? -0.599 -6.225 -40.570 1.00 52.91 434 HIS A O 1
ATOM 3415 N N . GLY A 1 435 ? -2.483 -6.747 -41.694 1.00 56.66 435 GLY A N 1
ATOM 3416 C CA . GLY A 1 435 ? -3.126 -5.417 -41.712 1.00 56.66 435 GLY A CA 1
ATOM 3417 C C . GLY A 1 435 ? -3.491 -4.805 -40.350 1.00 56.66 435 GLY A C 1
ATOM 3418 O O . GLY A 1 435 ? -4.473 -4.084 -40.240 1.00 56.66 435 GLY A O 1
ATOM 3419 N N . ASN A 1 436 ? -2.731 -5.104 -39.297 1.00 51.25 436 ASN A N 1
ATOM 3420 C CA . ASN A 1 436 ? -2.943 -4.625 -37.933 1.00 51.25 436 ASN A CA 1
ATOM 3421 C C . ASN A 1 436 ? -2.314 -3.244 -37.663 1.00 51.25 436 ASN A C 1
ATOM 3423 O O . ASN A 1 436 ? -2.352 -2.774 -36.524 1.00 51.25 436 ASN A O 1
ATOM 3427 N N . THR A 1 437 ? -1.715 -2.585 -38.661 1.00 54.34 437 THR A N 1
ATOM 3428 C CA . THR A 1 437 ? -1.090 -1.267 -38.474 1.00 54.34 437 THR A CA 1
ATOM 3429 C C . THR A 1 437 ? -1.402 -0.301 -39.616 1.00 54.34 437 THR A C 1
ATOM 3431 O O . THR A 1 437 ? -0.856 -0.439 -40.704 1.00 54.34 437 THR A O 1
ATOM 3434 N N . ASP A 1 438 ? -2.162 0.758 -39.323 1.00 53.59 438 ASP A N 1
ATOM 3435 C CA . ASP A 1 438 ? -2.437 1.877 -40.251 1.00 53.59 438 ASP A CA 1
ATOM 3436 C C . ASP A 1 438 ? -1.248 2.847 -40.414 1.00 53.59 438 ASP A C 1
ATOM 3438 O O . ASP A 1 438 ? -1.363 3.912 -41.024 1.00 53.59 438 ASP A O 1
ATOM 3442 N N . ARG A 1 439 ? -0.093 2.543 -39.808 1.00 51.12 439 ARG A N 1
ATOM 3443 C CA . ARG A 1 439 ? 1.089 3.412 -39.859 1.00 51.12 439 ARG A CA 1
ATOM 3444 C C . ARG A 1 439 ? 1.991 3.002 -41.023 1.00 51.12 439 ARG A C 1
ATOM 3446 O O . ARG A 1 439 ? 2.299 1.817 -41.128 1.00 51.12 439 ARG A O 1
ATOM 3453 N N . PRO A 1 440 ? 2.484 3.953 -41.840 1.00 58.44 440 PRO A N 1
ATOM 3454 C CA . PRO A 1 440 ? 3.478 3.641 -42.858 1.00 58.44 440 PRO A CA 1
ATOM 3455 C C . PRO A 1 440 ? 4.732 3.077 -42.182 1.00 58.44 440 PRO A C 1
ATOM 3457 O O . PRO A 1 440 ? 5.300 3.708 -41.285 1.00 58.44 440 PRO A O 1
ATOM 3460 N N . GLY A 1 441 ? 5.144 1.878 -42.592 1.00 66.50 441 GLY A N 1
ATOM 3461 C CA . GLY A 1 441 ? 6.417 1.298 -42.181 1.00 66.50 441 GLY A CA 1
ATOM 3462 C C . GLY A 1 441 ? 7.559 2.110 -42.783 1.00 66.50 441 GLY A C 1
ATOM 3463 O O . GLY A 1 441 ? 7.526 2.449 -43.966 1.00 66.50 441 GLY A O 1
ATOM 3464 N N . TYR A 1 442 ? 8.562 2.450 -41.976 1.00 68.25 442 TYR A N 1
ATOM 3465 C CA . TYR A 1 442 ? 9.772 3.094 -42.472 1.00 68.25 442 TYR A CA 1
ATOM 3466 C C . TYR A 1 442 ? 11.020 2.452 -41.871 1.00 68.25 442 TYR A C 1
ATOM 3468 O O . TYR A 1 442 ? 11.091 2.170 -40.675 1.00 68.25 442 TYR A O 1
ATOM 3476 N N . PHE A 1 443 ? 12.023 2.251 -42.717 1.00 69.44 443 PHE A N 1
ATOM 3477 C CA . PHE A 1 443 ? 13.382 1.928 -42.321 1.00 69.44 443 PHE A CA 1
ATOM 3478 C C . PHE A 1 443 ? 14.123 3.229 -42.016 1.00 69.44 443 PHE A C 1
ATOM 3480 O O . PHE A 1 443 ? 14.241 4.105 -42.875 1.00 69.44 443 PHE A O 1
ATOM 3487 N N . GLN A 1 444 ? 14.607 3.369 -40.785 1.00 71.50 444 GLN A N 1
ATOM 3488 C CA . GLN A 1 444 ? 15.430 4.506 -40.397 1.00 71.50 444 GLN A CA 1
ATOM 3489 C C . GLN A 1 444 ? 16.907 4.151 -40.580 1.00 71.50 444 GLN A C 1
ATOM 3491 O O . GLN A 1 444 ? 17.335 3.086 -40.148 1.00 71.50 444 GLN A O 1
ATOM 3496 N N . ALA A 1 445 ? 17.676 5.042 -41.197 1.00 74.94 445 ALA A N 1
ATOM 3497 C CA . ALA A 1 445 ? 19.125 4.958 -41.342 1.00 74.94 445 ALA A CA 1
ATOM 3498 C C . ALA A 1 445 ? 19.755 6.328 -41.142 1.00 74.94 445 ALA A C 1
ATOM 3500 O O . ALA A 1 445 ? 19.113 7.349 -41.357 1.00 74.94 445 ALA A O 1
ATOM 3501 N N . TRP A 1 446 ? 21.026 6.362 -40.777 1.00 75.62 446 TRP A N 1
ATOM 3502 C CA . TRP A 1 446 ? 21.811 7.581 -40.833 1.00 75.62 446 TRP A CA 1
ATOM 3503 C C . TRP A 1 446 ? 22.833 7.508 -41.939 1.00 75.62 446 TRP A C 1
ATOM 3505 O O . TRP A 1 446 ? 23.436 6.467 -42.183 1.00 75.62 446 TRP A O 1
ATOM 3515 N N . LEU A 1 447 ? 23.036 8.647 -42.575 1.00 77.75 447 LEU A N 1
ATOM 3516 C CA . LEU A 1 447 ? 23.951 8.813 -43.676 1.00 77.75 447 LEU A CA 1
ATOM 3517 C C . LEU A 1 447 ? 24.947 9.905 -43.324 1.00 77.75 447 LEU A C 1
ATOM 3519 O O . LEU A 1 447 ? 24.567 11.072 -43.256 1.00 77.75 447 LEU A O 1
ATOM 3523 N N . ALA A 1 448 ? 26.201 9.535 -43.078 1.00 77.75 448 ALA A N 1
ATOM 3524 C CA . ALA A 1 448 ? 27.259 10.509 -42.857 1.00 77.75 448 ALA A CA 1
ATOM 3525 C C . ALA A 1 448 ? 28.001 10.790 -44.166 1.00 77.75 448 ALA A C 1
ATOM 3527 O O . ALA A 1 448 ? 28.481 9.865 -44.829 1.00 77.75 448 ALA A O 1
ATOM 3528 N N . VAL A 1 449 ? 28.095 12.066 -44.531 1.00 76.50 449 VAL A N 1
ATOM 3529 C CA . VAL A 1 449 ? 28.680 12.532 -45.795 1.00 76.50 449 VAL A CA 1
ATOM 3530 C C . VAL A 1 449 ? 29.620 13.697 -45.501 1.00 76.50 449 VAL A C 1
ATOM 3532 O O . VAL A 1 449 ? 29.239 14.573 -44.730 1.00 76.50 449 VAL A O 1
ATOM 3535 N N . PRO A 1 450 ? 30.823 13.768 -46.094 1.00 78.25 450 PRO A N 1
ATOM 3536 C CA . PRO A 1 450 ? 31.694 14.922 -45.892 1.00 78.25 450 PRO A CA 1
ATOM 3537 C C . PRO A 1 450 ? 31.025 16.220 -46.357 1.00 78.25 450 PRO A C 1
ATOM 3539 O O . PRO A 1 450 ? 30.411 16.246 -47.426 1.00 78.25 450 PRO A O 1
ATOM 3542 N N . ASP A 1 451 ? 31.207 17.307 -45.602 1.00 70.75 451 ASP A N 1
ATOM 3543 C CA . ASP A 1 451 ? 30.577 18.612 -45.870 1.00 70.75 451 ASP A CA 1
ATOM 3544 C C . ASP A 1 451 ? 30.823 19.112 -47.305 1.00 70.75 451 ASP A C 1
ATOM 3546 O O . ASP A 1 451 ? 29.976 19.768 -47.905 1.00 70.75 451 ASP A O 1
ATOM 3550 N N . ALA A 1 452 ? 31.966 18.751 -47.895 1.00 70.62 452 ALA A N 1
ATOM 3551 C CA . ALA A 1 452 ? 32.343 19.123 -49.257 1.00 70.62 452 ALA A CA 1
ATOM 3552 C C . ALA A 1 452 ? 31.443 18.527 -50.361 1.00 70.62 452 ALA A C 1
ATOM 3554 O O . ALA A 1 452 ? 31.459 19.022 -51.487 1.00 70.62 452 ALA A O 1
ATOM 3555 N N . PHE A 1 453 ? 30.679 17.466 -50.075 1.00 68.81 453 PHE A N 1
ATOM 3556 C CA . PHE A 1 453 ? 29.742 16.860 -51.035 1.00 68.81 453 PHE A CA 1
ATOM 3557 C C . PHE A 1 453 ? 28.331 17.428 -50.932 1.00 68.81 453 PHE A C 1
ATOM 3559 O O . PHE A 1 453 ? 27.471 17.087 -51.752 1.00 68.81 453 PHE A O 1
ATOM 3566 N N . LEU A 1 454 ? 28.087 18.263 -49.930 1.00 67.31 454 LEU A N 1
ATOM 3567 C CA . LEU A 1 454 ? 26.781 18.806 -49.625 1.00 67.31 454 LEU A CA 1
ATOM 3568 C C . LEU A 1 454 ? 26.639 20.158 -50.323 1.00 67.31 454 LEU A C 1
ATOM 3570 O O . LEU A 1 454 ? 27.609 20.915 -50.415 1.00 67.31 454 LEU A O 1
ATOM 3574 N N . PRO A 1 455 ? 25.451 20.482 -50.855 1.00 63.53 455 PRO A N 1
ATOM 3575 C CA . PRO A 1 455 ? 25.209 21.823 -51.364 1.00 63.53 455 PRO A CA 1
ATOM 3576 C C . PRO A 1 455 ? 25.441 22.844 -50.237 1.00 63.53 455 PRO A C 1
ATOM 3578 O O . PRO A 1 455 ? 25.136 22.573 -49.074 1.00 63.53 455 PRO A O 1
ATOM 3581 N N . LEU A 1 456 ? 25.989 24.017 -50.574 1.00 60.97 456 LEU A N 1
ATOM 3582 C CA . LEU A 1 456 ? 26.249 25.093 -49.610 1.00 60.97 456 LEU A CA 1
ATOM 3583 C C . LEU A 1 456 ? 24.984 25.360 -48.772 1.00 60.97 456 LEU A C 1
ATOM 3585 O O . LEU A 1 456 ? 23.914 25.629 -49.331 1.00 60.97 456 LEU A O 1
ATOM 3589 N N . LYS A 1 457 ? 25.100 25.258 -47.437 1.00 51.84 457 LYS A N 1
ATOM 3590 C CA . LYS A 1 457 ? 23.991 25.451 -46.483 1.00 51.84 457 LYS A CA 1
ATOM 3591 C C . LYS A 1 457 ? 23.205 26.723 -46.833 1.00 51.84 457 LYS A C 1
ATOM 3593 O O . LYS A 1 457 ? 23.778 27.804 -46.889 1.00 51.84 457 LYS A O 1
ATOM 3598 N N . GLY A 1 458 ? 21.899 26.582 -47.075 1.00 51.00 458 GLY A N 1
ATOM 3599 C CA . GLY A 1 458 ? 21.004 27.685 -47.463 1.00 51.00 458 GLY A CA 1
ATOM 3600 C C . GLY A 1 458 ? 20.578 27.687 -48.935 1.00 51.00 458 GLY A C 1
ATOM 3601 O O . GLY A 1 458 ? 19.583 28.322 -49.274 1.00 51.00 458 GLY A O 1
ATOM 3602 N N . THR A 1 459 ? 21.235 26.911 -49.801 1.00 49.34 459 THR A N 1
ATOM 3603 C CA . THR A 1 459 ? 20.747 26.656 -51.165 1.00 49.34 459 THR A CA 1
ATOM 3604 C C . THR A 1 459 ? 19.731 25.515 -51.146 1.00 49.34 459 THR A C 1
ATOM 3606 O O . THR A 1 459 ? 20.034 24.354 -51.402 1.00 49.34 459 THR A O 1
ATOM 3609 N N . GLY A 1 460 ? 18.485 25.826 -50.781 1.00 44.75 460 GLY A N 1
ATOM 3610 C CA . GLY A 1 460 ? 17.384 24.902 -51.040 1.00 44.75 460 GLY A CA 1
ATOM 3611 C C . GLY A 1 460 ? 17.352 24.572 -52.535 1.00 44.75 460 GLY A C 1
ATOM 3612 O O . GLY A 1 460 ? 17.478 25.472 -53.358 1.00 44.75 460 GLY A O 1
ATOM 3613 N N . HIS A 1 461 ? 17.152 23.303 -52.896 1.00 44.62 461 HIS A N 1
ATOM 3614 C CA . HIS A 1 461 ? 17.008 22.800 -54.275 1.00 44.62 461 HIS A CA 1
ATOM 3615 C C . HIS A 1 461 ? 15.824 23.399 -55.071 1.00 44.62 461 HIS A C 1
ATOM 3617 O O . HIS A 1 461 ? 15.358 22.815 -56.050 1.00 44.62 461 HIS A O 1
ATOM 3623 N N . ARG A 1 462 ? 15.302 24.566 -54.690 1.00 41.47 462 ARG A N 1
ATOM 3624 C CA . ARG A 1 462 ? 14.411 25.331 -55.549 1.00 41.47 462 ARG A CA 1
ATOM 3625 C C . ARG A 1 462 ? 15.274 25.950 -56.635 1.00 41.47 462 ARG A C 1
ATOM 3627 O O . ARG A 1 462 ? 15.891 26.987 -56.430 1.00 41.47 462 ARG A O 1
ATOM 3634 N N . VAL A 1 463 ? 15.317 25.288 -57.788 1.00 42.38 463 VAL A N 1
ATOM 3635 C CA . VAL A 1 463 ? 15.680 25.930 -59.052 1.00 42.38 463 VAL A CA 1
ATOM 3636 C C . VAL A 1 463 ? 14.786 27.166 -59.169 1.00 42.38 463 VAL A C 1
ATOM 3638 O O . VAL A 1 463 ? 13.593 27.041 -59.455 1.00 42.38 463 VAL A O 1
ATOM 3641 N N . SER A 1 464 ? 15.327 28.345 -58.857 1.00 38.53 464 SER A N 1
ATOM 3642 C CA . SER A 1 464 ? 14.670 29.609 -59.168 1.00 38.53 464 SER A CA 1
ATOM 3643 C C . SER A 1 464 ? 14.544 29.636 -60.686 1.00 38.53 464 SER A C 1
ATOM 3645 O O . SER A 1 464 ? 15.545 29.659 -61.396 1.00 38.53 464 SER A O 1
ATOM 3647 N N . ARG A 1 465 ? 13.314 29.551 -61.205 1.00 49.62 465 ARG A N 1
ATOM 3648 C CA . ARG A 1 465 ? 13.045 29.677 -62.648 1.00 49.62 465 ARG A CA 1
ATOM 3649 C C . ARG A 1 465 ? 13.303 31.100 -63.164 1.00 49.62 465 ARG A C 1
ATOM 3651 O O . ARG A 1 465 ? 13.126 31.325 -64.356 1.00 49.62 465 ARG A O 1
ATOM 3658 N N . ALA A 1 466 ? 13.660 32.034 -62.283 1.00 48.31 466 ALA A N 1
ATOM 3659 C CA . ALA A 1 466 ? 13.647 33.462 -62.555 1.00 48.31 466 ALA A CA 1
ATOM 3660 C C . ALA A 1 466 ? 15.032 34.123 -62.605 1.00 48.31 466 ALA A C 1
ATOM 3662 O O . ALA A 1 466 ? 15.083 35.291 -62.964 1.00 48.31 466 ALA A O 1
ATOM 3663 N N . ASP A 1 467 ? 16.128 33.419 -62.298 1.00 44.47 467 ASP A N 1
ATOM 3664 C CA . ASP A 1 467 ? 17.451 34.056 -62.255 1.00 44.47 467 ASP A CA 1
ATOM 3665 C C . ASP A 1 467 ? 18.349 33.612 -63.416 1.00 44.47 467 ASP A C 1
ATOM 3667 O O . ASP A 1 467 ? 18.536 32.424 -63.694 1.00 44.47 467 ASP A O 1
ATOM 3671 N N . ASP A 1 468 ? 18.850 34.628 -64.112 1.00 45.03 468 ASP A N 1
ATOM 3672 C CA . ASP A 1 468 ? 19.421 34.611 -65.450 1.00 45.03 468 ASP A CA 1
ATOM 3673 C C . ASP A 1 468 ? 20.706 33.788 -65.641 1.00 45.03 468 ASP A C 1
ATOM 3675 O O . ASP A 1 468 ? 21.501 33.512 -64.741 1.00 45.03 468 ASP A O 1
ATOM 3679 N N . LYS A 1 469 ? 20.894 33.416 -66.908 1.00 49.00 469 LYS A N 1
ATOM 3680 C CA . LYS A 1 469 ? 21.692 32.303 -67.437 1.00 49.00 469 LYS A CA 1
ATOM 3681 C C . LYS A 1 469 ? 23.220 32.404 -67.361 1.00 49.00 469 LYS A C 1
ATOM 3683 O O . LYS A 1 469 ? 23.856 31.471 -67.842 1.00 49.00 469 LYS A O 1
ATOM 3688 N N . GLU A 1 470 ? 23.843 33.447 -66.810 1.00 49.72 470 GLU A N 1
ATOM 3689 C CA . GLU A 1 470 ? 25.256 33.696 -67.167 1.00 49.72 470 GLU A CA 1
ATOM 3690 C C . GLU A 1 470 ? 26.337 33.646 -66.082 1.00 49.72 470 GLU A C 1
ATOM 3692 O O . GLU A 1 470 ? 27.496 33.502 -66.467 1.00 49.72 470 GLU A O 1
ATOM 3697 N N . GLN A 1 471 ? 26.068 33.686 -64.767 1.00 43.12 471 GLN A N 1
ATOM 3698 C CA . GLN A 1 471 ? 27.197 33.768 -63.803 1.00 43.12 471 GLN A CA 1
ATOM 3699 C C . GLN A 1 471 ? 27.112 32.974 -62.494 1.00 43.12 471 GLN A C 1
ATOM 3701 O O . GLN A 1 471 ? 28.074 32.978 -61.721 1.00 43.12 471 GLN A O 1
ATOM 3706 N N . LEU A 1 472 ? 26.067 32.183 -62.254 1.00 46.34 472 LEU A N 1
ATOM 3707 C CA . LEU A 1 472 ? 26.163 31.147 -61.225 1.00 46.34 472 LEU A CA 1
ATOM 3708 C C . LEU A 1 472 ? 26.920 29.963 -61.826 1.00 46.34 472 LEU A C 1
ATOM 3710 O O . LEU A 1 472 ? 26.336 29.150 -62.539 1.00 46.34 472 LEU A O 1
ATOM 3714 N N . LYS A 1 473 ? 28.231 29.860 -61.545 1.00 46.38 473 LYS A N 1
ATOM 3715 C CA . LYS A 1 473 ? 28.969 28.594 -61.693 1.00 46.38 473 LYS A CA 1
ATOM 3716 C C . LYS A 1 473 ? 28.118 27.534 -61.007 1.00 46.38 473 LYS A C 1
ATOM 3718 O O . LYS A 1 473 ? 28.058 27.534 -59.779 1.00 46.38 473 LYS A O 1
ATOM 3723 N N . ALA A 1 474 ? 27.414 26.714 -61.793 1.00 50.88 474 ALA A N 1
ATOM 3724 C CA . ALA A 1 474 ? 26.514 25.698 -61.279 1.00 50.88 474 ALA A CA 1
ATOM 3725 C C . ALA A 1 474 ? 27.282 24.943 -60.201 1.00 50.88 474 ALA A C 1
ATOM 3727 O O . ALA A 1 474 ? 28.327 24.352 -60.495 1.00 50.88 474 ALA A O 1
ATOM 3728 N N . ALA A 1 475 ? 26.838 25.070 -58.945 1.00 52.44 475 ALA A N 1
ATOM 3729 C CA . ALA A 1 475 ? 27.450 24.339 -57.853 1.00 52.44 475 ALA A CA 1
ATOM 3730 C C . ALA A 1 475 ? 27.475 22.888 -58.319 1.00 52.44 475 ALA A C 1
ATOM 3732 O O . ALA A 1 475 ? 26.428 22.352 -58.686 1.00 52.44 475 ALA A O 1
ATOM 3733 N N . LYS A 1 476 ? 28.673 22.313 -58.448 1.00 57.56 476 LYS A N 1
ATOM 3734 C CA . LYS A 1 476 ? 28.836 20.958 -58.961 1.00 57.56 476 LYS A CA 1
ATOM 3735 C C . LYS A 1 476 ? 28.184 20.042 -57.936 1.00 57.56 476 LYS A C 1
ATOM 3737 O O . LYS A 1 476 ? 28.813 19.683 -56.945 1.00 57.56 476 LYS A O 1
ATOM 3742 N N . VAL A 1 477 ? 26.897 19.765 -58.137 1.00 58.94 477 VAL A N 1
ATOM 3743 C CA . VAL A 1 477 ? 26.115 18.891 -57.274 1.00 58.94 477 VAL A CA 1
ATOM 3744 C C . VAL A 1 477 ? 26.846 17.564 -57.303 1.00 58.94 477 VAL A C 1
ATOM 3746 O O . VAL A 1 477 ? 27.113 17.026 -58.380 1.00 58.94 477 VAL A O 1
ATOM 3749 N N . SER A 1 478 ? 27.265 17.091 -56.134 1.00 67.69 478 SER A N 1
ATOM 3750 C CA . SER A 1 478 ? 27.906 15.789 -56.055 1.00 67.69 478 SER A CA 1
ATOM 3751 C C . SER A 1 478 ? 26.957 14.740 -56.636 1.00 67.69 478 SER A C 1
ATOM 3753 O O . SER A 1 478 ? 25.741 14.836 -56.457 1.00 67.69 478 SER A O 1
ATOM 3755 N N . ASP A 1 479 ? 27.497 13.720 -57.306 1.00 68.81 479 ASP A N 1
ATOM 3756 C CA . ASP A 1 479 ? 26.693 12.608 -57.848 1.00 68.81 479 ASP A CA 1
ATOM 3757 C C . ASP A 1 479 ? 25.770 12.000 -56.769 1.00 68.81 479 ASP A C 1
ATOM 3759 O O . ASP A 1 479 ? 24.688 11.491 -57.051 1.00 68.81 479 ASP A O 1
ATOM 3763 N N . PHE A 1 480 ? 26.197 12.120 -55.511 1.00 68.62 480 PHE A N 1
ATOM 3764 C CA . PHE A 1 480 ? 25.481 11.716 -54.318 1.00 68.62 480 PHE A CA 1
ATOM 3765 C C . PHE A 1 480 ? 24.261 12.595 -54.007 1.00 68.62 480 PHE A C 1
ATOM 3767 O O . PHE A 1 480 ? 23.159 12.077 -53.824 1.00 68.62 480 PHE A O 1
ATOM 3774 N N . ALA A 1 481 ? 24.430 13.920 -54.002 1.00 71.06 481 ALA A N 1
ATOM 3775 C CA . ALA A 1 481 ? 23.335 14.865 -53.792 1.00 71.06 481 ALA A CA 1
ATOM 3776 C C . ALA A 1 481 ? 22.347 14.902 -54.975 1.00 71.06 481 ALA A C 1
ATOM 3778 O O . ALA A 1 481 ? 21.185 15.268 -54.810 1.00 71.06 481 ALA A O 1
ATOM 3779 N N . ALA A 1 482 ? 22.795 14.477 -56.160 1.00 73.50 482 ALA A N 1
ATOM 3780 C CA . ALA A 1 482 ? 21.948 14.265 -57.330 1.00 73.50 482 ALA A CA 1
ATOM 3781 C C . ALA A 1 482 ? 21.174 12.931 -57.288 1.00 73.50 482 ALA A C 1
ATOM 3783 O O . ALA A 1 482 ? 20.319 12.695 -58.147 1.00 73.50 482 ALA A O 1
ATOM 3784 N N . SER A 1 483 ? 21.459 12.050 -56.320 1.00 76.75 483 SER A N 1
ATOM 3785 C CA . SER A 1 483 ? 20.733 10.790 -56.188 1.00 76.75 483 SER A CA 1
ATOM 3786 C C . SER A 1 483 ? 19.275 11.025 -55.800 1.00 76.75 483 SER A C 1
ATOM 3788 O O . SER A 1 483 ? 18.910 11.964 -55.091 1.00 76.75 483 SER A O 1
ATOM 3790 N N . GLU A 1 484 ? 18.416 10.130 -56.269 1.00 76.06 484 GLU A N 1
ATOM 3791 C CA . GLU A 1 484 ? 16.988 10.198 -55.990 1.00 76.06 484 GLU A CA 1
ATOM 3792 C C . GLU A 1 484 ? 16.683 10.000 -54.504 1.00 76.06 484 GLU A C 1
ATOM 3794 O O . GLU A 1 484 ? 15.889 10.758 -53.950 1.00 76.06 484 GLU A O 1
ATOM 3799 N N . LEU A 1 485 ? 17.402 9.077 -53.852 1.00 77.94 485 LEU A N 1
ATOM 3800 C CA . LEU A 1 485 ? 17.343 8.875 -52.404 1.00 77.94 485 LEU A CA 1
ATOM 3801 C C . LEU A 1 485 ? 17.653 10.163 -51.639 1.00 77.94 485 LEU A C 1
ATOM 3803 O O . LEU A 1 485 ? 16.970 10.484 -50.672 1.00 77.94 485 LEU A O 1
ATOM 3807 N N . TRP A 1 486 ? 18.654 10.922 -52.090 1.00 75.94 486 TRP A N 1
ATOM 3808 C CA . TRP A 1 486 ? 19.015 12.189 -51.465 1.00 75.94 486 TRP A CA 1
ATOM 3809 C C . TRP A 1 486 ? 17.951 13.268 -51.682 1.00 75.94 486 TRP A C 1
ATOM 3811 O O . TRP A 1 486 ? 17.580 13.978 -50.747 1.00 75.94 486 TRP A O 1
ATOM 3821 N N . ARG A 1 487 ? 17.416 13.374 -52.901 1.00 74.38 487 ARG A N 1
ATOM 3822 C CA . ARG A 1 487 ? 16.392 14.369 -53.246 1.00 74.38 487 ARG A CA 1
ATOM 3823 C C . ARG A 1 487 ? 15.068 14.125 -52.521 1.00 74.38 487 ARG A C 1
ATOM 3825 O O . ARG A 1 487 ? 14.427 15.081 -52.096 1.00 74.38 487 ARG A O 1
ATOM 3832 N N . LEU A 1 488 ? 14.647 12.866 -52.423 1.00 76.12 488 LEU A N 1
ATOM 3833 C CA . LEU A 1 488 ? 13.361 12.478 -51.841 1.00 76.12 488 LEU A CA 1
ATOM 3834 C C . LEU A 1 488 ? 13.455 12.164 -50.343 1.00 76.12 488 LEU A C 1
ATOM 3836 O O . LEU A 1 488 ? 12.419 12.050 -49.695 1.00 76.12 488 LEU A O 1
ATOM 3840 N N . GLN A 1 489 ? 14.672 12.014 -49.802 1.00 74.75 489 GLN A N 1
ATOM 3841 C CA . GLN A 1 489 ? 14.915 11.458 -48.463 1.00 74.75 489 GLN A CA 1
ATOM 3842 C C . GLN A 1 489 ? 14.205 10.101 -48.268 1.00 74.75 489 GLN A C 1
ATOM 3844 O O . GLN A 1 489 ? 13.761 9.765 -47.174 1.00 74.75 489 GLN A O 1
ATOM 3849 N N . GLY A 1 490 ? 14.083 9.333 -49.356 1.00 78.25 490 GLY A N 1
ATOM 3850 C CA . GLY A 1 490 ? 13.225 8.158 -49.474 1.00 78.25 490 GLY A CA 1
ATOM 3851 C C . GLY A 1 490 ? 13.224 7.596 -50.899 1.00 78.25 490 GLY A C 1
ATOM 3852 O O . GLY A 1 490 ? 13.937 8.091 -51.772 1.00 78.25 490 GLY A O 1
ATOM 3853 N N . PHE A 1 491 ? 12.425 6.560 -51.137 1.00 80.94 491 PHE A N 1
ATOM 3854 C CA . PHE A 1 491 ? 12.164 6.035 -52.480 1.00 80.94 491 PHE A CA 1
ATOM 3855 C C . PHE A 1 491 ? 10.863 6.623 -53.038 1.00 80.94 491 PHE A C 1
ATOM 3857 O O . PHE A 1 491 ? 9.987 7.029 -52.271 1.00 80.94 491 PHE A O 1
ATOM 3864 N N . ALA A 1 492 ? 10.722 6.664 -54.365 1.00 82.38 492 ALA A N 1
ATOM 3865 C CA . ALA A 1 492 ? 9.431 6.953 -54.981 1.00 82.38 492 ALA A CA 1
ATOM 3866 C C . ALA A 1 492 ? 8.410 5.872 -54.577 1.00 82.38 492 ALA A C 1
ATOM 3868 O O . ALA A 1 492 ? 8.790 4.716 -54.371 1.00 82.38 492 ALA A O 1
ATOM 3869 N N . ALA A 1 493 ? 7.135 6.245 -54.433 1.00 78.56 493 ALA A N 1
ATOM 3870 C CA . ALA A 1 493 ? 6.095 5.375 -53.871 1.00 78.56 493 ALA A CA 1
ATOM 3871 C C . ALA A 1 493 ? 5.897 4.061 -54.656 1.00 78.56 493 ALA A C 1
ATOM 3873 O O . ALA A 1 493 ? 5.595 3.031 -54.069 1.00 78.56 493 ALA A O 1
ATOM 3874 N N . ASP A 1 494 ? 6.123 4.091 -55.966 1.00 84.06 494 ASP A N 1
ATOM 3875 C CA . ASP A 1 494 ? 6.083 2.953 -56.892 1.00 84.06 494 ASP A CA 1
ATOM 3876 C C . ASP A 1 494 ? 7.355 2.084 -56.867 1.00 84.06 494 ASP A C 1
ATOM 3878 O O . ASP A 1 494 ? 7.388 1.001 -57.445 1.00 84.06 494 ASP A O 1
ATOM 3882 N N . SER A 1 495 ? 8.407 2.543 -56.187 1.00 82.62 495 SER A N 1
ATOM 3883 C CA . SER A 1 495 ? 9.712 1.874 -56.097 1.00 82.62 495 SER A CA 1
ATOM 3884 C C . SER A 1 495 ? 10.046 1.354 -54.695 1.00 82.62 495 SER A C 1
ATOM 3886 O O . SER A 1 495 ? 11.141 0.807 -54.487 1.00 82.62 495 SER A O 1
ATOM 3888 N N . LEU A 1 496 ? 9.117 1.509 -53.740 1.00 81.56 496 LEU A N 1
ATOM 3889 C CA . LEU A 1 496 ? 9.293 1.059 -52.362 1.00 81.56 496 LEU A CA 1
ATOM 3890 C C . LEU A 1 496 ? 9.648 -0.437 -52.352 1.00 81.56 496 LEU A C 1
ATOM 3892 O O . LEU A 1 496 ? 9.029 -1.224 -53.067 1.00 81.56 496 LEU A O 1
ATOM 3896 N N . PRO A 1 497 ? 10.685 -0.854 -51.610 1.00 79.50 497 PRO A N 1
ATOM 3897 C CA . PRO A 1 497 ? 10.937 -2.272 -51.415 1.00 79.50 497 PRO A CA 1
ATOM 3898 C C . PRO A 1 497 ? 9.765 -2.885 -50.643 1.00 79.50 497 PRO A C 1
ATOM 3900 O O . PRO A 1 497 ? 9.322 -2.330 -49.632 1.00 79.50 497 PRO A O 1
ATOM 3903 N N . SER A 1 498 ? 9.266 -4.013 -51.143 1.00 79.38 498 SER A N 1
ATOM 3904 C CA . SER A 1 498 ? 8.239 -4.790 -50.459 1.00 79.38 498 SER A CA 1
ATOM 3905 C C . SER A 1 498 ? 8.830 -5.468 -49.234 1.00 79.38 498 SER A C 1
ATOM 3907 O O . SER A 1 498 ? 9.980 -5.919 -49.242 1.00 79.38 498 SER A O 1
ATOM 3909 N N . ALA A 1 499 ? 8.032 -5.558 -48.176 1.00 75.50 499 ALA A N 1
ATOM 3910 C CA . ALA A 1 499 ? 8.424 -6.339 -47.022 1.00 75.50 499 ALA A CA 1
ATOM 3911 C C . ALA A 1 499 ? 8.552 -7.830 -47.340 1.00 75.50 499 ALA A C 1
ATOM 3913 O O . ALA A 1 499 ? 7.861 -8.359 -48.214 1.00 75.50 499 ALA A O 1
ATOM 3914 N N . LEU A 1 500 ? 9.449 -8.514 -46.621 1.00 69.25 500 LEU A N 1
ATOM 3915 C CA . LEU A 1 500 ? 9.589 -9.961 -46.755 1.00 69.25 500 LEU A CA 1
ATOM 3916 C C . LEU A 1 500 ? 8.268 -10.638 -46.354 1.00 69.25 500 LEU A C 1
ATOM 3918 O O . LEU A 1 500 ? 7.732 -10.321 -45.288 1.00 69.25 500 LEU A O 1
ATOM 3922 N N . PRO A 1 501 ? 7.754 -11.591 -47.154 1.00 70.75 501 PRO A N 1
ATOM 3923 C CA . PRO A 1 501 ? 6.620 -12.407 -46.747 1.00 70.75 501 PRO A CA 1
ATOM 3924 C C . PRO A 1 501 ? 6.934 -13.163 -45.454 1.00 70.75 501 PRO A C 1
ATOM 3926 O O . PRO A 1 501 ? 8.031 -13.705 -45.299 1.00 70.75 501 PRO A O 1
ATOM 3929 N N . GLU A 1 502 ? 5.951 -13.276 -44.560 1.00 64.94 502 GLU A N 1
ATOM 3930 C CA . GLU A 1 502 ? 6.107 -13.956 -43.265 1.00 64.94 502 GLU A CA 1
ATOM 3931 C C . GLU A 1 502 ? 6.584 -15.413 -43.417 1.00 64.94 502 GLU A C 1
ATOM 3933 O O . GLU A 1 502 ? 7.346 -15.908 -42.600 1.00 64.94 502 GLU A O 1
ATOM 3938 N N . ALA A 1 503 ? 6.225 -16.098 -44.507 1.00 66.94 503 ALA A N 1
ATOM 3939 C CA . ALA A 1 503 ? 6.671 -17.470 -44.771 1.00 66.94 503 ALA A CA 1
ATOM 3940 C C . ALA A 1 503 ? 8.168 -17.593 -45.124 1.00 66.94 503 ALA A C 1
ATOM 3942 O O . ALA A 1 503 ? 8.751 -18.666 -44.983 1.00 66.94 503 ALA A O 1
ATOM 3943 N N . SER A 1 504 ? 8.804 -16.514 -45.590 1.00 63.53 504 SER A N 1
ATOM 3944 C CA . SER A 1 504 ? 10.242 -16.470 -45.902 1.00 63.53 504 SER A CA 1
ATOM 3945 C C . SER A 1 504 ? 11.091 -16.079 -44.687 1.00 63.53 504 SER A C 1
ATOM 3947 O O . SER A 1 504 ? 12.301 -15.875 -44.799 1.00 63.53 504 SER A O 1
ATOM 3949 N N . PHE A 1 505 ? 10.454 -15.976 -43.523 1.00 64.38 505 PHE A N 1
ATOM 3950 C CA . PHE A 1 505 ? 11.064 -15.625 -42.259 1.00 64.38 505 PHE A CA 1
ATOM 3951 C C . PHE A 1 505 ? 11.888 -16.789 -41.686 1.00 64.38 505 PHE A C 1
ATOM 3953 O O . PHE A 1 505 ? 11.359 -17.853 -41.367 1.00 64.38 505 PHE A O 1
ATOM 3960 N N . VAL A 1 506 ? 13.198 -16.584 -41.519 1.00 51.88 506 VAL A N 1
ATOM 3961 C CA . VAL A 1 506 ? 14.095 -17.563 -40.886 1.00 51.88 506 VAL A CA 1
ATOM 3962 C C . VAL A 1 506 ? 14.700 -16.946 -39.629 1.00 51.88 506 VAL A C 1
ATOM 3964 O O . VAL A 1 506 ? 15.559 -16.072 -39.719 1.00 51.88 506 VAL A O 1
ATOM 3967 N N . VAL A 1 507 ? 14.273 -17.414 -38.450 1.00 51.91 507 VAL A N 1
ATOM 3968 C CA . VAL A 1 507 ? 14.845 -16.978 -37.163 1.00 51.91 507 VAL A CA 1
ATOM 3969 C C . VAL A 1 507 ? 16.192 -17.664 -36.959 1.00 51.91 507 VAL A C 1
ATOM 3971 O O . VAL A 1 507 ? 16.221 -18.900 -36.878 1.00 51.91 507 VAL A O 1
ATOM 3974 N N . PRO A 1 508 ? 17.304 -16.927 -36.788 1.00 42.25 508 PRO A N 1
ATOM 3975 C CA . PRO A 1 508 ? 18.584 -17.517 -36.417 1.00 42.25 508 PRO A CA 1
ATOM 3976 C C . PRO A 1 508 ? 18.581 -17.939 -34.932 1.00 42.25 508 PRO A C 1
ATOM 3978 O O . PRO A 1 508 ? 19.350 -17.429 -34.131 1.00 42.25 508 PRO A O 1
ATOM 3981 N N . SER A 1 509 ? 17.680 -18.838 -34.518 1.00 45.12 509 SER A N 1
ATOM 3982 C CA . SER A 1 509 ? 17.733 -19.495 -33.195 1.00 45.12 509 SER A CA 1
ATOM 3983 C C . SER A 1 509 ? 16.787 -20.687 -33.000 1.00 45.12 509 SER A C 1
ATOM 3985 O O . SER A 1 509 ? 16.782 -21.266 -31.917 1.00 45.12 509 SER A O 1
ATOM 3987 N N . ALA A 1 510 ? 16.042 -21.156 -34.008 1.00 41.62 510 ALA A N 1
ATOM 3988 C CA . ALA A 1 510 ? 15.123 -22.282 -33.785 1.00 41.62 510 ALA A CA 1
ATOM 3989 C C . ALA A 1 510 ? 15.825 -23.611 -33.400 1.00 41.62 510 ALA A C 1
ATOM 3991 O O . ALA A 1 510 ? 15.160 -24.537 -32.939 1.00 41.62 510 ALA A O 1
ATOM 3992 N N . ARG A 1 511 ? 17.156 -23.729 -33.559 1.00 40.66 511 ARG A N 1
ATOM 3993 C CA . ARG A 1 511 ? 17.921 -24.943 -33.197 1.00 40.66 511 ARG A CA 1
ATOM 3994 C C . ARG A 1 511 ? 19.200 -24.742 -32.373 1.00 40.66 511 ARG A C 1
ATOM 3996 O O . ARG A 1 511 ? 19.779 -25.741 -31.965 1.00 40.66 511 ARG A O 1
ATOM 4003 N N . ALA A 1 512 ? 19.638 -23.516 -32.085 1.00 40.91 512 ALA A N 1
ATOM 4004 C CA . ALA A 1 512 ? 20.861 -23.282 -31.310 1.00 40.91 512 ALA A CA 1
ATOM 4005 C C . ALA A 1 512 ? 20.603 -22.296 -30.167 1.00 40.91 512 ALA A C 1
ATOM 4007 O O . ALA A 1 512 ? 20.229 -21.146 -30.383 1.00 40.91 512 ALA A O 1
ATOM 4008 N N . THR A 1 513 ? 20.810 -22.769 -28.939 1.00 40.34 513 THR A N 1
ATOM 4009 C CA . THR A 1 513 ? 20.810 -22.004 -27.689 1.00 40.34 513 THR A CA 1
ATOM 4010 C C . THR A 1 513 ? 21.936 -20.968 -27.680 1.00 40.34 513 THR A C 1
ATOM 4012 O O . THR A 1 513 ? 22.975 -21.171 -27.061 1.00 40.34 513 THR A O 1
ATOM 4015 N N . LEU A 1 514 ? 21.732 -19.836 -28.348 1.00 35.50 514 LEU A N 1
ATOM 4016 C CA . LEU A 1 514 ? 22.501 -18.619 -28.101 1.00 35.50 514 LEU A CA 1
ATOM 4017 C C . LEU A 1 514 ? 21.768 -17.814 -27.025 1.00 35.50 514 LEU A C 1
ATOM 4019 O O . LEU A 1 514 ? 20.902 -16.988 -27.303 1.00 35.50 514 LEU A O 1
ATOM 4023 N N . SER A 1 515 ? 22.077 -18.098 -25.761 1.00 36.69 515 SER A N 1
ATOM 4024 C CA . SER A 1 515 ? 21.714 -17.211 -24.659 1.00 36.69 515 SER A CA 1
ATOM 4025 C C . SER A 1 515 ? 22.614 -15.979 -24.718 1.00 36.69 515 SER A C 1
ATOM 4027 O O . SER A 1 515 ? 23.817 -16.086 -24.488 1.00 36.69 515 SER A O 1
ATOM 4029 N N . GLY A 1 516 ? 22.048 -14.810 -25.022 1.00 36.84 516 GLY A N 1
ATOM 4030 C CA . GLY A 1 516 ? 22.765 -13.546 -24.859 1.00 36.84 516 GLY A CA 1
ATOM 4031 C C . GLY A 1 516 ? 23.207 -13.347 -23.403 1.00 36.84 516 GLY A C 1
ATOM 4032 O O . GLY A 1 516 ? 22.549 -13.832 -22.479 1.00 36.84 516 GLY A O 1
ATOM 4033 N N . ASN A 1 517 ? 24.290 -12.590 -23.202 1.00 38.03 517 ASN A N 1
ATOM 4034 C CA . ASN A 1 517 ? 24.944 -12.344 -21.905 1.00 38.03 517 ASN A CA 1
ATOM 4035 C C . ASN A 1 517 ? 24.037 -11.696 -20.826 1.00 38.03 517 ASN A C 1
ATOM 4037 O O . ASN A 1 517 ? 24.453 -11.542 -19.685 1.00 38.03 517 ASN A O 1
ATOM 4041 N N . GLU A 1 518 ? 22.795 -11.330 -21.165 1.00 36.75 518 GLU A N 1
ATOM 4042 C CA . GLU A 1 518 ? 21.814 -10.732 -20.247 1.00 36.75 518 GLU A CA 1
ATOM 4043 C C . GLU A 1 518 ? 20.610 -11.632 -19.912 1.00 36.75 518 GLU A C 1
ATOM 4045 O O . GLU A 1 518 ? 19.676 -11.186 -19.244 1.00 36.75 518 GLU A O 1
ATOM 4050 N N . SER A 1 519 ? 20.566 -12.901 -20.339 1.00 36.44 519 SER A N 1
ATOM 4051 C CA . SER A 1 519 ? 19.437 -13.820 -20.055 1.00 36.44 519 SER A CA 1
ATOM 4052 C C . SER A 1 519 ? 18.036 -13.309 -20.474 1.00 36.44 519 SER A C 1
ATOM 4054 O O . SER A 1 519 ? 17.009 -13.846 -20.050 1.00 36.44 519 SER A O 1
ATOM 4056 N N . ARG A 1 520 ? 17.955 -12.304 -21.360 1.00 38.72 520 ARG A N 1
ATOM 4057 C CA . ARG A 1 520 ? 16.698 -11.845 -21.970 1.00 38.72 520 ARG A CA 1
ATOM 4058 C C . ARG A 1 520 ? 16.345 -12.743 -23.156 1.00 38.72 520 ARG A C 1
ATOM 4060 O O . ARG A 1 520 ? 17.107 -12.837 -24.109 1.00 38.72 520 ARG A O 1
ATOM 4067 N N . LYS A 1 521 ? 15.173 -13.384 -23.102 1.00 39.22 521 LYS A N 1
ATOM 4068 C CA . LYS A 1 521 ? 14.627 -14.226 -24.188 1.00 39.22 521 LYS A CA 1
ATOM 4069 C C . LYS A 1 521 ? 13.879 -13.447 -25.281 1.00 39.22 521 LYS A C 1
ATOM 4071 O O . LYS A 1 521 ? 13.315 -14.070 -26.169 1.00 39.22 521 LYS A O 1
ATOM 4076 N N . ASN A 1 522 ? 13.874 -12.116 -25.233 1.00 40.09 522 ASN A N 1
ATOM 4077 C CA . ASN A 1 522 ? 13.083 -11.297 -26.148 1.00 40.09 522 ASN A CA 1
ATOM 4078 C C . ASN A 1 522 ? 14.012 -10.373 -26.940 1.00 40.09 522 ASN A C 1
ATOM 4080 O O . ASN A 1 522 ? 14.246 -9.237 -26.530 1.00 40.09 522 ASN A O 1
ATOM 4084 N N . PHE A 1 523 ? 14.532 -10.862 -28.064 1.00 38.88 523 PHE A N 1
ATOM 4085 C CA . PHE A 1 523 ? 15.120 -10.013 -29.106 1.00 38.88 523 PHE A CA 1
ATOM 4086 C C . PHE A 1 523 ? 14.055 -9.486 -30.100 1.00 38.88 523 PHE A C 1
ATOM 4088 O O . PHE A 1 523 ? 14.393 -8.834 -31.083 1.00 38.88 523 PHE A O 1
ATOM 4095 N N . THR A 1 524 ? 12.759 -9.671 -29.809 1.00 46.09 524 THR A N 1
ATOM 4096 C CA . THR A 1 524 ? 11.729 -9.744 -30.857 1.00 46.09 524 THR A CA 1
ATOM 4097 C C . THR A 1 524 ? 11.054 -8.466 -31.331 1.00 46.09 524 THR A C 1
ATOM 4099 O O . THR A 1 524 ? 10.453 -8.497 -32.394 1.00 46.09 524 THR A O 1
ATOM 4102 N N . ASP A 1 525 ? 11.132 -7.325 -30.644 1.00 51.34 525 ASP A N 1
ATOM 4103 C CA . ASP A 1 525 ? 10.155 -6.267 -30.983 1.00 51.34 525 ASP A CA 1
ATOM 4104 C C . ASP A 1 525 ? 10.698 -5.124 -31.847 1.00 51.34 525 ASP A C 1
ATOM 4106 O O . ASP A 1 525 ? 9.920 -4.363 -32.424 1.00 51.34 525 ASP A O 1
ATOM 4110 N N . VAL A 1 526 ? 12.020 -4.947 -31.941 1.00 44.84 526 VAL A N 1
ATOM 4111 C CA . VAL A 1 526 ? 12.570 -3.714 -32.533 1.00 44.84 526 VAL A CA 1
ATOM 4112 C C . VAL A 1 526 ? 13.844 -3.932 -33.351 1.00 44.84 526 VAL A C 1
ATOM 4114 O O . VAL A 1 526 ? 13.953 -3.398 -34.449 1.00 44.84 526 VAL A O 1
ATOM 4117 N N . GLN A 1 527 ? 14.804 -4.725 -32.865 1.00 44.00 527 GLN A N 1
ATOM 4118 C CA . GLN A 1 527 ? 16.004 -5.078 -33.647 1.00 44.00 527 GLN A CA 1
ATOM 4119 C C . GLN A 1 527 ? 15.671 -5.982 -34.831 1.00 44.00 527 GLN A C 1
ATOM 4121 O O . GLN A 1 527 ? 16.229 -5.840 -35.915 1.00 44.00 527 GLN A O 1
ATOM 4126 N N . GLU A 1 528 ? 14.722 -6.874 -34.597 1.00 51.81 528 GLU A N 1
ATOM 4127 C CA . GLU A 1 528 ? 14.208 -7.836 -35.547 1.00 51.81 528 GLU A CA 1
ATOM 4128 C C . GLU A 1 528 ? 13.432 -7.115 -36.671 1.00 51.81 528 GLU A C 1
ATOM 4130 O O . GLU A 1 528 ? 13.845 -7.144 -37.826 1.00 51.81 528 GLU A O 1
ATOM 4135 N N . THR A 1 529 ? 12.461 -6.264 -36.349 1.00 53.03 529 THR A N 1
ATOM 4136 C CA . THR A 1 529 ? 11.609 -5.543 -37.315 1.00 53.03 529 THR A CA 1
ATOM 4137 C C . THR A 1 529 ? 12.356 -4.816 -38.462 1.00 53.03 529 THR A C 1
ATOM 4139 O O . THR A 1 529 ? 11.872 -4.801 -39.587 1.00 53.03 529 THR A O 1
ATOM 4142 N N . ALA A 1 530 ? 13.564 -4.268 -38.266 1.00 48.41 530 ALA A N 1
ATOM 4143 C CA . ALA A 1 530 ? 14.284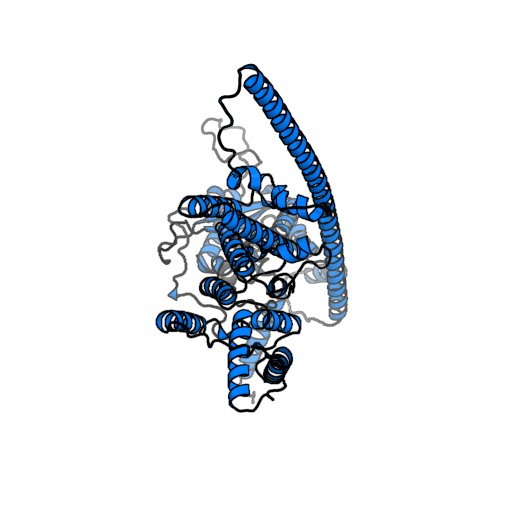 -3.542 -39.334 1.00 48.41 530 ALA A CA 1
ATOM 4144 C C . ALA A 1 530 ? 14.918 -4.472 -40.371 1.00 48.41 530 ALA A C 1
ATOM 4146 O O . ALA A 1 530 ? 14.928 -4.164 -41.560 1.00 48.41 530 ALA A O 1
ATOM 4147 N N . GLN A 1 531 ? 15.436 -5.615 -39.915 1.00 51.06 531 GLN A N 1
ATOM 4148 C CA . GLN A 1 531 ? 15.940 -6.665 -40.798 1.00 51.06 531 GLN A CA 1
ATOM 4149 C C . GLN A 1 531 ? 14.791 -7.342 -41.562 1.00 51.06 531 GLN A C 1
ATOM 4151 O O . GLN A 1 531 ? 15.014 -7.927 -42.623 1.00 51.06 531 GLN A O 1
ATOM 4156 N N . TRP A 1 532 ? 13.573 -7.265 -41.016 1.00 60.31 532 TRP A N 1
ATOM 4157 C CA . TRP A 1 532 ? 12.422 -8.069 -41.421 1.00 60.31 532 TRP A CA 1
ATOM 4158 C C . TRP A 1 532 ? 11.516 -7.362 -42.428 1.00 60.31 532 TRP A C 1
ATOM 4160 O O . TRP A 1 532 ? 10.906 -8.019 -43.264 1.00 60.31 532 TRP A O 1
ATOM 4170 N N . LEU A 1 533 ? 11.464 -6.029 -42.411 1.00 57.41 533 LEU A N 1
ATOM 4171 C CA . LEU A 1 533 ? 10.523 -5.273 -43.239 1.00 57.41 533 LEU A CA 1
ATOM 4172 C C . LEU A 1 533 ? 10.953 -5.055 -44.697 1.00 57.41 533 LEU A C 1
ATOM 4174 O O . LEU A 1 533 ? 10.209 -4.411 -45.423 1.00 57.41 533 LEU A O 1
ATOM 4178 N N . ALA A 1 534 ? 12.119 -5.534 -45.150 1.00 61.09 534 ALA A N 1
ATOM 4179 C CA . ALA A 1 534 ? 12.508 -5.330 -46.555 1.00 61.09 534 ALA A CA 1
ATOM 4180 C C . ALA A 1 534 ? 13.599 -6.257 -47.129 1.00 61.09 534 ALA A C 1
ATOM 4182 O O . ALA A 1 534 ? 13.890 -6.210 -48.326 1.00 61.09 534 ALA A O 1
ATOM 4183 N N . GLY A 1 535 ? 14.236 -7.080 -46.287 1.00 73.12 535 GLY A N 1
ATOM 4184 C CA . GLY A 1 535 ? 15.269 -8.021 -46.719 1.00 73.12 535 GLY A CA 1
ATOM 4185 C C . GLY A 1 535 ? 16.499 -7.374 -47.369 1.00 73.12 535 GLY A C 1
ATOM 4186 O O . GLY A 1 535 ? 16.833 -6.215 -47.131 1.00 73.12 535 GLY A O 1
ATOM 4187 N N . GLU A 1 536 ? 17.208 -8.162 -48.177 1.00 79.25 536 GLU A N 1
ATOM 4188 C CA . GLU A 1 536 ? 18.396 -7.741 -48.938 1.00 79.25 536 GLU A CA 1
ATOM 4189 C C . GLU A 1 536 ? 18.065 -6.671 -49.994 1.00 79.25 536 GLU A C 1
ATOM 4191 O O . GLU A 1 536 ? 18.874 -5.782 -50.262 1.00 79.25 536 GLU A O 1
ATOM 4196 N N . GLU A 1 537 ? 16.851 -6.706 -50.553 1.00 80.25 537 GLU A N 1
ATOM 4197 C CA . GLU A 1 537 ? 16.444 -5.836 -51.657 1.00 80.25 537 GLU A CA 1
ATOM 4198 C C . GLU A 1 537 ? 16.446 -4.352 -51.272 1.00 80.25 537 GLU A C 1
ATOM 4200 O O . GLU A 1 537 ? 16.940 -3.527 -52.046 1.00 80.25 537 GLU A O 1
ATOM 4205 N N . ALA A 1 538 ? 15.961 -3.990 -50.078 1.00 79.56 538 ALA A N 1
ATOM 4206 C CA . ALA A 1 538 ? 16.021 -2.600 -49.623 1.00 79.56 538 ALA A CA 1
ATOM 4207 C C . ALA A 1 538 ? 17.451 -2.086 -49.535 1.00 79.56 538 ALA A C 1
ATOM 4209 O O . ALA A 1 538 ? 17.743 -1.010 -50.054 1.00 79.56 538 ALA A O 1
ATOM 4210 N N . TYR A 1 539 ? 18.352 -2.854 -48.921 1.00 79.94 539 TYR A N 1
ATOM 4211 C CA . TYR A 1 539 ? 19.754 -2.466 -48.822 1.00 79.94 539 TYR A CA 1
ATOM 4212 C C . TYR A 1 539 ? 20.391 -2.356 -50.207 1.00 79.94 539 TYR A C 1
ATOM 4214 O O . TYR A 1 539 ? 21.082 -1.377 -50.486 1.00 79.94 539 TYR A O 1
ATOM 4222 N N . CYS A 1 540 ? 20.076 -3.272 -51.122 1.00 83.56 540 CYS A N 1
ATOM 4223 C CA . CYS A 1 540 ? 20.524 -3.185 -52.506 1.00 83.56 540 CYS A CA 1
ATOM 4224 C C . CYS A 1 540 ? 19.996 -1.939 -53.225 1.00 83.56 540 CYS A C 1
ATOM 4226 O O . CYS A 1 540 ? 20.759 -1.277 -53.929 1.00 83.56 540 CYS A O 1
ATOM 4228 N N . LYS A 1 541 ? 18.722 -1.575 -53.042 1.00 83.12 541 LYS A N 1
ATOM 4229 C CA . LYS A 1 541 ? 18.143 -0.343 -53.601 1.00 83.12 541 LYS A CA 1
ATOM 4230 C C . LYS A 1 541 ? 18.786 0.906 -53.002 1.00 83.12 541 LYS A C 1
ATOM 4232 O O . LYS A 1 541 ? 19.115 1.824 -53.753 1.00 83.12 541 LYS A O 1
ATOM 4237 N N . VAL A 1 542 ? 19.034 0.929 -51.690 1.00 81.25 542 VAL A N 1
ATOM 4238 C CA . VAL A 1 542 ? 19.744 2.027 -51.012 1.00 81.25 542 VAL A CA 1
ATOM 4239 C C . VAL A 1 542 ? 21.138 2.190 -51.600 1.00 81.25 542 VAL A C 1
ATOM 4241 O O . VAL A 1 542 ? 21.481 3.268 -52.080 1.00 81.25 542 VAL A O 1
ATOM 4244 N N . LEU A 1 543 ? 21.923 1.113 -51.631 1.00 81.50 543 LEU A N 1
ATOM 4245 C CA . LEU A 1 543 ? 23.300 1.133 -52.114 1.00 81.50 543 LEU A CA 1
ATOM 4246 C C . LEU A 1 543 ? 23.372 1.495 -53.605 1.00 81.50 543 LEU A C 1
ATOM 4248 O O . LEU A 1 543 ? 24.164 2.352 -53.988 1.00 81.50 543 LEU A O 1
ATOM 4252 N N . LYS A 1 544 ? 22.500 0.933 -54.452 1.00 84.31 544 LYS A N 1
ATOM 4253 C CA . LYS A 1 544 ? 22.420 1.302 -55.877 1.00 84.31 544 LYS A CA 1
ATOM 4254 C C . LYS A 1 544 ? 22.008 2.757 -56.072 1.00 84.31 544 LYS A C 1
ATOM 4256 O O . LYS A 1 544 ? 22.554 3.423 -56.948 1.00 84.31 544 LYS A O 1
ATOM 4261 N N . SER A 1 545 ? 21.066 3.264 -55.274 1.00 81.81 545 SER A N 1
ATOM 4262 C CA . SER A 1 545 ? 20.631 4.655 -55.386 1.00 81.81 545 SER A CA 1
ATOM 4263 C C . SER A 1 545 ? 21.715 5.626 -54.929 1.00 81.81 545 SER A C 1
ATOM 4265 O O . SER A 1 545 ? 21.903 6.655 -55.571 1.00 81.81 545 SER A O 1
ATOM 4267 N N . LEU A 1 546 ? 22.436 5.307 -53.855 1.00 75.75 546 LEU A N 1
ATOM 4268 C CA . LEU A 1 546 ? 23.506 6.153 -53.328 1.00 75.75 546 LEU A CA 1
ATOM 4269 C C . LEU A 1 546 ? 24.765 6.124 -54.199 1.00 75.75 546 LEU A C 1
ATOM 4271 O O . LEU A 1 546 ? 25.447 7.138 -54.328 1.00 75.75 546 LEU A O 1
ATOM 4275 N N . PHE A 1 547 ? 25.068 4.982 -54.822 1.00 74.62 547 PHE A N 1
ATOM 4276 C CA . PHE A 1 547 ? 26.359 4.745 -55.471 1.00 74.62 547 PHE A CA 1
ATOM 4277 C C . PHE A 1 547 ? 26.269 4.444 -56.975 1.00 74.62 547 PHE A C 1
ATOM 4279 O O . PHE A 1 547 ? 27.207 3.848 -57.508 1.00 74.62 547 PHE A O 1
ATOM 4286 N N . ARG A 1 548 ? 25.195 4.897 -57.656 1.00 67.44 548 ARG A N 1
ATOM 4287 C CA . ARG A 1 548 ? 24.795 4.626 -59.066 1.00 67.44 548 ARG A CA 1
ATOM 4288 C C . ARG A 1 548 ? 25.923 4.334 -60.078 1.00 67.44 548 ARG A C 1
ATOM 4290 O O . ARG A 1 548 ? 25.711 3.515 -60.964 1.00 67.44 548 ARG A O 1
ATOM 4297 N N . PHE A 1 549 ? 27.103 4.955 -59.965 1.00 56.38 549 PHE A N 1
ATOM 4298 C CA . PHE A 1 549 ? 28.212 4.798 -60.922 1.00 56.38 549 PHE A CA 1
ATOM 4299 C C . PHE A 1 549 ? 29.591 4.446 -60.319 1.00 56.38 549 PHE A C 1
ATOM 4301 O O . PHE A 1 549 ? 30.553 4.297 -61.073 1.00 56.38 549 PHE A O 1
ATOM 4308 N N . LYS A 1 550 ? 29.741 4.320 -58.987 1.00 63.81 550 LYS A N 1
ATOM 4309 C CA . LYS A 1 550 ? 31.059 4.134 -58.322 1.00 63.81 550 LYS A CA 1
ATOM 4310 C C . LYS A 1 550 ? 31.018 3.241 -57.072 1.00 63.81 550 LYS A C 1
ATOM 4312 O O . LYS A 1 550 ? 31.696 3.521 -56.087 1.00 63.81 550 LYS A O 1
ATOM 4317 N N . LEU A 1 551 ? 30.279 2.132 -57.129 1.00 57.31 551 LEU A N 1
ATOM 4318 C CA . LEU A 1 551 ? 30.190 1.146 -56.034 1.00 57.31 551 LEU A CA 1
ATOM 4319 C C . LEU A 1 551 ? 31.564 0.663 -55.524 1.00 57.31 551 LEU A C 1
ATOM 4321 O O . LEU A 1 551 ? 31.735 0.489 -54.325 1.00 57.31 551 LEU A O 1
ATOM 4325 N N . LYS A 1 552 ? 32.581 0.574 -56.398 1.00 55.97 552 LYS A N 1
ATOM 4326 C CA . LYS A 1 552 ? 33.953 0.149 -56.045 1.00 55.97 552 LYS A CA 1
ATOM 4327 C C . LYS A 1 552 ? 34.692 1.062 -55.049 1.00 55.97 552 LYS A C 1
ATOM 4329 O O . LYS A 1 552 ? 35.805 0.732 -54.657 1.00 55.97 552 LYS A O 1
ATOM 4334 N N . ARG A 1 553 ? 34.135 2.228 -54.695 1.00 60.59 553 ARG A N 1
ATOM 4335 C CA . ARG A 1 553 ? 34.724 3.172 -53.723 1.00 60.59 553 ARG A CA 1
ATOM 4336 C C . ARG A 1 553 ? 33.904 3.326 -52.441 1.00 60.59 553 ARG A C 1
ATOM 4338 O O . ARG A 1 553 ? 34.317 4.068 -51.558 1.00 60.59 553 ARG A O 1
ATOM 4345 N N . ALA A 1 554 ? 32.751 2.671 -52.346 1.00 62.88 554 ALA A N 1
ATOM 4346 C CA . ALA A 1 554 ? 31.931 2.715 -51.145 1.00 62.88 554 ALA A CA 1
ATOM 4347 C C . ALA A 1 554 ? 32.468 1.724 -50.106 1.00 62.88 554 ALA A C 1
ATOM 4349 O O . ALA A 1 554 ? 32.866 0.620 -50.461 1.00 62.88 554 ALA A O 1
ATOM 4350 N N . VAL A 1 555 ? 32.452 2.108 -48.831 1.00 64.75 555 VAL A N 1
ATOM 4351 C CA . VAL A 1 555 ? 32.688 1.199 -47.705 1.00 64.75 555 VAL A CA 1
ATOM 4352 C C . VAL A 1 555 ? 31.493 1.326 -46.776 1.00 64.75 555 VAL A C 1
ATOM 4354 O O . VAL A 1 555 ? 31.135 2.433 -46.372 1.00 64.75 555 VAL A O 1
ATOM 4357 N N . VAL A 1 556 ? 30.856 0.204 -46.461 1.00 67.69 556 VAL A N 1
ATOM 4358 C CA . VAL A 1 556 ? 29.746 0.152 -45.507 1.00 67.69 556 VAL A CA 1
ATOM 4359 C C . VAL A 1 556 ? 30.302 -0.239 -44.149 1.00 67.69 556 VAL A C 1
ATOM 4361 O O . VAL A 1 556 ? 30.970 -1.260 -44.035 1.00 67.69 556 VAL A O 1
ATOM 4364 N N . ILE A 1 557 ? 30.023 0.551 -43.114 1.00 63.59 557 ILE A N 1
ATOM 4365 C CA . ILE A 1 557 ? 30.475 0.253 -41.752 1.00 63.59 557 ILE A CA 1
ATOM 4366 C C . ILE A 1 557 ? 29.253 -0.063 -40.908 1.00 63.59 557 ILE A C 1
ATOM 4368 O O . ILE A 1 557 ? 28.392 0.789 -40.692 1.00 63.59 557 ILE A O 1
ATOM 4372 N N . HIS A 1 558 ? 29.188 -1.297 -40.427 1.00 64.69 558 HIS A N 1
ATOM 4373 C CA . HIS A 1 558 ? 28.083 -1.784 -39.621 1.00 64.69 558 HIS A CA 1
ATOM 4374 C C . HIS A 1 558 ? 28.455 -1.721 -38.135 1.00 64.69 558 HIS A C 1
ATOM 4376 O O . HIS A 1 558 ? 29.315 -2.467 -37.663 1.00 64.69 558 HIS A O 1
ATOM 4382 N N . THR A 1 559 ? 27.836 -0.791 -37.399 1.00 53.03 559 THR A N 1
ATOM 4383 C CA . THR A 1 559 ? 28.231 -0.435 -36.022 1.00 53.03 559 THR A CA 1
ATOM 4384 C C . THR A 1 559 ? 27.367 -1.043 -34.918 1.00 53.03 559 THR A C 1
ATOM 4386 O O . THR A 1 559 ? 27.659 -0.840 -33.741 1.00 53.03 559 THR A O 1
ATOM 4389 N N . THR A 1 560 ? 26.322 -1.799 -35.259 1.00 54.69 560 THR A N 1
ATOM 4390 C CA . THR A 1 560 ? 25.424 -2.444 -34.285 1.00 54.69 560 THR A CA 1
ATOM 4391 C C . THR A 1 560 ? 25.310 -3.952 -34.549 1.00 54.69 560 THR A C 1
ATOM 4393 O O . THR A 1 560 ? 25.942 -4.466 -35.469 1.00 54.69 560 THR A O 1
ATOM 4396 N N . ALA A 1 561 ? 24.602 -4.697 -33.690 1.00 53.50 561 ALA A N 1
ATOM 4397 C CA . ALA A 1 561 ? 24.499 -6.161 -33.746 1.00 53.50 561 ALA A CA 1
ATOM 4398 C C . ALA A 1 561 ? 24.189 -6.677 -35.170 1.00 53.50 561 ALA A C 1
ATOM 4400 O O . ALA A 1 561 ? 23.189 -6.273 -35.751 1.00 53.50 561 ALA A O 1
ATOM 4401 N N . TYR A 1 562 ? 25.076 -7.524 -35.707 1.00 57.62 562 TYR A N 1
ATOM 4402 C CA . TYR A 1 562 ? 25.010 -8.283 -36.968 1.00 57.62 562 TYR A CA 1
ATOM 4403 C C . TYR A 1 562 ? 23.747 -8.088 -37.838 1.00 57.62 562 TYR A C 1
ATOM 4405 O O . TYR A 1 562 ? 22.665 -8.561 -37.484 1.00 57.62 562 TYR A O 1
ATOM 4413 N N . CYS A 1 563 ? 23.897 -7.467 -39.020 1.00 69.00 563 CYS A N 1
ATOM 4414 C CA . CYS A 1 563 ? 22.850 -7.378 -40.046 1.00 69.00 563 CYS A CA 1
ATOM 4415 C C . CYS A 1 563 ? 23.233 -8.165 -41.300 1.00 69.00 563 CYS A C 1
ATOM 4417 O O . CYS A 1 563 ? 23.734 -7.614 -42.282 1.00 69.00 563 CYS A O 1
ATOM 4419 N N . GLY A 1 564 ? 22.920 -9.463 -41.297 1.00 69.38 564 GLY A N 1
ATOM 4420 C CA . GLY A 1 564 ? 23.227 -10.343 -42.426 1.00 69.38 564 GLY A CA 1
ATOM 4421 C C . GLY A 1 564 ? 22.594 -9.906 -43.757 1.00 69.38 564 GLY A C 1
ATOM 4422 O O . GLY A 1 564 ? 23.146 -10.194 -44.812 1.00 69.38 564 GLY A O 1
ATOM 4423 N N . SER A 1 565 ? 21.464 -9.186 -43.746 1.00 73.69 565 SER A N 1
ATOM 4424 C CA . SER A 1 565 ? 20.837 -8.666 -44.977 1.00 73.69 565 SER A CA 1
ATOM 4425 C C . SER A 1 565 ? 21.642 -7.534 -45.622 1.00 73.69 565 SER A C 1
ATOM 4427 O O . SER A 1 565 ? 21.745 -7.491 -46.846 1.00 73.69 565 SER A O 1
ATOM 4429 N N . LEU A 1 566 ? 22.240 -6.645 -44.821 1.00 76.56 566 LEU A N 1
ATOM 4430 C CA . LEU A 1 566 ? 23.114 -5.588 -45.330 1.00 76.56 566 LEU A CA 1
ATOM 4431 C C . LEU A 1 566 ? 24.425 -6.174 -45.858 1.00 76.56 566 LEU A C 1
ATOM 4433 O O . LEU A 1 566 ? 24.879 -5.771 -46.923 1.00 76.56 566 LEU A O 1
ATOM 4437 N N . GLU A 1 567 ? 25.016 -7.133 -45.144 1.00 73.00 567 GLU A N 1
ATOM 4438 C CA . GLU A 1 567 ? 26.247 -7.800 -45.579 1.00 73.00 567 GLU A CA 1
ATOM 4439 C C . GLU A 1 567 ? 26.043 -8.545 -46.901 1.00 73.00 567 GLU A C 1
ATOM 4441 O O . GLU A 1 567 ? 26.824 -8.351 -47.830 1.00 73.00 567 GLU A O 1
ATOM 4446 N N . ARG A 1 568 ? 24.953 -9.316 -47.040 1.00 77.88 568 ARG A N 1
ATOM 4447 C CA . ARG A 1 568 ? 24.605 -9.968 -48.314 1.00 77.88 568 ARG A CA 1
ATOM 4448 C C . ARG A 1 568 ? 24.413 -8.961 -49.442 1.00 77.88 568 ARG A C 1
ATOM 4450 O O . ARG A 1 568 ? 24.988 -9.155 -50.506 1.00 77.88 568 ARG A O 1
ATOM 4457 N N . ALA A 1 569 ? 23.714 -7.853 -49.188 1.00 79.88 569 ALA A N 1
ATOM 4458 C CA . ALA A 1 569 ? 23.559 -6.781 -50.169 1.00 79.88 569 ALA A CA 1
ATOM 4459 C C . ALA A 1 569 ? 24.909 -6.166 -50.580 1.00 79.88 569 ALA A C 1
ATOM 4461 O O . ALA A 1 569 ? 25.152 -5.909 -51.759 1.00 79.88 569 ALA A O 1
ATOM 4462 N N . CYS A 1 570 ? 25.816 -5.956 -49.623 1.00 80.44 570 CYS A N 1
ATOM 4463 C CA . CYS A 1 570 ? 27.160 -5.454 -49.895 1.00 80.44 570 CYS A CA 1
ATOM 4464 C C . CYS A 1 570 ? 27.961 -6.442 -50.753 1.00 80.44 570 CYS A C 1
ATOM 4466 O O . CYS A 1 570 ? 28.514 -6.044 -51.777 1.00 80.44 570 CYS A O 1
ATOM 4468 N N . VAL A 1 571 ? 27.952 -7.731 -50.401 1.00 78.75 571 VAL A N 1
ATOM 4469 C CA . VAL A 1 571 ? 28.605 -8.803 -51.171 1.00 78.75 571 VAL A CA 1
ATOM 4470 C C . VAL A 1 571 ? 28.026 -8.896 -52.584 1.00 78.75 571 VAL A C 1
ATOM 4472 O O . VAL A 1 571 ? 28.785 -8.901 -53.552 1.00 78.75 571 VAL A O 1
ATOM 4475 N N . GLN A 1 572 ? 26.696 -8.889 -52.721 1.00 80.75 572 GLN A N 1
ATOM 4476 C CA . GLN A 1 572 ? 26.002 -8.947 -54.011 1.00 80.75 572 GLN A CA 1
ATOM 4477 C C . GLN A 1 572 ? 26.398 -7.778 -54.926 1.00 80.75 572 GLN A C 1
ATOM 4479 O O . GLN A 1 572 ? 26.502 -7.941 -56.142 1.00 80.75 572 GLN A O 1
ATOM 4484 N N . LEU A 1 573 ? 26.631 -6.595 -54.352 1.00 81.38 573 LEU A N 1
ATOM 4485 C CA . LEU A 1 573 ? 27.000 -5.388 -55.092 1.00 81.38 573 LEU A CA 1
ATOM 4486 C C . LEU A 1 573 ? 28.512 -5.156 -55.204 1.00 81.38 573 LEU A C 1
ATOM 4488 O O . LEU A 1 573 ? 28.923 -4.156 -55.799 1.00 81.38 573 LEU A O 1
ATOM 4492 N N . GLY A 1 574 ? 29.339 -6.049 -54.654 1.00 80.62 574 GLY A N 1
ATOM 4493 C CA . GLY A 1 574 ? 30.792 -5.882 -54.609 1.00 80.62 574 GLY A CA 1
ATOM 4494 C C . GLY A 1 574 ? 31.233 -4.650 -53.811 1.00 80.62 574 GLY A C 1
ATOM 4495 O O . GLY A 1 574 ? 32.228 -4.016 -54.161 1.00 80.62 574 GLY A O 1
ATOM 4496 N N . VAL A 1 575 ? 30.469 -4.280 -52.782 1.00 79.50 575 VAL A N 1
ATOM 4497 C CA . VAL A 1 575 ? 30.761 -3.176 -51.863 1.00 79.50 575 VAL A CA 1
ATOM 4498 C C . VAL A 1 575 ? 31.489 -3.739 -50.640 1.00 79.50 575 VAL A C 1
ATOM 4500 O O . VAL A 1 575 ? 30.931 -4.592 -49.951 1.00 79.50 575 VAL A O 1
ATOM 4503 N N . PRO A 1 576 ? 32.717 -3.285 -50.338 1.00 72.56 576 PRO A N 1
ATOM 4504 C CA . PRO A 1 576 ? 33.393 -3.624 -49.093 1.00 72.56 576 PRO A CA 1
ATOM 4505 C C . PRO A 1 576 ? 32.537 -3.292 -47.862 1.00 72.56 576 PRO A C 1
ATOM 4507 O O . PRO A 1 576 ? 32.032 -2.174 -47.728 1.00 72.56 576 PRO A O 1
ATOM 4510 N N . VAL A 1 577 ? 32.403 -4.254 -46.949 1.00 71.62 577 VAL A N 1
ATOM 4511 C CA . VAL A 1 577 ? 31.712 -4.085 -45.666 1.00 71.62 577 VAL A CA 1
ATOM 4512 C C . VAL A 1 577 ? 32.686 -4.317 -44.514 1.00 71.62 577 VAL A C 1
ATOM 4514 O O . VAL A 1 577 ? 33.482 -5.252 -44.540 1.00 71.62 577 VAL A O 1
ATOM 4517 N N . TRP A 1 578 ? 32.635 -3.447 -43.510 1.00 65.25 578 TRP A N 1
ATOM 4518 C CA . TRP A 1 578 ? 33.343 -3.573 -42.239 1.00 65.25 578 TRP A CA 1
ATOM 4519 C C . TRP A 1 578 ? 32.317 -3.706 -41.114 1.00 65.25 578 TRP A C 1
ATOM 4521 O O . TRP A 1 578 ? 31.663 -2.732 -40.737 1.00 65.25 578 TRP A O 1
ATOM 4531 N N . SER A 1 579 ? 32.157 -4.921 -40.590 1.00 60.69 579 SER A N 1
ATOM 4532 C CA . SER A 1 579 ? 31.230 -5.232 -39.499 1.00 60.69 579 SER A CA 1
ATOM 4533 C C . SER A 1 579 ? 31.983 -5.270 -38.170 1.00 60.69 579 SER A C 1
ATOM 4535 O O . SER A 1 579 ? 32.945 -6.018 -38.010 1.00 60.69 579 SER A O 1
ATOM 4537 N N . LEU A 1 580 ? 31.544 -4.495 -37.172 1.00 53.78 580 LEU A N 1
ATOM 4538 C CA . LEU A 1 580 ? 32.115 -4.560 -35.813 1.00 53.78 580 LEU A CA 1
ATOM 4539 C C . LEU A 1 580 ? 31.891 -5.931 -35.144 1.00 53.78 580 LEU A C 1
ATOM 4541 O O . LEU A 1 580 ? 32.631 -6.306 -34.236 1.00 53.78 580 LEU A O 1
ATOM 4545 N N . THR A 1 581 ? 30.897 -6.693 -35.607 1.00 51.66 581 THR A N 1
ATOM 4546 C CA . THR A 1 581 ? 30.595 -8.058 -35.155 1.00 51.66 581 THR A CA 1
ATOM 4547 C C . THR A 1 581 ? 31.509 -9.140 -35.743 1.00 51.66 581 THR A C 1
ATOM 4549 O O . THR A 1 581 ? 31.573 -10.234 -35.178 1.00 51.66 581 THR A O 1
ATOM 4552 N N . ASP A 1 582 ? 32.263 -8.856 -36.811 1.00 45.34 582 ASP A N 1
ATOM 4553 C CA . ASP A 1 582 ? 33.058 -9.881 -37.503 1.00 45.34 582 ASP A CA 1
ATOM 4554 C C . ASP A 1 582 ? 34.253 -10.389 -36.688 1.00 45.34 582 ASP A C 1
ATOM 4556 O O . ASP A 1 582 ? 34.614 -11.557 -36.809 1.00 45.34 582 ASP A O 1
ATOM 4560 N N . ASN A 1 583 ? 34.826 -9.600 -35.774 1.00 41.72 583 ASN A N 1
ATOM 4561 C CA . ASN A 1 583 ? 35.972 -10.075 -34.985 1.00 41.72 583 ASN A CA 1
ATOM 4562 C C . ASN A 1 583 ? 35.612 -11.138 -33.929 1.00 41.72 583 ASN A C 1
ATOM 4564 O O . ASN A 1 583 ? 36.491 -11.880 -33.498 1.00 41.72 583 ASN A O 1
ATOM 4568 N N . SER A 1 584 ? 34.346 -11.255 -33.514 1.00 39.44 584 SER A N 1
ATOM 4569 C CA . SER A 1 584 ? 33.913 -12.252 -32.517 1.00 39.44 584 SER A CA 1
ATOM 4570 C C . SER A 1 584 ? 33.069 -13.383 -33.116 1.00 39.44 584 SER A C 1
ATOM 4572 O O . SER A 1 584 ? 33.189 -14.538 -32.693 1.00 39.44 584 SER A O 1
ATOM 4574 N N . VAL A 1 585 ? 32.247 -13.085 -34.129 1.00 39.75 585 VAL A N 1
ATOM 4575 C CA . VAL A 1 585 ? 31.327 -14.057 -34.740 1.00 39.75 585 VAL A CA 1
ATOM 4576 C C . VAL A 1 585 ? 32.011 -14.887 -35.829 1.00 39.75 585 VAL A C 1
ATOM 4578 O O . VAL A 1 585 ? 31.824 -16.105 -35.835 1.00 39.75 585 VAL A O 1
ATOM 4581 N N . CYS A 1 586 ? 32.878 -14.309 -36.675 1.00 39.34 586 CYS A N 1
ATOM 4582 C CA . CYS A 1 586 ? 33.610 -15.090 -37.684 1.00 39.34 586 CYS A CA 1
ATOM 4583 C C . CYS A 1 586 ? 34.567 -16.104 -37.049 1.00 39.34 586 CYS A C 1
ATOM 4585 O O . CYS A 1 586 ? 34.688 -17.210 -37.563 1.00 39.34 586 CYS A O 1
ATOM 4587 N N . HIS A 1 587 ? 35.175 -15.802 -35.896 1.00 41.47 587 HIS A N 1
ATOM 4588 C CA . HIS A 1 587 ? 35.981 -16.784 -35.159 1.00 41.47 587 HIS A CA 1
ATOM 4589 C C . HIS A 1 587 ? 35.164 -18.001 -34.714 1.00 41.47 587 HIS A C 1
ATOM 4591 O O . HIS A 1 587 ? 35.624 -19.130 -34.850 1.00 41.47 587 HIS A O 1
ATOM 4597 N N . SER A 1 588 ? 33.935 -17.793 -34.243 1.00 40.84 588 SER A N 1
ATOM 4598 C CA . SER A 1 588 ? 33.086 -18.888 -33.760 1.00 40.84 588 SER A CA 1
ATOM 4599 C C . SER A 1 588 ? 32.454 -19.673 -34.915 1.00 40.84 588 SER A C 1
ATOM 4601 O O . SER A 1 588 ? 32.409 -20.902 -34.887 1.00 40.84 588 SER A O 1
ATOM 4603 N N . TYR A 1 589 ? 32.005 -18.978 -35.964 1.00 39.62 589 TYR A N 1
ATOM 4604 C CA . TYR A 1 589 ? 31.297 -19.593 -37.085 1.00 39.62 589 TYR A CA 1
ATOM 4605 C C . TYR A 1 589 ? 32.244 -20.246 -38.098 1.00 39.62 589 TYR A C 1
ATOM 4607 O O . TYR A 1 589 ? 31.956 -21.346 -38.568 1.00 39.62 589 TYR A O 1
ATOM 4615 N N . ALA A 1 590 ? 33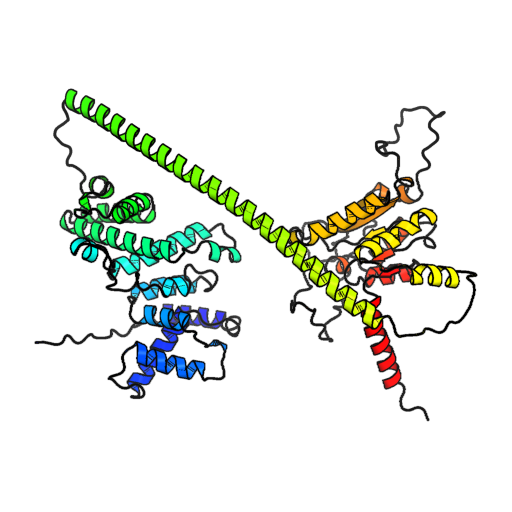.400 -19.640 -38.394 1.00 39.47 590 ALA A N 1
ATOM 4616 C CA . ALA A 1 590 ? 34.413 -20.260 -39.249 1.00 39.47 590 ALA A CA 1
ATOM 4617 C C . ALA A 1 590 ? 35.049 -21.473 -38.558 1.00 39.47 590 ALA A C 1
ATOM 4619 O O . ALA A 1 590 ? 35.193 -22.511 -39.196 1.00 39.47 590 ALA A O 1
ATOM 4620 N N . ALA A 1 591 ? 35.326 -21.404 -37.247 1.00 40.38 591 ALA A N 1
ATOM 4621 C CA . ALA A 1 591 ? 35.809 -22.562 -36.493 1.00 40.38 591 ALA A CA 1
ATOM 4622 C C . ALA A 1 591 ? 34.780 -23.702 -36.467 1.00 40.38 591 ALA A C 1
ATOM 4624 O O . ALA A 1 591 ? 35.145 -24.851 -36.699 1.00 40.38 591 ALA A O 1
ATOM 4625 N N . MET A 1 592 ? 33.490 -23.405 -36.264 1.00 40.84 592 MET A N 1
ATOM 4626 C CA . MET A 1 592 ? 32.432 -24.421 -36.330 1.00 40.84 592 MET A CA 1
ATOM 4627 C C . MET A 1 592 ? 32.221 -24.980 -37.742 1.00 40.84 592 MET A C 1
ATOM 4629 O O . MET A 1 592 ? 31.963 -26.171 -37.891 1.00 40.84 592 MET A O 1
ATOM 4633 N N . THR A 1 593 ? 32.329 -24.153 -38.781 1.00 41.09 593 THR A N 1
ATOM 4634 C CA . THR A 1 593 ? 32.152 -24.589 -40.175 1.00 41.09 593 THR A CA 1
ATOM 4635 C C . THR A 1 593 ? 33.322 -25.461 -40.624 1.00 41.09 593 THR A C 1
ATOM 4637 O O . THR A 1 593 ? 33.099 -26.527 -41.191 1.00 41.09 593 THR A O 1
ATOM 4640 N N . VAL A 1 594 ? 34.557 -25.079 -40.285 1.00 42.50 594 VAL A N 1
ATOM 4641 C CA . VAL A 1 594 ? 35.761 -25.884 -40.536 1.00 42.50 594 VAL A CA 1
ATOM 4642 C C . VAL A 1 594 ? 35.737 -27.173 -39.712 1.00 42.50 594 VAL A C 1
ATOM 4644 O O . VAL A 1 594 ? 36.002 -28.237 -40.260 1.00 42.50 594 VAL A O 1
ATOM 4647 N N . ALA A 1 595 ? 35.335 -27.128 -38.437 1.00 41.50 595 ALA A N 1
ATOM 4648 C CA . ALA A 1 595 ? 35.177 -28.329 -37.615 1.00 41.50 595 ALA A CA 1
ATOM 4649 C C . ALA A 1 595 ? 34.113 -29.285 -38.180 1.00 41.50 595 ALA A C 1
ATOM 4651 O O . ALA A 1 595 ? 34.345 -30.487 -38.238 1.00 41.50 595 ALA A O 1
ATOM 4652 N N . ASN A 1 596 ? 32.978 -28.772 -38.663 1.00 44.84 596 ASN A N 1
ATOM 4653 C CA . ASN A 1 596 ? 31.948 -29.598 -39.297 1.00 44.84 596 ASN A CA 1
ATOM 4654 C C . ASN A 1 596 ? 32.399 -30.168 -40.649 1.00 44.84 596 ASN A C 1
ATOM 4656 O O . ASN A 1 596 ? 32.080 -31.315 -40.950 1.00 44.84 596 ASN A O 1
ATOM 4660 N N . MET A 1 597 ? 33.171 -29.417 -41.440 1.00 44.84 597 MET A N 1
ATOM 4661 C CA . MET A 1 597 ? 33.771 -29.925 -42.680 1.00 44.84 597 MET A CA 1
ATOM 4662 C C . MET A 1 597 ? 34.805 -31.025 -42.403 1.00 44.84 597 MET A C 1
ATOM 4664 O O . MET A 1 597 ? 34.812 -32.040 -43.094 1.00 44.84 597 MET A O 1
ATOM 4668 N N . LEU A 1 598 ? 35.621 -30.872 -41.356 1.00 41.72 598 LEU A N 1
ATOM 4669 C CA . LEU A 1 598 ? 36.604 -31.874 -40.928 1.00 41.72 598 LEU A CA 1
ATOM 4670 C C . LEU A 1 598 ? 35.965 -33.109 -40.275 1.00 41.72 598 LEU A C 1
ATOM 4672 O O . LEU A 1 598 ? 36.535 -34.187 -40.349 1.00 41.72 598 LEU A O 1
ATOM 4676 N N . LEU A 1 599 ? 34.786 -32.979 -39.659 1.00 50.00 599 LEU A N 1
ATOM 4677 C CA . LEU A 1 599 ? 34.023 -34.112 -39.117 1.00 50.00 599 LEU A CA 1
ATOM 4678 C C . LEU A 1 599 ? 33.233 -34.872 -40.197 1.00 50.00 599 LEU A C 1
ATOM 4680 O O . LEU A 1 599 ? 32.921 -36.045 -40.010 1.00 50.00 599 LEU A O 1
ATOM 4684 N N . GLN A 1 600 ? 32.893 -34.217 -41.313 1.00 52.44 600 GLN A N 1
ATOM 4685 C CA . GLN A 1 600 ? 32.221 -34.840 -42.463 1.00 52.44 600 GLN A CA 1
ATOM 4686 C C . GLN A 1 600 ? 33.201 -35.478 -43.453 1.00 52.44 600 GLN A C 1
ATOM 4688 O O . GLN A 1 600 ? 32.857 -36.461 -44.110 1.00 52.44 600 GLN A O 1
ATOM 4693 N N . ALA A 1 601 ? 34.425 -34.959 -43.543 1.00 50.38 601 ALA A N 1
ATOM 4694 C CA . ALA A 1 601 ? 35.531 -35.653 -44.178 1.00 50.38 601 ALA A CA 1
ATOM 4695 C C . ALA A 1 601 ? 36.000 -36.767 -43.227 1.00 50.38 601 ALA A C 1
ATOM 4697 O O . ALA A 1 601 ? 36.762 -36.516 -42.300 1.00 50.38 601 ALA A O 1
ATOM 4698 N N . GLY A 1 602 ? 35.490 -37.991 -43.401 1.00 51.78 602 GLY A N 1
ATOM 4699 C CA . GLY A 1 602 ? 35.937 -39.162 -42.634 1.00 51.78 602 GLY A CA 1
ATOM 4700 C C . GLY A 1 602 ? 37.469 -39.346 -42.650 1.00 51.78 602 GLY A C 1
ATOM 4701 O O . GLY A 1 602 ? 38.156 -38.679 -43.426 1.00 51.78 602 GLY A O 1
ATOM 4702 N N . PRO A 1 603 ? 38.027 -40.239 -41.806 1.00 45.50 603 PRO A N 1
ATOM 4703 C CA . PRO A 1 603 ? 39.474 -40.362 -41.635 1.00 45.50 603 PRO A CA 1
ATOM 4704 C C . PRO A 1 603 ? 40.165 -40.564 -42.987 1.00 45.50 603 PRO A C 1
ATOM 4706 O O . PRO A 1 603 ? 39.855 -41.508 -43.712 1.00 45.50 603 PRO A O 1
ATOM 4709 N N . LEU A 1 604 ? 41.073 -39.642 -43.317 1.00 41.06 604 LEU A N 1
ATOM 4710 C CA . LEU A 1 604 ? 41.909 -39.706 -44.512 1.00 41.06 604 LEU A CA 1
ATOM 4711 C C . LEU A 1 604 ? 42.718 -41.016 -44.476 1.00 41.06 604 LEU A C 1
ATOM 4713 O O . LEU A 1 604 ? 43.472 -41.234 -43.525 1.00 41.06 604 LEU A O 1
ATOM 4717 N N . GLN A 1 605 ? 42.517 -41.881 -45.478 1.00 36.56 605 GLN A N 1
ATOM 4718 C CA . GLN A 1 605 ? 43.430 -42.984 -45.808 1.00 36.56 605 GLN A CA 1
ATOM 4719 C C . GLN A 1 605 ? 44.665 -42.457 -46.530 1.00 36.56 605 GLN A C 1
ATOM 4721 O O . GLN A 1 605 ? 44.498 -41.537 -47.366 1.00 36.56 605 GLN A O 1
#